Protein AF-A0A1V5GL36-F1 (afdb_monomer)

pLDDT: mean 91.52, std 9.91, range [35.34, 98.69]

Structure (mmCIF, N/CA/C/O backbone):
data_AF-A0A1V5GL36-F1
#
_entry.id   AF-A0A1V5GL36-F1
#
loop_
_atom_site.group_PDB
_atom_site.id
_atom_site.type_symbol
_atom_site.label_atom_id
_atom_site.label_alt_id
_atom_site.label_comp_id
_atom_site.label_asym_id
_atom_site.label_entity_id
_atom_site.label_seq_id
_atom_site.pdbx_PDB_ins_code
_atom_site.Cartn_x
_atom_site.Cartn_y
_atom_site.Cartn_z
_atom_site.occupancy
_atom_site.B_iso_or_equiv
_atom_site.auth_seq_id
_atom_site.auth_comp_id
_atom_site.auth_asym_id
_atom_site.auth_atom_id
_atom_site.pdbx_PDB_model_num
ATOM 1 N N . MET A 1 1 ? -18.050 16.736 40.142 1.00 60.25 1 MET A N 1
ATOM 2 C CA . MET A 1 1 ? -18.173 15.880 38.946 1.00 60.25 1 MET A CA 1
ATOM 3 C C . MET A 1 1 ? -17.827 14.471 39.376 1.00 60.25 1 MET A C 1
ATOM 5 O O . MET A 1 1 ? -16.954 14.332 40.226 1.00 60.25 1 MET A O 1
ATOM 9 N N . ALA A 1 2 ? -18.573 13.472 38.911 1.00 71.50 2 ALA A N 1
ATOM 10 C CA . ALA A 1 2 ? -18.213 12.081 39.152 1.00 71.50 2 ALA A CA 1
ATOM 11 C C . ALA A 1 2 ? -17.040 11.730 38.228 1.00 71.50 2 ALA A C 1
ATOM 13 O O . ALA A 1 2 ? -17.072 12.082 37.051 1.00 71.50 2 ALA A O 1
ATOM 14 N N . PHE A 1 3 ? -16.016 11.102 38.796 1.00 87.50 3 PHE A N 1
ATOM 15 C CA . PHE A 1 3 ? -14.873 10.563 38.073 1.00 87.50 3 PHE A CA 1
ATOM 16 C C . PHE A 1 3 ? -14.961 9.043 38.163 1.00 87.50 3 PHE A C 1
ATOM 18 O O . PHE A 1 3 ? -15.178 8.511 39.258 1.00 87.50 3 PHE A O 1
ATOM 25 N N . LEU A 1 4 ? -14.847 8.361 37.028 1.00 93.19 4 LEU A N 1
ATOM 26 C CA . LEU A 1 4 ? -14.844 6.905 36.957 1.00 93.19 4 LEU A CA 1
ATOM 27 C C . LEU A 1 4 ? -13.545 6.444 36.305 1.00 93.19 4 LEU A C 1
ATOM 29 O O . LEU A 1 4 ? -13.287 6.763 35.149 1.00 93.19 4 LEU A O 1
ATOM 33 N N . THR A 1 5 ? -12.778 5.632 37.023 1.00 96.38 5 THR A N 1
ATOM 34 C CA . THR A 1 5 ? -11.672 4.875 36.436 1.00 96.38 5 THR A CA 1
ATOM 35 C C . THR A 1 5 ? -12.089 3.425 36.295 1.00 96.38 5 THR A C 1
ATOM 37 O O . THR A 1 5 ? -12.489 2.787 37.271 1.00 96.38 5 THR A O 1
ATOM 40 N N . ILE A 1 6 ? -11.981 2.909 35.078 1.00 97.31 6 ILE A N 1
ATOM 41 C CA . ILE A 1 6 ? -11.930 1.480 34.807 1.00 97.31 6 ILE A CA 1
ATOM 42 C C . ILE A 1 6 ? -10.448 1.153 34.683 1.00 97.31 6 ILE A C 1
ATOM 44 O O . ILE A 1 6 ? -9.804 1.562 33.722 1.00 97.31 6 ILE A O 1
ATOM 48 N N . GLU A 1 7 ? -9.913 0.494 35.706 1.00 98.31 7 GLU A N 1
ATOM 49 C CA . GLU A 1 7 ? -8.489 0.170 35.803 1.00 98.31 7 GLU A CA 1
ATOM 50 C C . GLU A 1 7 ? -8.029 -0.759 34.670 1.00 98.31 7 GLU A C 1
ATOM 52 O O . GLU A 1 7 ? -8.837 -1.393 33.980 1.00 98.31 7 GLU A O 1
ATOM 57 N N . ASN A 1 8 ? -6.710 -0.866 34.515 1.00 98.56 8 ASN A N 1
ATOM 58 C CA . ASN A 1 8 ? -6.087 -1.762 33.546 1.00 98.56 8 ASN A CA 1
ATOM 59 C C . ASN A 1 8 ? -6.608 -3.200 33.700 1.00 98.56 8 ASN A C 1
ATOM 61 O O . ASN A 1 8 ? -6.803 -3.686 34.818 1.00 98.56 8 ASN A O 1
ATOM 65 N N . ASP A 1 9 ? -6.840 -3.865 32.568 1.00 98.44 9 ASP A N 1
ATOM 66 C CA . ASP A 1 9 ? -7.306 -5.257 32.474 1.00 98.44 9 ASP A CA 1
ATOM 67 C C . ASP A 1 9 ? -8.627 -5.586 33.216 1.00 98.44 9 ASP A C 1
ATOM 69 O O . ASP A 1 9 ? -8.986 -6.761 33.335 1.00 98.44 9 ASP A O 1
ATOM 73 N N . ALA A 1 10 ? -9.384 -4.593 33.707 1.00 98.25 10 ALA A N 1
ATOM 74 C CA . ALA A 1 10 ? -10.517 -4.799 34.623 1.00 98.25 10 ALA A CA 1
ATOM 75 C C . ALA A 1 10 ? -11.592 -5.782 34.116 1.00 98.25 10 ALA A C 1
ATOM 77 O O . ALA A 1 10 ? -12.219 -6.488 34.909 1.00 98.25 10 ALA A O 1
ATOM 78 N N . PHE A 1 11 ? -11.797 -5.837 32.801 1.00 98.25 11 PHE A N 1
ATOM 79 C CA . PHE A 1 11 ? -12.733 -6.714 32.101 1.00 98.25 11 PHE A CA 1
ATOM 80 C C . PHE A 1 11 ? -12.041 -7.552 31.012 1.00 98.25 11 PHE A C 1
ATOM 82 O O . PHE A 1 11 ? -12.712 -8.042 30.100 1.00 98.25 11 PHE A O 1
ATOM 89 N N . TYR A 1 12 ? -10.723 -7.755 31.103 1.00 98.31 12 TYR A N 1
ATOM 90 C CA . TYR A 1 12 ? -9.946 -8.543 30.144 1.00 98.31 12 TYR A CA 1
ATOM 91 C C . TYR A 1 12 ? -10.571 -9.931 29.914 1.00 98.31 12 TYR A C 1
ATOM 93 O O . TYR A 1 12 ? -10.812 -10.682 30.864 1.00 98.31 12 TYR A O 1
ATOM 101 N N . ARG A 1 13 ? -10.841 -10.282 28.646 1.00 98.38 13 ARG A N 1
ATOM 102 C CA . ARG A 1 13 ? -11.505 -11.538 28.225 1.00 98.38 13 ARG A CA 1
ATOM 103 C C . ARG A 1 13 ? -12.868 -11.799 28.876 1.00 98.38 13 ARG A C 1
ATOM 105 O O . ARG A 1 13 ? -13.289 -12.952 29.004 1.00 98.38 13 ARG A O 1
ATOM 112 N N . SER A 1 14 ? -13.567 -10.759 29.318 1.00 97.88 14 SER A N 1
ATOM 113 C CA . SER A 1 14 ? -14.891 -10.928 29.911 1.00 97.88 14 SER A CA 1
ATOM 114 C C . SER A 1 14 ? -15.968 -11.203 28.852 1.00 97.88 14 SER A C 1
ATOM 116 O O . SER A 1 14 ? -15.828 -10.881 27.673 1.00 97.88 14 SER A O 1
ATOM 118 N N . GLY A 1 15 ? -17.079 -11.801 29.286 1.00 96.88 15 GLY A N 1
ATOM 119 C CA . GLY A 1 15 ? -18.251 -12.061 28.444 1.00 96.88 15 GLY A CA 1
ATOM 120 C C . GLY A 1 15 ? -19.231 -10.889 28.369 1.00 96.88 15 GLY A C 1
ATOM 121 O O . GLY A 1 15 ? -20.428 -11.129 28.228 1.00 96.88 15 GLY A O 1
ATOM 122 N N . ILE A 1 16 ? -18.775 -9.645 28.553 1.00 96.19 16 ILE A N 1
ATOM 123 C CA . ILE A 1 16 ? -19.672 -8.488 28.467 1.00 96.19 16 ILE A CA 1
ATOM 124 C C . ILE A 1 16 ? -20.195 -8.333 27.038 1.00 96.19 16 ILE A C 1
ATOM 126 O O . ILE A 1 16 ? -19.447 -8.461 26.074 1.00 96.19 16 ILE A O 1
ATOM 130 N N . GLU A 1 17 ? -21.485 -8.035 26.902 1.00 94.69 17 GLU A N 1
ATOM 131 C CA . GLU A 1 17 ? -22.109 -7.818 25.588 1.00 94.69 17 GLU A CA 1
ATOM 132 C C . GLU A 1 17 ? -22.315 -6.338 25.259 1.00 94.69 17 GLU A C 1
ATOM 134 O O . GLU A 1 17 ? -22.444 -5.959 24.092 1.00 94.69 17 GLU A O 1
ATOM 139 N N . LYS A 1 18 ? -22.354 -5.496 26.295 1.00 90.12 18 LYS A N 1
ATOM 140 C CA . LYS A 1 18 ? -22.663 -4.074 26.198 1.00 90.12 18 LYS A CA 1
ATOM 141 C C . LYS A 1 18 ? -21.918 -3.294 27.274 1.00 90.12 18 LYS A C 1
ATOM 143 O O . LYS A 1 18 ? -21.867 -3.731 28.423 1.00 90.12 18 LYS A O 1
ATOM 148 N N . LEU A 1 19 ? -21.408 -2.125 26.899 1.00 90.50 19 LEU A N 1
ATOM 149 C CA . LEU A 1 19 ? -20.813 -1.154 27.809 1.00 90.50 19 LEU A CA 1
ATOM 150 C C . LEU A 1 19 ? -21.612 0.154 27.750 1.00 90.50 19 LEU A C 1
ATOM 152 O O . LEU A 1 19 ? -21.561 0.871 26.752 1.00 90.50 19 LEU A O 1
ATOM 156 N N . ASP A 1 20 ? -22.338 0.449 28.829 1.00 84.62 20 ASP A N 1
ATOM 157 C CA . ASP A 1 20 ? -23.033 1.721 29.036 1.00 84.62 20 ASP A CA 1
ATOM 158 C C . ASP A 1 20 ? -22.324 2.490 30.156 1.00 84.62 20 ASP A C 1
ATOM 160 O O . ASP A 1 20 ? -22.334 2.067 31.315 1.00 84.62 20 ASP A O 1
ATOM 164 N N . LEU A 1 21 ? -21.698 3.612 29.810 1.00 85.69 21 LEU A N 1
ATOM 165 C CA . LEU A 1 21 ? -20.973 4.455 30.756 1.00 85.69 21 LEU A CA 1
ATOM 166 C C . LEU A 1 21 ? -21.848 5.627 31.236 1.00 85.69 21 LEU A C 1
ATOM 168 O O . LEU A 1 21 ? -22.649 6.146 30.454 1.00 85.69 21 LEU A O 1
ATOM 172 N N . PRO A 1 22 ? -21.735 6.049 32.511 1.00 86.31 22 PRO A N 1
ATOM 173 C CA . PRO A 1 22 ? -22.417 7.246 32.998 1.00 86.31 22 PRO A CA 1
ATOM 174 C C . PRO A 1 22 ? -21.835 8.516 32.358 1.00 86.31 22 PRO A C 1
ATOM 176 O O . PRO A 1 22 ? -20.717 8.506 31.862 1.00 86.31 22 PRO A O 1
ATOM 179 N N . ASP A 1 23 ? -22.548 9.640 32.426 1.00 84.12 23 ASP A N 1
ATOM 180 C CA . ASP A 1 23 ? -21.950 10.929 32.063 1.00 84.12 23 ASP A CA 1
ATOM 181 C C . ASP A 1 23 ? -20.904 11.349 33.114 1.00 84.12 23 ASP A C 1
ATOM 183 O O . ASP A 1 23 ? -21.161 11.288 34.322 1.00 84.12 23 ASP A O 1
ATOM 187 N N . GLY A 1 24 ? -19.740 11.826 32.671 1.00 85.62 24 GLY A N 1
ATOM 188 C CA . GLY A 1 24 ? -18.676 12.306 33.554 1.00 85.62 24 GLY A CA 1
ATOM 189 C C . GLY A 1 24 ? -17.289 12.171 32.939 1.00 85.62 24 GLY A C 1
ATOM 190 O O . GLY A 1 24 ? -17.153 11.781 31.785 1.00 85.62 24 GLY A O 1
ATOM 191 N N . ASP A 1 25 ? -16.267 12.488 33.734 1.00 90.75 25 ASP A N 1
ATOM 192 C CA . ASP A 1 25 ? -14.875 12.280 33.337 1.00 90.75 25 ASP A CA 1
ATOM 193 C C . ASP A 1 25 ? -14.527 10.801 33.569 1.00 90.75 25 ASP A C 1
ATOM 195 O O . ASP A 1 25 ? -14.561 10.320 34.709 1.00 90.75 25 ASP A O 1
ATOM 199 N N . ILE A 1 26 ? -14.236 10.076 32.487 1.00 94.62 26 ILE A N 1
ATOM 200 C CA . ILE A 1 26 ? -13.972 8.633 32.524 1.00 94.62 26 ILE A CA 1
ATOM 201 C C . ILE A 1 26 ? -12.574 8.341 32.003 1.00 94.62 26 ILE A C 1
ATOM 203 O O . ILE A 1 26 ? -12.183 8.836 30.948 1.00 94.62 26 ILE A O 1
ATOM 207 N N . THR A 1 27 ? -11.851 7.478 32.706 1.00 96.69 27 THR A N 1
ATOM 208 C CA . THR A 1 27 ? -10.618 6.860 32.213 1.00 96.69 27 THR A CA 1
ATOM 209 C C . THR A 1 27 ? -10.849 5.365 32.037 1.00 96.69 27 THR A C 1
ATOM 211 O O . THR A 1 27 ? -11.242 4.682 32.983 1.00 96.69 27 THR A O 1
ATOM 214 N N . ILE A 1 28 ? -10.618 4.863 30.825 1.00 97.88 28 ILE A N 1
ATOM 215 C CA . ILE A 1 28 ? -10.592 3.437 30.499 1.00 97.88 28 ILE A CA 1
ATOM 216 C C . ILE A 1 28 ? -9.130 3.049 30.316 1.00 97.88 28 ILE A C 1
ATOM 218 O O . ILE A 1 28 ? -8.514 3.455 29.332 1.00 97.88 28 ILE A O 1
ATOM 222 N N . GLY A 1 29 ? -8.602 2.299 31.280 1.00 98.38 29 GLY A N 1
ATOM 223 C CA . GLY A 1 29 ? -7.196 1.925 31.351 1.00 98.38 29 GLY A CA 1
ATOM 224 C C . GLY A 1 29 ? -6.755 0.938 30.275 1.00 98.38 29 GLY A C 1
ATOM 225 O O . GLY A 1 29 ? -7.551 0.410 29.487 1.00 98.38 29 GLY A O 1
ATOM 226 N N . ASP A 1 30 ? -5.453 0.667 30.274 1.00 98.56 30 ASP A N 1
ATOM 227 C CA . ASP A 1 30 ? -4.808 -0.206 29.301 1.00 98.56 30 ASP A CA 1
ATOM 228 C C . ASP A 1 30 ? -5.457 -1.593 29.296 1.00 98.56 30 ASP A C 1
ATOM 230 O O . ASP A 1 30 ? -5.651 -2.221 30.340 1.00 98.56 30 ASP A O 1
ATOM 234 N N . SER A 1 31 ? -5.785 -2.085 28.100 1.00 98.56 31 SER A N 1
ATOM 235 C CA . SER A 1 31 ? -6.390 -3.413 27.891 1.00 98.56 31 SER A CA 1
ATOM 236 C C . SER A 1 31 ? -7.656 -3.703 28.717 1.00 98.56 31 SER A C 1
ATOM 238 O O . SER A 1 31 ? -8.059 -4.862 28.820 1.00 98.56 31 SER A O 1
ATOM 240 N N . ALA A 1 32 ? -8.320 -2.677 29.272 1.00 98.56 32 ALA A N 1
ATOM 241 C CA . ALA A 1 32 ? -9.434 -2.832 30.209 1.00 98.56 32 ALA A CA 1
ATOM 242 C C . ALA A 1 32 ? -10.549 -3.754 29.697 1.00 98.56 32 ALA A C 1
ATOM 244 O O . ALA A 1 32 ? -11.103 -4.521 30.474 1.00 98.56 32 ALA A O 1
ATOM 245 N N . PHE A 1 33 ? -10.850 -3.713 28.401 1.00 98.62 33 PHE A N 1
ATOM 246 C CA . PHE A 1 33 ? -11.843 -4.540 27.719 1.00 98.62 33 PHE A CA 1
ATOM 247 C C . PHE A 1 33 ? -11.235 -5.394 26.599 1.00 98.62 33 PHE A C 1
ATOM 249 O O . PHE A 1 33 ? -11.971 -5.895 25.749 1.00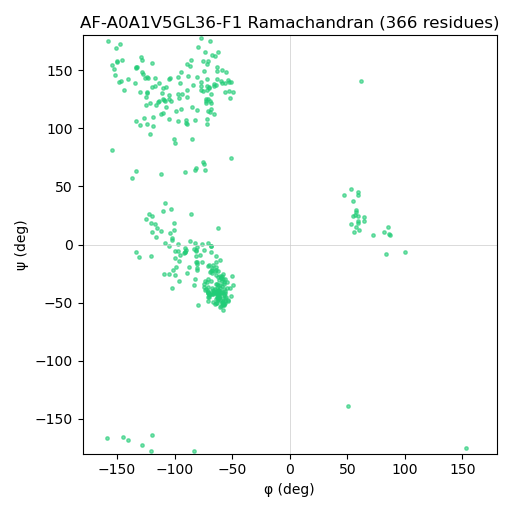 98.62 33 PHE A O 1
ATOM 256 N N . ALA A 1 34 ? -9.917 -5.607 26.581 1.00 98.69 34 ALA A N 1
ATOM 257 C CA . ALA A 1 34 ? -9.297 -6.406 25.531 1.00 98.69 34 ALA A CA 1
ATOM 258 C C . ALA A 1 34 ? -9.864 -7.840 25.509 1.00 98.69 34 ALA A C 1
ATOM 260 O O . ALA A 1 34 ? -10.103 -8.456 26.555 1.00 98.69 34 ALA A O 1
ATOM 261 N N . TYR A 1 35 ? -10.068 -8.383 24.307 1.00 98.62 35 TYR A N 1
ATOM 262 C CA . TYR A 1 35 ? -10.633 -9.705 24.024 1.00 98.62 35 TYR A CA 1
ATOM 263 C C . TYR A 1 35 ? -12.060 -9.922 24.567 1.00 98.62 35 TYR A C 1
ATOM 265 O O . TYR A 1 35 ? -12.470 -11.064 24.806 1.00 98.62 35 TYR A O 1
ATOM 273 N N . CYS A 1 36 ? -12.843 -8.856 24.769 1.00 98.50 36 CYS A N 1
ATOM 274 C CA . CYS A 1 36 ? -14.277 -8.957 25.063 1.00 98.50 36 CYS A CA 1
ATOM 275 C C . CYS A 1 36 ? -15.066 -9.323 23.795 1.00 98.50 36 CYS A C 1
ATOM 277 O O . CYS A 1 36 ? -15.837 -8.528 23.263 1.00 98.50 36 CYS A O 1
ATOM 279 N N . ASN A 1 37 ? -14.899 -10.552 23.304 1.00 98.06 37 ASN A N 1
ATOM 280 C CA . ASN A 1 37 ? -15.418 -11.009 22.005 1.00 98.06 37 ASN A CA 1
ATOM 281 C C . ASN A 1 37 ? -16.951 -11.123 21.927 1.00 98.06 37 ASN A C 1
ATOM 283 O O . ASN A 1 37 ? -17.479 -11.516 20.891 1.00 98.06 37 ASN A O 1
ATOM 287 N N . ALA A 1 38 ? -17.669 -10.829 23.013 1.00 98.00 38 ALA A N 1
ATOM 288 C CA . ALA A 1 38 ? -19.126 -10.744 23.034 1.00 98.00 38 ALA A CA 1
ATOM 289 C C . ALA A 1 38 ? -19.641 -9.292 22.964 1.00 98.00 38 ALA A C 1
ATOM 291 O O . ALA A 1 38 ? -20.836 -9.095 22.738 1.00 98.00 38 ALA A O 1
ATOM 292 N N . LEU A 1 39 ? -18.766 -8.289 23.132 1.00 98.06 39 LEU A N 1
ATOM 293 C CA . LEU A 1 39 ? -19.115 -6.870 23.158 1.00 98.06 39 LEU A CA 1
ATOM 294 C C . LEU A 1 39 ? -19.502 -6.403 21.755 1.00 98.06 39 LEU A C 1
ATOM 296 O O . LEU A 1 39 ? -18.663 -6.393 20.862 1.00 98.06 39 LEU A O 1
ATOM 300 N N . LYS A 1 40 ? -20.767 -6.014 21.561 1.00 96.50 40 LYS A N 1
ATOM 301 C CA . LYS A 1 40 ? -21.313 -5.686 20.227 1.00 96.50 40 LYS A CA 1
ATOM 302 C C . LYS A 1 40 ? -21.298 -4.203 19.894 1.00 96.50 40 LYS A C 1
ATOM 304 O O . LYS A 1 40 ? -21.187 -3.830 18.733 1.00 96.50 40 LYS A O 1
ATOM 309 N N . SER A 1 41 ? -21.443 -3.355 20.904 1.00 93.75 41 SER A N 1
ATOM 310 C CA . SER A 1 41 ? -21.539 -1.908 20.726 1.00 93.75 41 SER A CA 1
ATOM 311 C C . SER A 1 41 ? -21.019 -1.181 21.952 1.00 93.75 41 SER A C 1
ATOM 313 O O . SER A 1 41 ? -21.279 -1.623 23.079 1.00 93.75 41 SER A O 1
ATOM 315 N N . ILE A 1 42 ? -20.395 -0.026 21.737 1.00 94.75 42 ILE A N 1
ATOM 316 C CA . ILE A 1 42 ? -20.002 0.888 22.811 1.00 94.75 42 ILE A CA 1
ATOM 317 C C . ILE A 1 42 ? -20.588 2.283 22.602 1.00 94.75 42 ILE A C 1
ATOM 319 O O . ILE A 1 42 ? -20.679 2.789 21.481 1.00 94.75 42 ILE A O 1
ATOM 323 N N . SER A 1 43 ? -20.958 2.920 23.711 1.00 91.69 43 SER A N 1
ATOM 324 C CA . SER A 1 43 ? -21.325 4.333 23.751 1.00 91.69 43 SER A CA 1
ATOM 325 C C . SER A 1 43 ? -20.446 5.040 24.772 1.00 91.69 43 SER A C 1
ATOM 327 O O . SER A 1 43 ? -20.665 4.925 25.977 1.00 91.69 43 SER A O 1
ATOM 329 N N . ILE A 1 44 ? -19.461 5.779 24.275 1.00 90.50 44 ILE A N 1
ATOM 330 C CA . ILE A 1 44 ? -18.490 6.529 25.063 1.00 90.50 44 ILE A CA 1
ATOM 331 C C . ILE A 1 44 ? -19.035 7.935 25.341 1.00 90.50 44 ILE A C 1
ATOM 333 O O . ILE A 1 44 ? -19.472 8.641 24.428 1.00 90.50 44 ILE A O 1
ATOM 337 N N . SER A 1 45 ? -19.058 8.325 26.617 1.00 87.12 45 SER A N 1
ATOM 338 C CA . SER A 1 45 ? -19.505 9.648 27.064 1.00 87.12 45 SER A CA 1
ATOM 339 C C . SER A 1 45 ? -18.481 10.738 26.735 1.00 87.12 45 SER A C 1
ATOM 341 O O . SER A 1 45 ? -17.320 10.449 26.439 1.00 87.12 45 SER A O 1
ATOM 343 N N . ASP A 1 46 ? -18.909 12.001 26.827 1.00 85.31 46 ASP A N 1
ATOM 344 C CA . ASP A 1 46 ? -18.004 13.149 26.682 1.00 85.31 46 ASP A CA 1
ATOM 345 C C . ASP A 1 46 ? -16.832 13.067 27.676 1.00 85.31 46 ASP A C 1
ATOM 347 O O . ASP A 1 46 ? -16.986 12.535 28.774 1.00 85.31 46 ASP A O 1
ATOM 351 N N . LYS A 1 47 ? -15.668 13.593 27.275 1.00 89.00 47 LYS A N 1
ATOM 352 C CA . LYS A 1 47 ? -14.421 13.655 28.065 1.00 89.00 47 LYS A CA 1
ATOM 353 C C . LYS A 1 47 ? -13.882 12.308 28.552 1.00 89.00 47 LYS A C 1
ATOM 355 O O . LYS A 1 47 ? -13.168 12.247 29.553 1.00 89.00 47 LYS A O 1
ATOM 360 N N . THR A 1 48 ? -14.168 11.231 27.828 1.00 93.12 48 THR A N 1
ATOM 361 C CA . THR A 1 48 ? -13.547 9.935 28.112 1.00 93.12 48 THR A CA 1
ATOM 362 C C . THR A 1 48 ? -12.111 9.900 27.588 1.00 93.12 48 THR A C 1
ATOM 364 O O . THR A 1 48 ? -11.837 10.333 26.469 1.00 93.12 48 THR A O 1
ATOM 367 N N . THR A 1 49 ? -11.190 9.368 28.386 1.00 95.50 49 THR A N 1
ATOM 368 C CA . THR A 1 49 ? -9.845 8.972 27.954 1.00 95.50 49 THR A CA 1
ATOM 369 C C . THR A 1 49 ? -9.812 7.457 27.803 1.00 95.50 49 THR A C 1
ATOM 371 O O . THR A 1 49 ? -10.150 6.740 28.743 1.00 95.50 49 THR A O 1
ATOM 374 N N . ILE A 1 50 ? -9.451 6.983 26.613 1.00 97.12 50 ILE A N 1
ATOM 375 C CA . ILE A 1 50 ? -9.324 5.569 26.265 1.00 97.12 50 ILE A CA 1
ATOM 376 C C . ILE A 1 50 ? -7.846 5.276 26.038 1.00 97.12 50 ILE A C 1
ATOM 378 O O . ILE A 1 50 ? -7.264 5.764 25.064 1.00 97.12 50 ILE A O 1
ATOM 382 N N . ASP A 1 51 ? -7.261 4.482 26.927 1.00 98.06 51 ASP A N 1
ATOM 383 C CA . ASP A 1 51 ? -5.843 4.152 26.888 1.00 98.06 51 ASP A CA 1
ATOM 384 C C . ASP A 1 51 ? -5.541 3.000 25.910 1.00 98.06 51 ASP A C 1
ATOM 386 O O . ASP A 1 51 ? -6.392 2.524 25.143 1.00 98.06 51 ASP A O 1
ATOM 390 N N . LYS A 1 52 ? -4.270 2.598 25.846 1.00 97.31 52 LYS A N 1
ATOM 391 C CA . LYS A 1 52 ? -3.754 1.723 24.795 1.00 97.31 52 LYS A CA 1
ATOM 392 C C . LYS A 1 52 ? -4.405 0.345 24.897 1.00 97.31 52 LYS A C 1
ATOM 394 O O . LYS A 1 52 ? -4.519 -0.237 25.974 1.00 97.31 52 LYS A O 1
ATOM 399 N N . LYS A 1 53 ? -4.797 -0.216 23.747 1.00 98.25 53 LYS A N 1
ATOM 400 C CA . LYS A 1 53 ? -5.420 -1.549 23.649 1.00 98.25 53 LYS A CA 1
ATOM 401 C C . LYS A 1 53 ? -6.699 -1.730 24.475 1.00 98.25 53 LYS A C 1
ATOM 403 O O . LYS A 1 53 ? -7.122 -2.865 24.661 1.00 98.25 53 LYS A O 1
ATOM 408 N N . ALA A 1 54 ? -7.329 -0.656 24.960 1.00 98.56 54 ALA A N 1
ATOM 409 C CA . ALA A 1 54 ? -8.500 -0.742 25.832 1.00 98.56 54 ALA A CA 1
ATOM 410 C C . ALA A 1 54 ? -9.595 -1.682 25.299 1.00 98.56 54 ALA A C 1
ATOM 412 O O . ALA A 1 54 ? -10.205 -2.385 26.091 1.00 98.56 54 ALA A O 1
ATOM 413 N N . PHE A 1 55 ? -9.795 -1.749 23.983 1.00 98.62 55 PHE A N 1
ATOM 414 C CA . PHE A 1 55 ? -10.743 -2.625 23.293 1.00 98.62 55 PHE A CA 1
ATOM 415 C C . PHE A 1 55 ? -10.057 -3.545 22.264 1.00 98.62 55 PHE A C 1
ATOM 417 O O . PHE A 1 55 ? -10.696 -3.970 21.307 1.00 98.62 55 PHE A O 1
ATOM 424 N N . ASP A 1 56 ? -8.771 -3.867 22.451 1.00 98.62 56 ASP A N 1
ATOM 425 C CA . ASP A 1 56 ? -8.006 -4.776 21.578 1.00 98.62 56 ASP A CA 1
ATOM 426 C C . ASP A 1 56 ? -8.780 -6.081 21.336 1.00 98.62 56 ASP A C 1
ATOM 428 O O . ASP A 1 56 ? -9.281 -6.700 22.276 1.00 98.62 56 ASP A O 1
ATOM 432 N N . SER A 1 57 ? -8.893 -6.490 20.074 1.00 98.62 57 SER A N 1
ATOM 433 C CA . SER A 1 57 ? -9.500 -7.749 19.654 1.00 98.62 57 SER A CA 1
ATOM 434 C C . SER A 1 57 ? -10.953 -7.926 20.111 1.00 98.62 57 SER A C 1
ATOM 436 O O . SER A 1 57 ? -11.391 -9.053 20.316 1.00 98.62 57 SER A O 1
ATOM 438 N N . CYS A 1 58 ? -11.745 -6.860 20.273 1.00 98.56 58 CYS A N 1
ATOM 439 C CA . CYS A 1 58 ? -13.192 -6.986 20.502 1.00 98.56 58 CYS A CA 1
ATOM 440 C C . CYS A 1 58 ? -13.911 -7.356 19.194 1.00 98.56 58 CYS A C 1
ATOM 442 O O . CYS A 1 58 ? -14.627 -6.555 18.600 1.00 98.56 58 CYS A O 1
ATOM 444 N N . THR A 1 59 ? -13.726 -8.591 18.724 1.00 98.31 59 THR A N 1
ATOM 445 C CA . THR A 1 59 ? -14.083 -9.016 17.358 1.00 98.31 59 THR A CA 1
ATOM 446 C C . THR A 1 59 ? -15.583 -9.059 17.055 1.00 98.31 59 THR A C 1
ATOM 448 O O . THR A 1 59 ? -15.945 -9.323 15.914 1.00 98.31 59 THR A O 1
ATOM 451 N N . ALA A 1 60 ? -16.466 -8.844 18.033 1.00 98.25 60 ALA A N 1
ATOM 452 C CA . ALA A 1 60 ? -17.912 -8.716 17.818 1.00 98.25 60 ALA A CA 1
ATOM 453 C C . ALA A 1 60 ? -18.404 -7.261 17.802 1.00 98.25 60 ALA A C 1
ATOM 455 O O . ALA A 1 60 ? -19.587 -7.038 17.541 1.00 98.25 60 ALA A O 1
ATOM 456 N N . LEU A 1 61 ? -17.530 -6.289 18.081 1.00 98.44 61 LEU A N 1
ATOM 457 C CA . LEU A 1 61 ? -17.880 -4.876 18.125 1.00 98.44 61 LEU A CA 1
ATOM 458 C C . LEU A 1 61 ? -18.182 -4.396 16.706 1.00 98.44 61 LEU A C 1
ATOM 460 O O . LEU A 1 61 ? -17.277 -4.382 15.883 1.00 98.44 61 LEU A O 1
ATOM 464 N N . THR A 1 62 ? -19.428 -4.013 16.415 1.00 97.69 62 THR A N 1
ATOM 465 C CA . THR A 1 62 ? -19.839 -3.535 15.080 1.00 97.69 62 THR A CA 1
ATOM 466 C C . THR A 1 62 ? -19.910 -2.019 14.979 1.00 97.69 62 THR A C 1
ATOM 468 O O . THR A 1 62 ? -19.735 -1.474 13.886 1.00 97.69 62 THR A O 1
ATOM 471 N N . ASP A 1 63 ? -20.133 -1.353 16.116 1.00 96.00 63 ASP A N 1
ATOM 472 C CA . ASP A 1 63 ? -20.390 0.082 16.209 1.00 96.00 63 ASP A CA 1
ATOM 473 C C . ASP A 1 63 ? -19.763 0.694 17.466 1.00 96.00 63 ASP A C 1
ATOM 475 O O . ASP A 1 63 ? -19.961 0.212 18.589 1.00 96.00 63 ASP A O 1
ATOM 479 N N . ALA A 1 64 ? -19.081 1.825 17.288 1.00 95.81 64 ALA A N 1
ATOM 480 C CA . ALA A 1 64 ? -18.545 2.629 18.380 1.00 95.81 64 ALA A CA 1
ATOM 481 C C . ALA A 1 64 ? -19.033 4.076 18.286 1.00 95.81 64 ALA A C 1
ATOM 483 O O . ALA A 1 64 ? -18.894 4.726 17.254 1.00 95.81 64 ALA A O 1
ATOM 484 N N . THR A 1 65 ? -19.617 4.593 19.366 1.00 94.69 65 THR A N 1
ATOM 485 C CA . THR A 1 65 ? -20.054 5.994 19.444 1.00 94.69 65 THR A CA 1
ATOM 486 C C . THR A 1 65 ? -19.161 6.770 20.396 1.00 94.69 65 THR A C 1
ATOM 488 O O . THR A 1 65 ? -19.061 6.404 21.564 1.00 94.69 65 THR A O 1
ATOM 491 N N . PHE A 1 66 ? -18.576 7.863 19.913 1.00 92.88 66 PHE A N 1
ATOM 492 C CA . PHE A 1 66 ? -17.723 8.776 20.667 1.00 92.88 66 PHE A CA 1
ATOM 493 C C . PHE A 1 66 ? -18.409 10.135 20.781 1.00 92.88 66 PHE A C 1
ATOM 495 O O . PHE A 1 66 ? -18.777 10.749 19.778 1.00 92.88 66 PHE A O 1
ATOM 502 N N . ARG A 1 67 ? -18.621 10.606 22.012 1.00 88.81 67 ARG A N 1
ATOM 503 C CA . ARG A 1 67 ? -19.255 11.902 22.276 1.00 88.81 67 ARG A CA 1
ATOM 504 C C . ARG A 1 67 ? -18.210 12.927 22.697 1.00 88.81 67 ARG A C 1
ATOM 506 O O . ARG A 1 67 ? -17.284 12.599 23.435 1.00 88.81 67 ARG A O 1
ATOM 513 N N . GLY A 1 68 ? -18.404 14.167 22.249 1.00 85.31 68 GLY A N 1
ATOM 514 C CA . GLY A 1 68 ? -17.571 15.314 22.608 1.00 85.31 68 GLY A CA 1
ATOM 515 C C . GLY A 1 68 ? -16.073 15.059 22.422 1.00 85.31 68 GLY A C 1
ATOM 516 O O . GLY A 1 68 ? -15.667 14.448 21.441 1.00 85.31 68 GLY A O 1
ATOM 517 N N . GLN A 1 69 ? -15.242 15.519 23.357 1.00 85.56 69 GLN A N 1
ATOM 518 C CA . GLN A 1 69 ? -13.778 15.484 23.219 1.00 85.56 69 GLN A CA 1
ATOM 519 C C . GLN A 1 69 ? -13.173 14.201 23.800 1.00 85.56 69 GLN A C 1
ATOM 521 O O . GLN A 1 69 ? -12.410 14.237 24.770 1.00 85.56 69 GLN A O 1
ATOM 526 N N . THR A 1 70 ? -13.538 13.055 23.224 1.00 90.81 70 THR A N 1
ATOM 527 C CA . THR A 1 70 ? -12.951 11.764 23.611 1.00 90.81 70 THR A CA 1
ATOM 528 C C . THR A 1 70 ? -11.483 11.705 23.181 1.00 90.81 70 THR A C 1
ATOM 530 O O . THR A 1 70 ? -11.158 11.958 22.024 1.00 90.81 70 THR A O 1
ATOM 533 N N . LYS A 1 71 ? -10.586 11.341 24.101 1.00 92.94 71 LYS A N 1
ATOM 534 C CA . LYS A 1 71 ? -9.169 11.092 23.806 1.00 92.94 71 LYS A CA 1
ATOM 535 C C . LYS A 1 71 ? -8.956 9.602 23.602 1.00 92.94 71 LYS A C 1
ATOM 537 O O . LYS A 1 71 ? -9.307 8.820 24.481 1.00 92.94 71 LYS A O 1
ATOM 542 N N . ILE A 1 72 ? -8.372 9.220 22.471 1.00 94.62 72 ILE A N 1
ATOM 543 C CA . ILE A 1 72 ? -8.190 7.815 22.098 1.00 94.62 72 ILE A CA 1
ATOM 544 C C . ILE A 1 72 ? -6.714 7.563 21.817 1.00 94.62 72 ILE A C 1
ATOM 546 O O . ILE A 1 72 ? -6.116 8.201 20.949 1.00 94.62 72 ILE A O 1
ATOM 550 N N . ALA A 1 73 ? -6.121 6.649 22.577 1.00 95.50 73 ALA A N 1
ATOM 551 C CA . ALA A 1 73 ? -4.741 6.241 22.391 1.00 95.50 73 ALA A CA 1
ATOM 552 C C . ALA A 1 73 ? -4.554 5.405 21.113 1.00 95.50 73 ALA A C 1
ATOM 554 O O . ALA A 1 73 ? -5.475 4.758 20.608 1.00 95.50 73 ALA A O 1
ATOM 555 N N . ASN A 1 74 ? -3.314 5.371 20.619 1.00 92.88 74 ASN A N 1
ATOM 556 C CA . ASN A 1 74 ? -2.917 4.492 19.521 1.00 92.88 74 ASN A CA 1
ATOM 557 C C . ASN A 1 74 ? -3.232 3.018 19.871 1.00 92.88 74 ASN A C 1
ATOM 559 O O . ASN A 1 74 ? -3.008 2.586 21.007 1.00 92.88 74 ASN A O 1
ATOM 563 N N . LYS A 1 75 ? -3.738 2.241 18.904 1.00 95.56 75 LYS A N 1
ATOM 564 C CA . LYS A 1 75 ? -4.168 0.837 19.041 1.00 95.56 75 LYS A CA 1
ATOM 565 C C . LYS A 1 75 ? -5.278 0.588 20.073 1.00 95.56 75 LYS A C 1
ATOM 567 O O . LYS A 1 75 ? -5.436 -0.547 20.511 1.00 95.56 75 LYS A O 1
ATOM 572 N N . ALA A 1 76 ? -6.040 1.600 20.501 1.00 97.81 76 ALA A N 1
ATOM 573 C CA . ALA A 1 76 ? -7.131 1.412 21.467 1.00 97.81 76 ALA A CA 1
ATOM 574 C C . ALA A 1 76 ? -8.194 0.394 21.007 1.00 97.81 76 ALA A C 1
ATOM 576 O O . ALA A 1 76 ? -8.737 -0.316 21.845 1.00 97.81 76 ALA A O 1
ATOM 577 N N . PHE A 1 77 ? -8.443 0.295 19.700 1.00 98.25 77 PHE A N 1
ATOM 578 C CA . PHE A 1 77 ? -9.412 -0.590 19.046 1.00 98.25 77 PHE A CA 1
ATOM 579 C C . PHE A 1 77 ? -8.746 -1.562 18.062 1.00 98.25 77 PHE A C 1
ATOM 581 O O . PHE A 1 77 ? -9.395 -2.025 17.127 1.00 98.25 77 PHE A O 1
ATOM 588 N N . ILE A 1 78 ? -7.455 -1.867 18.240 1.00 97.62 78 ILE A N 1
ATOM 589 C CA . ILE A 1 78 ? -6.738 -2.780 17.338 1.00 97.62 78 ILE A CA 1
ATOM 590 C C . ILE A 1 78 ? -7.475 -4.121 17.207 1.00 97.62 78 ILE A C 1
ATOM 592 O O . ILE A 1 78 ? -8.044 -4.608 18.182 1.00 97.62 78 ILE A O 1
ATOM 596 N N . ASP A 1 79 ? -7.502 -4.695 16.004 1.00 98.00 79 ASP A N 1
ATOM 597 C CA . ASP A 1 79 ? -8.126 -5.996 15.711 1.00 98.00 79 ASP A CA 1
ATOM 598 C C . ASP A 1 79 ? -9.641 -6.079 16.029 1.00 98.00 79 ASP A C 1
ATOM 600 O O . ASP A 1 79 ? -10.213 -7.170 16.132 1.00 98.00 79 ASP A O 1
ATOM 604 N N . CYS A 1 80 ? -10.350 -4.945 16.128 1.00 98.31 80 CYS A N 1
ATOM 605 C CA . CYS A 1 80 ? -11.820 -4.910 16.139 1.00 98.31 80 CYS A CA 1
ATOM 606 C C . CYS A 1 80 ? -12.382 -5.175 14.732 1.00 98.31 80 CYS A C 1
ATOM 608 O O . CYS A 1 80 ? -13.019 -4.326 14.115 1.00 98.31 80 CYS A O 1
ATOM 610 N N . THR A 1 81 ? -12.144 -6.374 14.208 1.00 97.44 81 THR A N 1
ATOM 611 C CA . THR A 1 81 ? -12.372 -6.730 12.799 1.00 97.44 81 THR A CA 1
ATOM 612 C C . THR A 1 81 ? -13.832 -6.678 12.348 1.00 97.44 81 THR A C 1
ATOM 614 O O . THR A 1 81 ? -14.072 -6.573 11.152 1.00 97.44 81 THR A O 1
ATOM 617 N N . SER A 1 82 ? -14.816 -6.709 13.253 1.00 98.38 82 SER A N 1
ATOM 618 C CA . SER A 1 82 ? -16.236 -6.526 12.899 1.00 98.38 82 SER A CA 1
ATOM 619 C C . SER A 1 82 ? -16.707 -5.071 12.938 1.00 98.38 82 SER A C 1
ATOM 621 O O . SER A 1 82 ? -17.858 -4.816 12.584 1.00 98.38 82 SER A O 1
ATOM 623 N N . LEU A 1 83 ? -15.867 -4.122 13.366 1.00 98.56 83 LEU A N 1
ATOM 624 C CA . LEU A 1 83 ? -16.250 -2.717 13.489 1.00 98.56 83 LEU A CA 1
ATOM 625 C C . LEU A 1 83 ? -16.471 -2.161 12.089 1.00 98.56 83 LEU A C 1
ATOM 627 O O . LEU A 1 83 ? -15.538 -2.114 11.300 1.00 98.56 83 LEU A O 1
ATOM 631 N N . THR A 1 84 ? -17.701 -1.754 11.782 1.00 98.38 84 THR A N 1
ATOM 632 C CA . THR A 1 84 ? -18.069 -1.256 10.443 1.00 98.38 84 THR A CA 1
ATOM 633 C C . THR A 1 84 ? -18.232 0.255 10.398 1.00 98.38 84 THR A C 1
ATOM 635 O O . THR A 1 84 ? -18.058 0.876 9.345 1.00 98.38 84 THR A O 1
ATOM 638 N N . ASN A 1 85 ? -18.548 0.851 11.549 1.00 98.31 85 ASN A N 1
ATOM 639 C CA . ASN A 1 85 ? -18.912 2.248 11.662 1.00 98.31 85 ASN A CA 1
ATOM 640 C C . ASN A 1 85 ? -18.441 2.858 12.989 1.00 98.31 85 ASN A C 1
ATOM 642 O O . ASN A 1 85 ? -18.569 2.253 14.058 1.00 98.31 85 ASN A O 1
ATOM 646 N N . ILE A 1 86 ? -17.971 4.103 12.916 1.00 97.56 86 ILE A N 1
ATOM 647 C CA . ILE A 1 86 ? -17.781 4.969 14.083 1.00 97.56 86 ILE A CA 1
ATOM 648 C C . ILE A 1 86 ? -18.740 6.157 14.012 1.00 97.56 86 ILE A C 1
ATOM 650 O O . ILE A 1 86 ? -18.937 6.746 12.953 1.00 97.56 86 ILE A O 1
ATOM 654 N N . ASN A 1 87 ? -19.330 6.533 15.143 1.00 96.69 87 ASN A N 1
ATOM 655 C CA . ASN A 1 87 ? -20.157 7.731 15.255 1.00 96.69 87 ASN A CA 1
ATOM 656 C C . ASN A 1 87 ? -19.397 8.789 16.052 1.00 96.69 87 ASN A C 1
ATOM 658 O O . ASN A 1 87 ? -19.070 8.557 17.217 1.00 96.69 87 ASN A O 1
ATOM 662 N N . ILE A 1 88 ? -19.111 9.929 15.430 1.00 94.94 88 ILE A N 1
ATOM 663 C CA . ILE A 1 88 ? -18.269 10.991 15.985 1.00 94.94 88 ILE A CA 1
ATOM 664 C C . ILE A 1 88 ? -18.652 12.358 15.408 1.00 94.94 88 ILE A C 1
ATOM 666 O O . ILE A 1 88 ? -19.118 12.467 14.273 1.00 94.94 88 ILE A O 1
ATOM 670 N N . ASP A 1 89 ? -18.445 13.420 16.183 1.00 93.75 89 ASP A N 1
ATOM 671 C CA . ASP A 1 89 ? -18.484 14.787 15.659 1.00 93.75 89 ASP A CA 1
ATOM 672 C C . ASP A 1 89 ? -17.228 15.041 14.812 1.00 93.75 89 ASP A C 1
ATOM 674 O O . ASP A 1 89 ? -16.117 14.937 15.330 1.00 93.75 89 ASP A O 1
ATOM 678 N N . LEU A 1 90 ? -17.389 15.397 13.534 1.00 94.12 90 LEU A N 1
ATOM 679 C CA . LEU A 1 90 ? -16.270 15.625 12.609 1.00 94.12 90 LEU A CA 1
ATOM 680 C C . LEU A 1 90 ? -15.376 16.813 13.009 1.00 94.12 90 LEU A C 1
ATOM 682 O O . LEU A 1 90 ? -14.303 16.973 12.439 1.00 94.12 90 L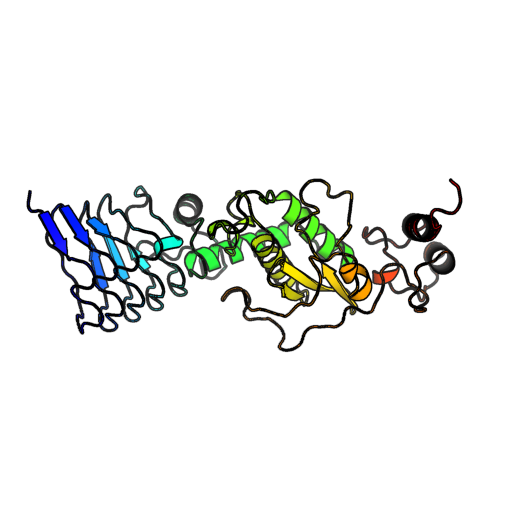EU A O 1
ATOM 686 N N . SER A 1 91 ? -15.768 17.640 13.987 1.00 91.88 91 SER A N 1
ATOM 687 C CA . SER A 1 91 ? -14.858 18.629 14.583 1.00 91.88 91 SER A CA 1
ATOM 688 C C . SER A 1 91 ? -13.924 18.050 15.653 1.00 91.88 91 SER A C 1
ATOM 690 O O . SER A 1 91 ? -13.116 18.789 16.214 1.00 91.88 91 SER A O 1
ATOM 692 N N . THR A 1 92 ? -14.083 16.777 16.019 1.00 90.19 92 THR A N 1
ATOM 693 C CA . THR A 1 92 ? -13.303 16.107 17.067 1.00 90.19 92 THR A CA 1
ATOM 694 C C . THR A 1 92 ? -12.116 15.381 16.442 1.00 90.19 92 THR A C 1
ATOM 696 O O . THR A 1 92 ? -12.334 14.423 15.693 1.00 90.19 92 THR A O 1
ATOM 699 N N . PRO A 1 93 ? -10.873 15.780 16.768 1.00 89.50 93 PRO A N 1
ATOM 700 C CA . PRO A 1 93 ? -9.699 15.059 16.312 1.00 89.50 93 PRO A CA 1
ATOM 701 C C . PRO A 1 93 ? -9.670 13.637 16.867 1.00 89.50 93 PRO A C 1
ATOM 703 O O . PRO A 1 93 ? -10.005 13.414 18.035 1.00 89.50 93 PRO A O 1
ATOM 706 N N . ILE A 1 94 ? -9.223 12.686 16.056 1.00 90.31 94 ILE A N 1
ATOM 707 C CA . ILE A 1 94 ? -9.045 11.291 16.456 1.00 90.31 94 ILE A CA 1
ATOM 708 C C . ILE A 1 94 ? -7.684 10.788 15.989 1.00 90.31 94 ILE A C 1
ATOM 710 O O . ILE A 1 94 ? -7.132 11.271 15.011 1.00 90.31 94 ILE A O 1
ATOM 714 N N . ASN A 1 95 ? -7.132 9.813 16.704 1.00 91.19 95 ASN A N 1
ATOM 715 C CA . ASN A 1 95 ? -5.969 9.076 16.233 1.00 91.19 95 ASN A CA 1
ATOM 716 C C . ASN A 1 95 ? -6.460 7.860 15.443 1.00 91.19 95 ASN A C 1
ATOM 718 O O . ASN A 1 95 ? -6.906 6.888 16.050 1.00 91.19 95 ASN A O 1
ATOM 722 N N . GLY A 1 96 ? -6.381 7.884 14.114 1.00 91.75 96 GLY A N 1
ATOM 723 C CA . GLY A 1 96 ? -6.805 6.760 13.276 1.00 91.75 96 GLY A CA 1
ATOM 724 C C . GLY A 1 96 ? -6.022 5.473 13.546 1.00 91.75 96 GLY A C 1
ATOM 725 O O . GLY A 1 96 ? -6.592 4.390 13.429 1.00 91.75 96 GLY A O 1
ATOM 726 N N . GLY A 1 97 ? -4.775 5.568 14.028 1.00 93.31 97 GLY A N 1
ATOM 727 C CA . GLY A 1 97 ? -3.992 4.420 14.511 1.00 93.31 97 GLY A CA 1
ATOM 728 C C . GLY A 1 97 ? -4.643 3.688 15.693 1.00 93.31 97 GLY A C 1
ATOM 729 O O . GLY A 1 97 ? -4.286 2.558 16.020 1.00 93.31 97 GLY A O 1
ATOM 730 N N . ALA A 1 98 ? -5.660 4.276 16.331 1.00 96.00 98 ALA A N 1
ATOM 731 C CA . ALA A 1 98 ? -6.521 3.559 17.264 1.00 96.00 98 ALA A CA 1
ATOM 732 C C . ALA A 1 98 ? -7.217 2.349 16.621 1.00 96.00 98 ALA A C 1
ATOM 734 O O . ALA A 1 98 ? -7.465 1.376 17.327 1.00 96.00 98 ALA A O 1
ATOM 735 N N . PHE A 1 99 ? -7.494 2.391 15.315 1.00 97.06 99 PHE A N 1
ATOM 736 C CA . PHE A 1 99 ? -8.294 1.409 14.577 1.00 97.06 99 PHE A CA 1
ATOM 737 C C . PHE A 1 99 ? -7.467 0.554 13.606 1.00 97.06 99 PHE A C 1
ATOM 739 O O . PHE A 1 99 ? -7.990 0.108 12.581 1.00 97.06 99 PHE A O 1
ATOM 746 N N . THR A 1 100 ? -6.184 0.323 13.904 1.00 95.31 100 THR A N 1
ATOM 747 C CA . THR A 1 100 ? -5.351 -0.633 13.155 1.00 95.31 100 THR A CA 1
ATOM 748 C C . THR A 1 100 ? -6.047 -1.994 13.041 1.00 95.31 100 THR A C 1
ATOM 750 O O . THR A 1 100 ? -6.669 -2.451 14.005 1.00 95.31 100 THR A O 1
ATOM 753 N N . ASN A 1 101 ? -5.963 -2.642 11.879 1.00 96.12 101 ASN A N 1
ATOM 754 C CA . ASN A 1 101 ? -6.607 -3.932 11.580 1.00 96.12 101 ASN A CA 1
ATOM 755 C C . ASN A 1 101 ? -8.147 -3.946 11.697 1.00 96.12 101 ASN A C 1
ATOM 757 O O . ASN A 1 101 ? -8.773 -5.009 11.674 1.00 96.12 101 ASN A O 1
ATOM 761 N N . CYS A 1 102 ? -8.806 -2.786 11.797 1.00 97.38 102 CYS A N 1
ATOM 762 C CA . CYS A 1 102 ? -10.263 -2.689 11.665 1.00 97.38 102 CYS A CA 1
ATOM 763 C C . CYS A 1 102 ? -10.644 -2.671 10.177 1.00 97.38 102 CYS A C 1
ATOM 765 O O . CYS A 1 102 ? -11.134 -1.670 9.654 1.00 97.38 102 CYS A O 1
ATOM 767 N N . THR A 1 103 ? -10.392 -3.772 9.473 1.00 95.50 103 THR A N 1
ATOM 768 C CA . THR A 1 103 ? -10.505 -3.868 8.005 1.00 95.50 103 THR A CA 1
ATOM 769 C C . THR A 1 103 ? -11.927 -3.673 7.468 1.00 95.50 103 THR A C 1
ATOM 771 O O . THR A 1 103 ? -12.093 -3.275 6.319 1.00 95.50 103 THR A O 1
ATOM 774 N N . ASN A 1 104 ? -12.960 -3.885 8.293 1.00 97.56 104 ASN A N 1
ATOM 775 C CA . ASN A 1 104 ? -14.359 -3.638 7.923 1.00 97.56 104 ASN A CA 1
ATOM 776 C C . ASN A 1 104 ? -14.855 -2.219 8.251 1.00 97.56 104 ASN A C 1
ATOM 778 O O . ASN A 1 104 ? -15.968 -1.863 7.846 1.00 97.56 104 ASN A O 1
ATOM 782 N N . LEU A 1 105 ? -14.059 -1.396 8.947 1.00 98.00 105 LEU A N 1
ATOM 783 C CA . LEU A 1 105 ? -14.446 -0.029 9.290 1.00 98.00 105 LEU A CA 1
ATOM 784 C C . LEU A 1 105 ? -14.408 0.789 8.008 1.00 98.00 105 LEU A C 1
ATOM 786 O O . LEU A 1 105 ? -13.336 1.047 7.493 1.00 98.00 105 LEU A O 1
ATOM 790 N N . THR A 1 1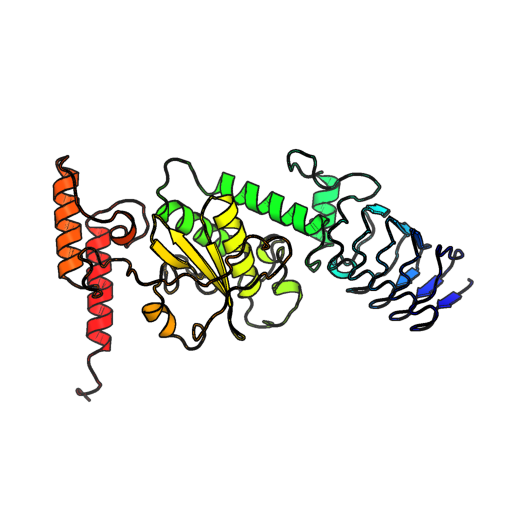06 ? -15.566 1.157 7.470 1.00 97.75 106 THR A N 1
ATOM 791 C CA . THR A 1 106 ? -15.683 1.823 6.154 1.00 97.75 106 THR A CA 1
ATOM 792 C C . THR A 1 106 ? -16.622 3.024 6.181 1.00 97.75 106 THR A C 1
ATOM 794 O O . THR A 1 106 ? -16.746 3.751 5.192 1.00 97.75 106 THR A O 1
ATOM 797 N N . SER A 1 107 ? -17.302 3.238 7.310 1.00 98.31 107 SER A N 1
ATOM 798 C CA . SER A 1 107 ? -18.311 4.276 7.476 1.00 98.31 107 SER A CA 1
ATOM 799 C C . SER A 1 107 ? -18.045 5.146 8.699 1.00 98.31 107 SER A C 1
ATOM 801 O O . SER A 1 107 ? -17.561 4.681 9.734 1.00 98.31 107 SER A O 1
ATOM 803 N N . ILE A 1 108 ? -18.417 6.417 8.579 1.00 98.00 108 ILE A N 1
ATOM 804 C CA . ILE A 1 108 ? -18.457 7.376 9.680 1.00 98.00 108 ILE A CA 1
ATOM 805 C C . ILE A 1 108 ? -19.877 7.936 9.743 1.00 98.00 108 ILE A C 1
ATOM 807 O O . ILE A 1 108 ? -20.433 8.361 8.730 1.00 98.00 108 ILE A O 1
ATOM 811 N N . ASN A 1 109 ? -20.482 7.944 10.930 1.00 97.19 109 ASN A N 1
ATOM 812 C CA . ASN A 1 109 ? -21.850 8.414 11.162 1.00 97.19 109 ASN A CA 1
ATOM 813 C C . ASN A 1 109 ? -22.893 7.718 10.265 1.00 97.19 109 ASN A C 1
ATOM 815 O O . ASN A 1 109 ? -23.834 8.346 9.776 1.00 97.19 109 ASN A O 1
ATOM 819 N N . GLY A 1 110 ? -22.706 6.419 10.015 1.00 96.94 110 GLY A N 1
ATOM 820 C CA . GLY A 1 110 ? -23.573 5.598 9.166 1.00 96.94 110 GLY A CA 1
ATOM 821 C C . GLY A 1 110 ? -23.457 5.892 7.668 1.00 96.94 110 GLY A C 1
ATOM 822 O O . GLY A 1 110 ? -24.259 5.380 6.885 1.00 96.94 110 GLY A O 1
ATOM 823 N N . LYS A 1 111 ? -22.490 6.717 7.258 1.00 97.50 111 LYS A N 1
ATOM 824 C CA . LYS A 1 111 ? -22.238 7.078 5.864 1.00 97.50 111 LYS A CA 1
ATOM 825 C C . LYS A 1 111 ? -20.926 6.439 5.390 1.00 97.50 111 LYS A C 1
ATOM 827 O O . LYS A 1 111 ? -19.900 6.674 6.031 1.00 97.50 111 LYS A O 1
ATOM 832 N N . PRO A 1 112 ? -20.933 5.675 4.282 1.00 97.69 112 PRO A N 1
ATOM 833 C CA . PRO A 1 112 ? -19.704 5.180 3.671 1.00 97.69 112 PRO A CA 1
ATOM 834 C C . PRO A 1 112 ? -18.787 6.334 3.270 1.00 97.69 112 PRO A C 1
ATOM 836 O O . PRO A 1 112 ? -19.256 7.342 2.737 1.00 97.69 112 PRO A O 1
ATOM 839 N N . VAL A 1 113 ? -17.487 6.174 3.511 1.00 97.94 113 VAL A N 1
ATOM 840 C CA . VAL A 1 113 ? -16.477 7.154 3.084 1.00 97.94 113 VAL A CA 1
ATOM 841 C C . VAL A 1 113 ? -16.335 7.161 1.562 1.00 97.94 113 VAL A C 1
ATOM 843 O O . VAL A 1 113 ? -16.265 8.228 0.956 1.00 97.94 113 VAL A O 1
ATOM 846 N N . PHE A 1 114 ? -16.330 5.974 0.955 1.00 96.88 114 PHE A N 1
ATOM 847 C CA . PHE A 1 114 ? -16.259 5.777 -0.490 1.00 96.88 114 PHE A CA 1
ATOM 848 C C . PHE A 1 114 ? -17.539 5.092 -0.970 1.00 96.88 114 PHE A C 1
ATOM 850 O O . PHE A 1 114 ? -18.035 4.165 -0.324 1.00 96.88 114 PHE A O 1
ATOM 857 N N . ASP A 1 115 ? -18.098 5.562 -2.086 1.00 94.75 115 ASP A N 1
ATOM 858 C CA . ASP A 1 115 ? -19.269 4.941 -2.705 1.00 94.75 115 ASP A CA 1
ATOM 859 C C . ASP A 1 115 ? -18.904 3.664 -3.489 1.00 94.75 115 ASP A C 1
ATOM 861 O O . ASP A 1 115 ? -17.740 3.284 -3.618 1.00 94.75 115 ASP A O 1
ATOM 865 N N . SER A 1 116 ? -19.909 2.987 -4.052 1.00 92.31 116 SER A N 1
ATOM 866 C CA . SER A 1 116 ? -19.701 1.762 -4.838 1.00 92.31 116 SER A CA 1
ATOM 867 C C . SER A 1 116 ? -18.887 1.962 -6.122 1.00 92.31 116 SER A C 1
ATOM 869 O O . SER A 1 116 ? -18.458 0.980 -6.719 1.00 92.31 116 SER A O 1
ATOM 871 N N . ASN A 1 117 ? -18.714 3.206 -6.572 1.00 91.00 117 ASN A N 1
ATOM 872 C CA . ASN A 1 117 ? -17.894 3.564 -7.727 1.00 91.00 117 ASN A CA 1
ATOM 873 C C . ASN A 1 117 ? -16.487 4.028 -7.309 1.00 91.00 117 ASN A C 1
ATOM 875 O O . ASN A 1 117 ? -15.689 4.381 -8.172 1.00 91.00 117 ASN A O 1
ATOM 879 N N . GLY A 1 118 ? -16.178 4.041 -6.008 1.00 91.06 118 GLY A N 1
ATOM 880 C CA . GLY A 1 118 ? -14.908 4.516 -5.467 1.00 91.06 118 GLY A CA 1
ATOM 881 C C . GLY A 1 118 ? -14.815 6.035 -5.308 1.00 91.06 118 GLY A C 1
ATOM 882 O O . GLY A 1 118 ? -13.729 6.538 -5.034 1.00 91.06 118 GLY A O 1
ATOM 883 N N . ASN A 1 119 ? -15.911 6.787 -5.456 1.00 93.88 119 ASN A N 1
ATOM 884 C CA . ASN A 1 119 ? -15.880 8.228 -5.211 1.00 93.88 119 ASN A CA 1
ATOM 885 C C . ASN A 1 119 ? -15.881 8.510 -3.710 1.00 93.88 119 ASN A C 1
ATOM 887 O O . ASN A 1 119 ? -16.718 7.984 -2.974 1.00 93.88 119 ASN A O 1
ATOM 891 N N . ALA A 1 120 ? -14.987 9.394 -3.279 1.00 96.38 120 ALA A N 1
ATOM 892 C CA . ALA A 1 120 ? -14.901 9.833 -1.897 1.00 96.38 120 ALA A CA 1
ATOM 893 C C . ALA A 1 120 ? -15.993 10.856 -1.544 1.00 96.38 120 ALA A C 1
ATOM 895 O O . ALA A 1 120 ? -16.266 11.798 -2.299 1.00 96.38 120 ALA A O 1
ATOM 896 N N . ASP A 1 121 ? -16.564 10.734 -0.349 1.00 97.69 121 ASP A N 1
ATOM 897 C CA . ASP A 1 121 ? -17.341 11.812 0.242 1.00 97.69 121 ASP A CA 1
ATOM 898 C C . ASP A 1 121 ? -16.427 12.946 0.715 1.00 97.69 121 ASP A C 1
ATOM 900 O O . ASP A 1 121 ? -15.543 12.738 1.538 1.00 97.69 121 ASP A O 1
ATOM 904 N N . LYS A 1 122 ? -16.656 14.169 0.229 1.00 95.06 122 LYS A N 1
ATOM 905 C CA . LYS A 1 122 ? -15.712 15.286 0.411 1.00 95.06 122 LYS A CA 1
ATOM 906 C C . LYS A 1 122 ? -15.481 15.687 1.868 1.00 95.06 122 LYS A C 1
ATOM 908 O O . LYS A 1 122 ? -14.357 16.027 2.226 1.00 95.06 122 LYS A O 1
ATOM 913 N N . ASP A 1 123 ? -16.531 15.687 2.688 1.00 94.50 123 ASP A N 1
ATOM 914 C CA . ASP A 1 123 ? -16.404 16.089 4.092 1.00 94.50 123 ASP A CA 1
ATOM 915 C C . ASP A 1 123 ? -15.703 15.009 4.921 1.00 94.50 123 ASP A C 1
ATOM 917 O O . ASP A 1 123 ? -14.906 15.343 5.798 1.00 94.50 123 ASP A O 1
ATOM 921 N N . LEU A 1 124 ? -15.961 13.732 4.619 1.00 97.06 124 LEU A N 1
ATOM 922 C CA . LEU A 1 124 ? -15.279 12.611 5.266 1.00 97.06 124 LEU A CA 1
ATOM 923 C C . LEU A 1 124 ? -13.829 12.480 4.798 1.00 97.06 124 LEU A C 1
ATOM 925 O O . LEU A 1 124 ? -12.966 12.218 5.626 1.00 97.06 124 LEU A O 1
ATOM 929 N N . LEU A 1 125 ? -13.548 12.715 3.513 1.00 95.25 125 LEU A N 1
ATOM 930 C CA . LEU A 1 125 ? -12.197 12.663 2.956 1.00 95.25 125 LEU A CA 1
ATOM 931 C C . LEU A 1 125 ? -11.259 13.624 3.693 1.00 95.25 125 LEU A C 1
ATOM 933 O O . LEU A 1 125 ? -10.248 13.180 4.228 1.00 95.25 125 LEU A O 1
ATOM 937 N N . ARG A 1 126 ? -11.655 14.899 3.831 1.00 94.19 126 ARG A N 1
ATOM 938 C CA . ARG A 1 126 ? -10.893 15.891 4.611 1.00 94.19 126 ARG A CA 1
ATOM 939 C C . ARG A 1 126 ? -10.659 15.420 6.047 1.00 94.19 126 ARG A C 1
ATOM 941 O O . ARG A 1 126 ? -9.559 15.539 6.568 1.00 94.19 126 ARG A O 1
ATOM 948 N N . TYR A 1 127 ? -11.696 14.883 6.691 1.00 95.12 127 TYR A N 1
ATOM 949 C CA . TYR A 1 127 ? -11.577 14.398 8.065 1.00 95.12 127 TYR A CA 1
ATOM 950 C C . TYR A 1 127 ? -10.558 13.256 8.188 1.00 95.12 127 TYR A C 1
ATOM 952 O O . TYR A 1 127 ? -9.812 13.201 9.160 1.00 95.12 127 TYR A O 1
ATOM 960 N N . ILE A 1 128 ? -10.508 12.351 7.213 1.00 93.94 128 ILE A N 1
ATOM 961 C CA . ILE A 1 128 ? -9.590 11.206 7.215 1.00 93.94 128 ILE A CA 1
ATOM 962 C C . ILE A 1 128 ? -8.156 11.657 6.984 1.00 93.94 128 ILE A C 1
ATOM 964 O O . ILE A 1 128 ? -7.280 11.246 7.741 1.00 93.94 128 ILE A O 1
ATOM 968 N N . GLU A 1 129 ? -7.935 12.540 6.011 1.00 92.00 129 GLU A N 1
ATOM 969 C CA . GLU A 1 129 ? -6.620 13.126 5.727 1.00 92.00 129 GLU A CA 1
ATOM 970 C C . GLU A 1 129 ? -6.017 13.789 6.979 1.00 92.00 129 GLU A C 1
ATOM 972 O O . GLU A 1 129 ? -4.827 13.658 7.241 1.00 92.00 129 GLU A O 1
ATOM 977 N N . GLU A 1 130 ? -6.848 14.431 7.805 1.00 91.25 130 GLU A N 1
ATOM 978 C CA . GLU A 1 130 ? -6.416 15.116 9.031 1.00 91.25 130 GLU A CA 1
ATOM 979 C C . GLU A 1 130 ? -6.199 14.187 10.240 1.00 91.25 130 GLU A C 1
ATOM 981 O O . GLU A 1 130 ? -5.549 14.589 11.206 1.00 91.25 130 GLU A O 1
ATOM 986 N N . ASN A 1 131 ? -6.775 12.979 10.246 1.00 92.00 131 ASN A N 1
ATOM 987 C CA . ASN A 1 131 ? -6.902 12.182 11.474 1.00 92.00 131 ASN A CA 1
ATOM 988 C C . ASN A 1 131 ? -6.441 10.722 11.363 1.00 92.00 131 ASN A C 1
ATOM 990 O O . ASN A 1 131 ? -6.343 10.046 12.387 1.00 92.00 131 ASN A O 1
ATOM 994 N N . PHE A 1 132 ? -6.170 10.197 10.167 1.00 91.19 132 PHE A N 1
ATOM 995 C CA . PHE A 1 132 ? -5.895 8.768 9.964 1.00 91.19 132 PHE A CA 1
ATOM 996 C C . PHE A 1 132 ? -4.478 8.435 9.469 1.00 91.19 132 PHE A C 1
ATOM 998 O O . PHE A 1 132 ? -4.235 7.284 9.119 1.00 91.19 132 PHE A O 1
ATOM 1005 N N . SER A 1 133 ? -3.526 9.372 9.538 1.00 81.50 133 SER A N 1
ATOM 1006 C CA . SER A 1 133 ? -2.137 9.209 9.055 1.00 81.50 133 SER A CA 1
ATOM 1007 C C . SER A 1 133 ? -1.400 7.956 9.536 1.00 81.50 133 SER A C 1
ATOM 1009 O O . SER A 1 133 ? -0.546 7.444 8.829 1.00 81.50 133 SER A O 1
ATOM 1011 N N . ASN A 1 134 ? -1.769 7.414 10.701 1.00 81.50 134 ASN A N 1
ATOM 1012 C CA . ASN A 1 134 ? -1.062 6.293 11.333 1.00 81.50 134 ASN A CA 1
ATOM 1013 C C . ASN A 1 134 ? -1.894 4.996 11.359 1.00 81.50 134 ASN A C 1
ATOM 1015 O O . ASN A 1 134 ? -1.585 4.072 12.120 1.00 81.50 134 ASN A O 1
ATOM 1019 N N . ALA A 1 135 ? -3.007 4.945 10.621 1.00 86.06 135 ALA A N 1
ATOM 1020 C CA . ALA A 1 135 ? -3.896 3.790 10.610 1.00 86.06 135 ALA A CA 1
ATOM 1021 C C . ALA A 1 135 ? -3.459 2.788 9.537 1.00 86.06 135 ALA A C 1
ATOM 1023 O O . ALA A 1 135 ? -3.727 2.979 8.358 1.00 86.06 135 ALA A O 1
ATOM 1024 N N . ASP A 1 136 ? -2.823 1.703 9.970 1.00 88.88 136 ASP A N 1
ATOM 1025 C CA . ASP A 1 136 ? -2.485 0.578 9.096 1.00 88.88 136 ASP A CA 1
ATOM 1026 C C . ASP A 1 136 ? -3.621 -0.454 9.037 1.00 88.88 136 ASP A C 1
ATOM 1028 O O . ASP A 1 136 ? -4.315 -0.681 10.038 1.00 88.88 136 ASP A O 1
ATOM 1032 N N . ASP A 1 137 ? -3.817 -1.072 7.873 1.00 92.12 137 ASP A N 1
ATOM 1033 C CA . ASP A 1 137 ? -4.814 -2.127 7.634 1.00 92.12 137 ASP A CA 1
ATOM 1034 C C . ASP A 1 137 ? -6.223 -1.809 8.183 1.00 92.12 137 ASP A C 1
ATOM 1036 O O . ASP A 1 137 ? -6.934 -2.625 8.780 1.00 92.12 137 ASP A O 1
ATOM 1040 N N . ASN A 1 138 ? -6.651 -0.567 7.984 1.00 94.06 138 ASN A N 1
ATOM 1041 C CA . ASN A 1 138 ? -7.959 -0.070 8.382 1.00 94.06 138 ASN A CA 1
ATOM 1042 C C . ASN A 1 138 ? -8.844 0.126 7.146 1.00 94.06 138 ASN A C 1
ATOM 1044 O O . ASN A 1 138 ? -8.396 0.717 6.173 1.00 94.06 138 ASN A O 1
ATOM 1048 N N . GLY A 1 139 ? -10.115 -0.287 7.178 1.00 96.06 139 GLY A N 1
ATOM 1049 C CA . GLY A 1 139 ? -10.981 -0.236 5.989 1.00 96.06 139 GLY A CA 1
ATOM 1050 C C . GLY A 1 139 ? -11.173 1.166 5.383 1.00 96.06 139 GLY A C 1
ATOM 1051 O O . GLY A 1 139 ? -11.295 1.294 4.164 1.00 96.06 139 GLY A O 1
ATOM 1052 N N . ILE A 1 140 ? -11.140 2.227 6.199 1.00 96.06 140 ILE A N 1
ATOM 1053 C CA . ILE A 1 140 ? -11.230 3.616 5.737 1.00 96.06 140 ILE A CA 1
ATOM 1054 C C . ILE A 1 140 ? -9.943 3.998 5.008 1.00 96.06 140 ILE A C 1
ATOM 1056 O O . ILE A 1 140 ? -10.012 4.523 3.897 1.00 96.06 140 ILE A O 1
ATOM 1060 N N . ILE A 1 141 ? -8.780 3.707 5.601 1.00 94.31 141 ILE A N 1
ATOM 1061 C CA . ILE A 1 141 ? -7.488 3.981 4.964 1.00 94.31 141 ILE A CA 1
ATOM 1062 C C . ILE A 1 141 ? -7.275 3.116 3.727 1.00 94.31 141 ILE A C 1
ATOM 1064 O O . ILE A 1 141 ? -6.854 3.633 2.700 1.00 94.31 141 ILE A O 1
ATOM 1068 N N . ASN A 1 142 ? -7.668 1.848 3.754 1.00 95.19 142 ASN A N 1
ATOM 1069 C CA . ASN A 1 142 ? -7.609 0.976 2.588 1.00 95.19 142 ASN A CA 1
ATOM 1070 C C . ASN A 1 142 ? -8.453 1.542 1.437 1.00 95.19 142 ASN A C 1
ATOM 1072 O O . ASN A 1 142 ? -8.036 1.525 0.280 1.00 95.19 142 ASN A O 1
ATOM 1076 N N . GLY A 1 143 ? -9.634 2.088 1.744 1.00 96.06 143 GLY A N 1
ATOM 1077 C CA . GLY A 1 143 ? -10.445 2.825 0.777 1.00 96.06 143 GLY A CA 1
ATOM 1078 C C . GLY A 1 143 ? -9.743 4.080 0.245 1.00 96.06 143 GLY A C 1
ATOM 1079 O O . GLY A 1 143 ? -9.754 4.311 -0.962 1.00 96.06 143 GLY A O 1
ATOM 1080 N N . TYR A 1 144 ? -9.096 4.851 1.124 1.00 95.62 144 TYR A N 1
ATOM 1081 C CA . TYR A 1 144 ? -8.348 6.060 0.764 1.00 95.62 144 TYR A CA 1
ATOM 1082 C C . TYR A 1 144 ? -7.168 5.761 -0.157 1.00 95.62 144 TYR A C 1
ATOM 1084 O O . TYR A 1 144 ? -7.063 6.362 -1.225 1.00 95.62 144 TYR A O 1
ATOM 1092 N N . VAL A 1 145 ? -6.332 4.793 0.210 1.00 95.38 145 VAL A N 1
ATOM 1093 C CA . VAL A 1 145 ? -5.187 4.353 -0.589 1.00 95.38 145 VAL A CA 1
ATOM 1094 C C . VAL A 1 145 ? -5.660 3.893 -1.964 1.00 95.38 145 VAL A C 1
ATOM 1096 O O . VAL A 1 145 ? -5.164 4.390 -2.968 1.00 95.38 145 VAL A O 1
ATOM 1099 N N . ASN A 1 146 ? -6.695 3.049 -2.040 1.00 95.75 146 ASN A N 1
ATOM 1100 C CA . ASN A 1 146 ? -7.269 2.627 -3.322 1.00 95.75 146 ASN A CA 1
ATOM 1101 C C . ASN A 1 146 ? -7.784 3.806 -4.165 1.00 95.75 146 ASN A C 1
ATOM 1103 O O . ASN A 1 146 ? -7.601 3.825 -5.381 1.00 95.75 146 ASN A O 1
ATOM 1107 N N . TYR A 1 147 ? -8.438 4.788 -3.539 1.00 96.31 147 TYR A N 1
ATOM 1108 C CA . TYR A 1 147 ? -8.917 5.991 -4.220 1.00 96.31 147 TYR A CA 1
ATOM 1109 C C . TYR A 1 147 ? -7.758 6.813 -4.806 1.00 96.31 147 TYR A C 1
ATOM 1111 O O . TYR A 1 147 ? -7.819 7.207 -5.974 1.00 96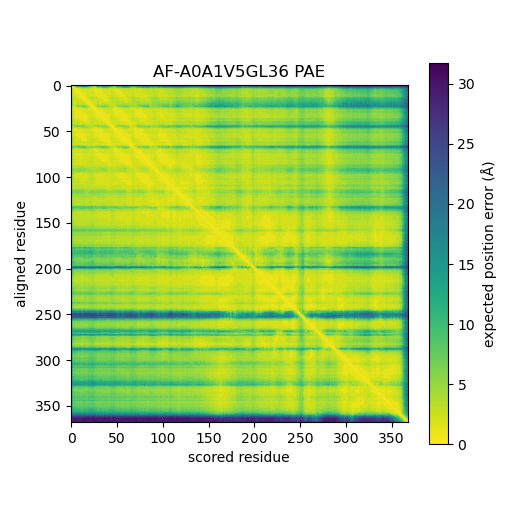.31 147 TYR A O 1
ATOM 1119 N N . ILE A 1 148 ? -6.690 7.036 -4.034 1.00 95.44 148 ILE A N 1
ATOM 1120 C CA . ILE A 1 148 ? -5.526 7.802 -4.492 1.00 95.44 148 ILE A CA 1
ATOM 1121 C C . ILE A 1 148 ? -4.712 7.032 -5.531 1.00 95.44 148 ILE A C 1
ATOM 1123 O O . ILE A 1 148 ? -4.315 7.636 -6.523 1.00 95.44 148 ILE A O 1
ATOM 1127 N N . VAL A 1 149 ? -4.507 5.723 -5.368 1.00 97.19 149 VAL A N 1
ATOM 1128 C CA . VAL A 1 149 ? -3.800 4.871 -6.340 1.00 97.19 149 VAL A CA 1
ATOM 1129 C C . VAL A 1 149 ? -4.490 4.934 -7.704 1.00 97.19 149 VAL A C 1
ATOM 1131 O O . VAL A 1 149 ? -3.854 5.295 -8.692 1.00 97.19 149 VAL A O 1
ATOM 1134 N N . LYS A 1 150 ? -5.812 4.722 -7.750 1.00 97.06 150 LYS A N 1
ATOM 1135 C CA . LYS A 1 150 ? -6.616 4.823 -8.983 1.00 97.06 150 LYS A CA 1
ATOM 1136 C C . LYS A 1 150 ? -6.496 6.174 -9.659 1.00 97.06 150 LYS A C 1
ATOM 1138 O O . LYS A 1 150 ? -6.282 6.262 -10.866 1.00 97.06 150 LYS A O 1
ATOM 1143 N N . LYS A 1 151 ? -6.644 7.237 -8.870 1.00 95.94 151 LYS A N 1
ATOM 1144 C CA . LYS A 1 151 ? -6.513 8.606 -9.360 1.00 95.94 151 LYS A CA 1
ATOM 1145 C C . LYS A 1 151 ? -5.107 8.861 -9.908 1.00 95.94 151 LYS A C 1
ATOM 1147 O O . LYS A 1 151 ? -4.976 9.409 -10.994 1.00 95.94 151 LYS A O 1
ATOM 1152 N N . THR A 1 152 ? -4.078 8.433 -9.181 1.00 96.88 152 THR A N 1
ATOM 1153 C CA . THR A 1 152 ? -2.673 8.628 -9.550 1.00 96.88 152 THR A CA 1
ATOM 1154 C C . THR A 1 152 ? -2.354 7.919 -10.858 1.00 96.88 152 THR A C 1
ATOM 1156 O O . THR A 1 152 ? -1.815 8.557 -11.756 1.00 96.88 152 THR A O 1
ATOM 1159 N N . VAL A 1 153 ? -2.745 6.652 -11.019 1.00 98.38 153 VAL A N 1
ATOM 1160 C CA . VAL A 1 153 ? -2.547 5.911 -12.276 1.00 98.38 153 VAL A CA 1
ATOM 1161 C C . VAL A 1 153 ? -3.252 6.617 -13.436 1.00 98.38 153 VAL A C 1
ATOM 1163 O O . VAL A 1 153 ? -2.608 6.928 -14.435 1.00 98.38 153 VAL A O 1
ATOM 1166 N N . ALA A 1 154 ? -4.531 6.970 -13.278 1.00 97.69 154 ALA A N 1
ATOM 1167 C CA . ALA A 1 154 ? -5.307 7.642 -14.324 1.00 97.69 154 ALA A CA 1
ATOM 1168 C C . ALA A 1 154 ? -4.758 9.026 -14.728 1.00 97.69 154 ALA A C 1
ATOM 1170 O O . ALA A 1 154 ? -4.983 9.471 -15.852 1.00 97.69 154 ALA A O 1
ATOM 1171 N N . GLU A 1 155 ? -4.074 9.727 -13.820 1.00 97.50 155 GLU A N 1
ATOM 1172 C CA . GLU A 1 155 ? -3.445 11.028 -14.084 1.00 97.50 155 GLU A CA 1
ATOM 1173 C C . GLU A 1 155 ? -2.018 10.911 -14.643 1.00 97.50 155 GLU A C 1
ATOM 1175 O O . GLU A 1 155 ? -1.517 11.878 -15.218 1.00 97.50 155 GLU A O 1
ATOM 1180 N N . THR A 1 156 ? -1.359 9.764 -14.461 1.00 98.12 156 THR A N 1
ATOM 1181 C CA . THR A 1 156 ? 0.079 9.598 -14.737 1.00 98.12 156 THR A CA 1
ATOM 1182 C C . THR A 1 156 ? 0.350 8.885 -16.052 1.00 98.12 156 THR A C 1
ATOM 1184 O O . THR A 1 156 ? 1.298 9.249 -16.745 1.00 98.12 156 THR A O 1
ATOM 1187 N N . ILE A 1 157 ? -0.466 7.891 -16.409 1.00 98.31 157 ILE A N 1
ATOM 1188 C CA . ILE A 1 157 ? -0.229 7.059 -17.591 1.00 98.31 157 ILE A CA 1
ATOM 1189 C C . ILE A 1 157 ? -1.366 7.144 -18.606 1.00 98.31 157 ILE A C 1
ATOM 1191 O O . ILE A 1 157 ? -2.513 7.431 -18.265 1.00 98.31 157 ILE A O 1
ATOM 1195 N N . THR A 1 158 ? -1.047 6.855 -19.866 1.00 97.31 158 THR A N 1
ATOM 1196 C CA . THR A 1 158 ? -2.007 6.791 -20.974 1.00 97.31 158 THR A CA 1
ATOM 1197 C C . THR A 1 158 ? -1.860 5.486 -21.757 1.00 97.31 158 THR A C 1
ATOM 1199 O O . THR A 1 158 ? -0.843 4.795 -21.667 1.00 97.31 158 THR A O 1
ATOM 1202 N N . ASP A 1 159 ? -2.890 5.120 -22.523 1.00 95.00 159 ASP A N 1
ATOM 1203 C CA . ASP A 1 159 ? -2.923 3.851 -23.265 1.00 95.00 159 ASP A CA 1
ATOM 1204 C C . ASP A 1 159 ? -1.837 3.751 -24.351 1.00 95.00 159 ASP A C 1
ATOM 1206 O O . ASP A 1 159 ? -1.426 2.645 -24.695 1.00 95.00 159 ASP A O 1
ATOM 1210 N N . ASP A 1 160 ? -1.374 4.885 -2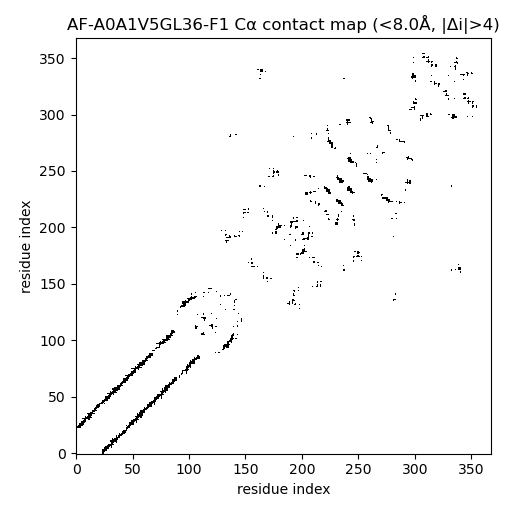4.883 1.00 95.88 160 ASP A N 1
ATOM 1211 C CA . ASP A 1 160 ? -0.344 4.980 -25.923 1.00 95.88 160 ASP A CA 1
ATOM 1212 C C . ASP A 1 160 ? 1.095 4.876 -25.398 1.00 95.88 160 ASP A C 1
ATOM 1214 O O . ASP A 1 160 ? 2.013 4.721 -26.202 1.00 95.88 160 ASP A O 1
ATOM 1218 N N . MET A 1 161 ? 1.298 4.917 -24.078 1.00 97.31 161 MET A N 1
ATOM 1219 C CA . MET A 1 161 ? 2.613 4.691 -23.479 1.00 97.31 161 MET A CA 1
ATOM 1220 C C . MET A 1 161 ? 3.031 3.219 -23.575 1.00 97.31 161 MET A C 1
ATOM 1222 O O . MET A 1 161 ? 2.218 2.311 -23.356 1.00 97.31 161 MET A O 1
ATOM 1226 N N . THR A 1 162 ? 4.321 2.987 -23.822 1.00 96.62 162 THR A N 1
ATOM 1227 C CA . THR A 1 162 ? 4.948 1.667 -23.677 1.00 96.62 162 THR A CA 1
ATOM 1228 C C . THR A 1 162 ? 4.928 1.213 -22.216 1.00 96.62 162 THR A C 1
ATOM 1230 O O . THR A 1 162 ? 4.758 2.017 -21.297 1.00 96.62 162 THR A O 1
ATOM 1233 N N . ASP A 1 163 ? 5.121 -0.084 -21.979 1.00 97.06 163 ASP A N 1
ATOM 1234 C CA . ASP A 1 163 ? 5.209 -0.625 -20.619 1.00 97.06 163 ASP A CA 1
ATOM 1235 C C . ASP A 1 163 ? 6.331 0.046 -19.809 1.00 97.06 163 ASP A C 1
ATOM 1237 O O . ASP A 1 163 ? 6.109 0.449 -18.667 1.00 97.06 163 ASP A O 1
ATOM 1241 N N . VAL A 1 164 ? 7.496 0.263 -20.428 1.00 96.25 164 VAL A N 1
ATOM 1242 C CA . VAL A 1 164 ? 8.639 0.964 -19.819 1.00 96.25 164 VAL A CA 1
ATOM 1243 C C . VAL A 1 164 ? 8.267 2.399 -19.434 1.00 96.25 164 VAL A C 1
ATOM 1245 O O . VAL A 1 164 ? 8.463 2.798 -18.284 1.00 96.25 164 VAL A O 1
ATOM 1248 N N . GLN A 1 165 ? 7.635 3.149 -20.345 1.00 97.00 165 GLN A N 1
ATOM 1249 C CA . GLN A 1 165 ? 7.175 4.513 -20.070 1.00 97.00 165 GLN A CA 1
ATOM 1250 C C . GLN A 1 165 ? 6.172 4.561 -18.914 1.00 97.00 165 GLN A C 1
ATOM 1252 O O . GLN A 1 165 ? 6.258 5.450 -18.070 1.00 97.00 165 GLN A O 1
ATOM 1257 N N . LYS A 1 166 ? 5.234 3.608 -18.844 1.00 98.06 166 LYS A N 1
ATOM 1258 C CA . LYS A 1 166 ? 4.234 3.548 -17.767 1.00 98.06 166 LYS A CA 1
ATOM 1259 C C . LYS A 1 166 ? 4.886 3.313 -16.411 1.00 98.06 166 LYS A C 1
ATOM 1261 O O . LYS A 1 166 ? 4.610 4.057 -15.472 1.00 98.06 166 LYS A O 1
ATOM 1266 N N . VAL A 1 167 ? 5.757 2.309 -16.304 1.00 97.25 167 VAL A N 1
ATOM 1267 C CA . VAL A 1 167 ? 6.450 1.979 -15.047 1.00 97.25 167 VAL A CA 1
ATOM 1268 C C . VAL A 1 167 ? 7.324 3.151 -14.607 1.00 97.25 167 VAL A C 1
ATOM 1270 O O . VAL A 1 167 ? 7.248 3.555 -13.447 1.00 97.25 167 VAL A O 1
ATOM 1273 N N . LYS A 1 168 ? 8.084 3.751 -15.529 1.00 95.69 168 LYS A N 1
ATOM 1274 C CA . LYS A 1 168 ? 8.906 4.929 -15.242 1.00 95.69 168 LYS A CA 1
ATOM 1275 C C . LYS A 1 168 ? 8.065 6.126 -14.797 1.00 95.69 168 LYS A C 1
ATOM 1277 O O . LYS A 1 168 ? 8.393 6.771 -13.810 1.00 95.69 168 LYS A O 1
ATOM 1282 N N . ALA A 1 169 ? 6.966 6.423 -15.487 1.00 96.56 169 ALA A N 1
ATOM 1283 C CA . ALA A 1 169 ? 6.104 7.545 -15.129 1.00 96.56 169 ALA A CA 1
ATOM 1284 C C . ALA A 1 169 ? 5.491 7.367 -13.732 1.00 96.56 169 ALA A C 1
ATOM 1286 O O . ALA A 1 169 ? 5.428 8.328 -12.967 1.00 96.56 169 ALA A O 1
ATOM 1287 N N . LEU A 1 170 ? 5.077 6.147 -13.373 1.00 97.00 170 LEU A N 1
ATOM 1288 C CA . LEU A 1 170 ? 4.573 5.829 -12.032 1.00 97.00 170 LEU A CA 1
ATOM 1289 C C . LEU A 1 170 ? 5.666 5.922 -10.965 1.00 97.00 170 LEU A C 1
ATOM 1291 O O . LEU A 1 170 ? 5.407 6.462 -9.892 1.00 97.00 170 LEU A O 1
ATOM 1295 N N . HIS A 1 171 ? 6.872 5.447 -11.273 1.00 95.06 171 HIS A N 1
ATOM 1296 C CA . HIS A 1 171 ? 8.052 5.594 -10.426 1.00 95.06 171 HIS A CA 1
ATOM 1297 C C . HIS A 1 171 ? 8.359 7.072 -10.148 1.00 95.06 171 HIS A C 1
ATOM 1299 O O . HIS A 1 171 ? 8.336 7.510 -9.002 1.00 95.06 171 HIS A O 1
ATOM 1305 N N . ASP A 1 172 ? 8.537 7.875 -11.199 1.00 93.38 172 ASP A N 1
ATOM 1306 C CA . ASP A 1 172 ? 8.831 9.307 -11.085 1.00 93.38 172 ASP A CA 1
ATOM 1307 C C . ASP A 1 172 ? 7.703 10.048 -10.354 1.00 93.38 172 ASP A C 1
ATOM 1309 O O . ASP A 1 172 ? 7.939 10.954 -9.550 1.00 93.38 172 ASP A O 1
ATOM 1313 N N . LYS A 1 173 ? 6.450 9.647 -10.607 1.00 93.31 173 LYS A N 1
ATOM 1314 C CA . LYS A 1 173 ? 5.296 10.193 -9.900 1.00 93.31 173 LYS A CA 1
ATOM 1315 C C . LYS A 1 173 ? 5.376 9.888 -8.412 1.00 93.31 173 LYS A C 1
ATOM 1317 O O . LYS A 1 173 ? 5.155 10.806 -7.626 1.00 93.31 173 LYS A O 1
ATOM 1322 N N . LEU A 1 174 ? 5.684 8.654 -8.030 1.00 92.62 174 LEU A N 1
ATOM 1323 C CA . LEU A 1 174 ? 5.849 8.255 -6.638 1.00 92.62 174 LEU A CA 1
ATOM 1324 C C . LEU A 1 174 ? 6.951 9.069 -5.947 1.00 92.62 174 LEU A C 1
ATOM 1326 O O . LEU A 1 174 ? 6.674 9.678 -4.916 1.00 92.62 174 LEU A O 1
ATOM 1330 N N . CYS A 1 175 ? 8.135 9.181 -6.555 1.00 89.19 175 CYS A N 1
ATOM 1331 C CA . CYS A 1 175 ? 9.238 10.010 -6.049 1.00 89.19 175 CYS A CA 1
ATOM 1332 C C . CYS A 1 175 ? 8.844 11.493 -5.904 1.00 89.19 175 CYS A C 1
ATOM 1334 O O . CYS A 1 175 ? 9.366 12.200 -5.054 1.00 89.19 175 CYS A O 1
ATOM 1336 N N . SER A 1 176 ? 7.881 11.981 -6.696 1.00 88.19 176 SER A N 1
ATOM 1337 C CA . SER A 1 176 ? 7.374 13.358 -6.576 1.00 88.19 176 SER A CA 1
ATOM 1338 C C . SER A 1 176 ? 6.335 13.579 -5.465 1.00 88.19 176 SER A C 1
ATOM 1340 O O . SER A 1 176 ? 6.004 14.731 -5.174 1.00 88.19 176 SER A O 1
ATOM 1342 N N . LEU A 1 177 ? 5.751 12.512 -4.906 1.00 87.06 177 LEU A N 1
ATOM 1343 C CA . LEU A 1 177 ? 4.645 12.600 -3.942 1.00 87.06 177 LEU A CA 1
ATOM 1344 C C . LEU A 1 177 ? 5.109 12.709 -2.488 1.00 87.06 177 LEU A C 1
ATOM 1346 O O . LEU A 1 177 ? 4.354 13.214 -1.658 1.00 87.06 177 LEU A O 1
ATOM 1350 N N . VAL A 1 178 ? 6.308 12.227 -2.173 1.00 84.69 178 VAL A N 1
ATOM 1351 C CA . VAL A 1 178 ? 6.757 11.995 -0.798 1.00 84.69 178 VAL A CA 1
ATOM 1352 C C . VAL A 1 178 ? 8.256 12.275 -0.683 1.00 84.69 178 VAL A C 1
ATOM 1354 O O . VAL A 1 178 ? 8.967 12.289 -1.681 1.00 84.69 178 VAL A O 1
ATOM 1357 N N . VAL A 1 179 ? 8.727 12.537 0.534 1.00 84.06 179 VAL A N 1
ATOM 1358 C CA . VAL A 1 179 ? 10.155 12.708 0.843 1.00 84.06 179 VAL A CA 1
ATOM 1359 C C . VAL A 1 179 ? 10.622 11.520 1.677 1.00 84.06 179 VAL A C 1
ATOM 1361 O O . VAL A 1 179 ? 9.936 11.132 2.628 1.00 84.06 179 VAL A O 1
ATOM 1364 N N . PHE A 1 180 ? 11.774 10.939 1.346 1.00 85.44 180 PHE A N 1
ATOM 1365 C CA . PHE A 1 180 ? 12.381 9.884 2.148 1.00 85.44 180 PHE A CA 1
ATOM 1366 C C . PHE A 1 180 ? 12.908 10.434 3.482 1.00 85.44 180 PHE A C 1
ATOM 1368 O O . PHE A 1 180 ? 13.558 11.479 3.537 1.00 85.44 180 PHE A O 1
ATOM 1375 N N . ASP A 1 181 ? 12.621 9.728 4.574 1.00 85.62 181 ASP A N 1
ATOM 1376 C CA . ASP A 1 181 ? 13.072 10.061 5.927 1.00 85.62 181 ASP A CA 1
ATOM 1377 C C . ASP A 1 181 ? 13.885 8.914 6.527 1.00 85.62 181 ASP A C 1
ATOM 1379 O O . ASP A 1 181 ? 13.362 7.983 7.140 1.00 85.62 181 ASP A O 1
ATOM 1383 N N . ASP A 1 182 ? 15.202 9.024 6.379 1.00 84.31 182 ASP A N 1
ATOM 1384 C CA . ASP A 1 182 ? 16.192 8.108 6.945 1.00 84.31 182 ASP A CA 1
ATOM 1385 C C . ASP A 1 182 ? 16.520 8.397 8.419 1.00 84.31 182 ASP A C 1
ATOM 1387 O O . ASP A 1 182 ? 17.270 7.652 9.057 1.00 84.31 182 ASP A O 1
ATOM 1391 N N . SER A 1 183 ? 15.966 9.473 8.986 1.00 87.12 183 SER A N 1
ATOM 1392 C CA . SER A 1 183 ? 16.306 9.930 10.331 1.00 87.12 183 SER A CA 1
ATOM 1393 C C . SER A 1 183 ? 15.545 9.166 11.413 1.00 87.12 183 SER A C 1
ATOM 1395 O O . SER A 1 183 ? 16.062 8.966 12.519 1.00 87.12 183 SER A O 1
ATOM 1397 N N . VAL A 1 184 ? 14.335 8.695 11.092 1.00 84.50 184 VAL A N 1
ATOM 1398 C CA . VAL A 1 184 ? 13.506 7.870 11.979 1.00 84.50 184 VAL A CA 1
ATOM 1399 C C . VAL A 1 184 ? 12.939 6.658 11.222 1.00 84.50 184 VAL A C 1
ATOM 1401 O O . VAL A 1 184 ? 11.723 6.482 11.140 1.00 84.50 184 VAL A O 1
ATOM 1404 N N . PRO A 1 185 ? 13.798 5.743 10.734 1.00 78.81 185 PRO A N 1
ATOM 1405 C CA . PRO A 1 185 ? 13.403 4.665 9.824 1.00 78.81 185 PRO A CA 1
ATOM 1406 C C . PRO A 1 185 ? 12.558 3.565 10.482 1.00 78.81 185 PRO A C 1
ATOM 1408 O O . PRO A 1 185 ? 12.233 2.577 9.846 1.00 78.81 185 PRO A O 1
ATOM 1411 N N . LEU A 1 186 ? 12.253 3.700 11.777 1.00 83.56 186 LEU A N 1
ATOM 1412 C CA . LEU A 1 186 ? 11.430 2.773 12.559 1.00 83.56 186 LEU A CA 1
ATOM 1413 C C . LEU A 1 186 ? 10.130 3.428 13.055 1.00 83.56 186 LEU A C 1
ATOM 1415 O O . LEU A 1 186 ? 9.426 2.848 13.890 1.00 83.56 186 LEU A O 1
ATOM 1419 N N . ALA A 1 187 ? 9.838 4.660 12.623 1.00 84.62 187 ALA A N 1
ATOM 1420 C CA . ALA A 1 187 ? 8.587 5.339 12.935 1.00 84.62 187 ALA A CA 1
ATOM 1421 C C . ALA A 1 187 ? 7.438 4.579 12.267 1.00 84.62 187 ALA A C 1
ATOM 1423 O O . ALA A 1 187 ? 7.355 4.537 11.046 1.00 84.62 187 ALA A O 1
ATOM 1424 N N . GLN A 1 188 ? 6.565 3.945 13.058 1.00 80.94 188 GLN A N 1
ATOM 1425 C CA . GLN A 1 188 ? 5.545 3.020 12.546 1.00 80.94 188 GLN A CA 1
ATOM 1426 C C . GLN A 1 188 ? 4.623 3.690 11.511 1.00 80.94 188 GLN A C 1
ATOM 1428 O O . GLN A 1 188 ? 4.192 3.042 10.563 1.00 80.94 188 GLN A O 1
ATOM 1433 N N . GLU A 1 189 ? 4.350 4.976 11.696 1.00 82.38 189 GLU A N 1
ATOM 1434 C CA . GLU A 1 189 ? 3.626 5.855 10.779 1.00 82.38 189 GLU A CA 1
ATOM 1435 C C . GLU A 1 189 ? 4.233 5.922 9.368 1.00 82.38 189 GLU A C 1
ATOM 1437 O O . GLU A 1 189 ? 3.487 6.033 8.401 1.00 82.38 189 GLU A O 1
ATOM 1442 N N . ASN A 1 190 ? 5.547 5.748 9.218 1.00 87.12 190 ASN A N 1
ATOM 1443 C CA . ASN A 1 190 ? 6.225 5.849 7.926 1.00 87.12 190 ASN A CA 1
ATOM 1444 C C . ASN A 1 190 ? 6.108 4.563 7.085 1.00 87.12 190 ASN A C 1
ATOM 1446 O O . ASN A 1 190 ? 6.364 4.618 5.880 1.00 87.12 190 ASN A O 1
ATOM 1450 N N . HIS A 1 191 ? 5.712 3.429 7.688 1.00 88.12 191 HIS A N 1
ATOM 1451 C CA . HIS A 1 191 ? 5.600 2.109 7.033 1.00 88.12 191 HIS A CA 1
ATOM 1452 C C . HIS A 1 191 ? 4.150 1.688 6.727 1.00 88.12 191 HIS A C 1
ATOM 1454 O O . HIS A 1 191 ? 3.911 0.522 6.411 1.00 88.12 191 HIS A O 1
ATOM 1460 N N . VAL A 1 192 ? 3.166 2.579 6.876 1.00 88.88 192 VAL A N 1
ATOM 1461 C CA . VAL A 1 192 ? 1.752 2.258 6.595 1.00 88.88 192 VAL A CA 1
ATOM 1462 C C . VAL A 1 192 ? 1.410 2.530 5.132 1.00 88.88 192 VAL A C 1
ATOM 1464 O O . VAL A 1 192 ? 2.011 3.398 4.509 1.00 88.88 192 VAL A O 1
ATOM 1467 N N . ASP A 1 193 ? 0.397 1.858 4.581 1.00 89.69 193 ASP A N 1
ATOM 1468 C CA . ASP A 1 193 ? 0.040 1.983 3.152 1.00 89.69 193 ASP A CA 1
ATOM 1469 C C . ASP A 1 193 ? -0.296 3.420 2.701 1.00 89.69 193 ASP A C 1
ATOM 1471 O O . ASP A 1 193 ? -0.182 3.758 1.524 1.00 89.69 193 ASP A O 1
ATOM 1475 N N . ALA A 1 194 ? -0.733 4.273 3.629 1.00 88.50 194 ALA A N 1
ATOM 1476 C CA . ALA A 1 194 ? -1.107 5.653 3.345 1.00 88.50 194 ALA A CA 1
ATOM 1477 C C . ALA A 1 194 ? 0.021 6.678 3.516 1.00 88.50 194 ALA A C 1
ATOM 1479 O O . ALA A 1 194 ? -0.207 7.833 3.157 1.00 88.50 194 ALA A O 1
ATOM 1480 N N . SER A 1 195 ? 1.198 6.299 4.034 1.00 86.12 195 SER A N 1
ATOM 1481 C CA . SER A 1 195 ? 2.295 7.234 4.355 1.00 86.12 195 SER A CA 1
ATOM 1482 C C . SER A 1 195 ? 2.670 8.111 3.155 1.00 86.12 195 SER A C 1
ATOM 1484 O O . SER A 1 195 ? 2.686 9.336 3.247 1.00 86.12 195 SER A O 1
ATOM 1486 N N . VAL A 1 196 ? 2.836 7.485 1.989 1.00 86.75 196 VAL A N 1
ATOM 1487 C CA . VAL A 1 196 ? 3.140 8.150 0.714 1.00 86.75 196 VAL A CA 1
ATOM 1488 C C . VAL A 1 196 ? 2.019 9.090 0.261 1.00 86.75 196 VAL A C 1
ATOM 1490 O O . VAL A 1 196 ? 2.266 10.123 -0.354 1.00 86.75 196 VAL A O 1
ATOM 1493 N N . PHE A 1 197 ? 0.763 8.744 0.541 1.00 85.25 197 PHE A N 1
ATOM 1494 C CA . PHE A 1 197 ? -0.403 9.419 -0.030 1.00 85.25 197 PHE A CA 1
ATOM 1495 C C . PHE A 1 197 ? -1.014 10.488 0.877 1.00 85.25 197 PHE A C 1
ATOM 1497 O O . PHE A 1 197 ? -1.938 11.180 0.452 1.00 85.25 197 PHE A O 1
ATOM 1504 N N . LEU A 1 198 ? -0.537 10.636 2.112 1.00 82.12 198 LEU A N 1
ATOM 1505 C CA . LEU A 1 198 ? -1.026 11.633 3.070 1.00 82.12 198 LEU A CA 1
ATOM 1506 C C . LEU A 1 198 ? -0.118 12.871 3.179 1.00 82.12 198 LEU A C 1
ATOM 1508 O O . LEU A 1 198 ? -0.286 13.671 4.095 1.00 82.12 198 LEU A O 1
ATOM 1512 N N . ASN A 1 199 ? 0.742 13.088 2.173 1.00 61.88 199 ASN A N 1
ATOM 1513 C CA . ASN A 1 199 ? 1.643 14.242 2.030 1.00 61.88 199 ASN A CA 1
ATOM 1514 C C . ASN A 1 199 ? 2.633 14.400 3.197 1.00 61.88 199 ASN A C 1
ATOM 1516 O O . ASN A 1 199 ? 2.815 15.511 3.705 1.00 61.88 199 ASN A O 1
ATOM 1520 N N . ASP A 1 200 ? 3.252 13.299 3.617 1.00 67.00 200 ASP A N 1
ATOM 1521 C CA . ASP A 1 200 ? 4.218 13.275 4.718 1.00 67.00 200 ASP A CA 1
ATOM 1522 C C . ASP A 1 200 ? 5.600 12.786 4.243 1.00 67.00 200 ASP A C 1
ATOM 1524 O O . ASP A 1 200 ? 5.902 12.789 3.046 1.00 67.00 200 ASP A O 1
ATOM 1528 N N . THR A 1 201 ? 6.459 12.401 5.179 1.00 81.88 201 THR A N 1
ATOM 1529 C CA . THR A 1 201 ? 7.656 11.611 4.911 1.00 81.88 201 THR A CA 1
ATOM 1530 C C . THR A 1 201 ? 7.357 10.111 4.900 1.00 81.88 201 THR A C 1
ATOM 1532 O O . THR A 1 201 ? 6.354 9.636 5.439 1.00 81.88 201 THR A O 1
ATOM 1535 N N . SER A 1 202 ? 8.225 9.324 4.264 1.00 88.50 202 SER A N 1
ATOM 1536 C CA . SER A 1 202 ? 8.143 7.864 4.318 1.00 88.50 202 SER A CA 1
ATOM 1537 C C . SER A 1 202 ? 9.522 7.207 4.257 1.00 88.50 202 SER A C 1
ATOM 1539 O O . SER A 1 202 ? 10.538 7.863 4.067 1.00 88.50 202 SER A O 1
ATOM 1541 N N . VAL A 1 203 ? 9.547 5.894 4.459 1.00 92.06 203 VAL A N 1
ATOM 1542 C CA . VAL A 1 203 ? 10.736 5.034 4.429 1.00 92.06 203 VAL A CA 1
ATOM 1543 C C . VAL A 1 203 ? 10.556 3.972 3.341 1.00 92.06 203 VAL A C 1
ATOM 1545 O O . VAL A 1 203 ? 9.525 3.946 2.664 1.00 92.06 203 VAL A O 1
ATOM 1548 N N . CYS A 1 204 ? 11.523 3.067 3.191 1.00 92.38 204 CYS A N 1
ATOM 1549 C CA . CYS A 1 204 ? 11.545 2.053 2.136 1.00 92.38 204 CYS A CA 1
ATOM 1550 C C . CYS A 1 204 ? 10.242 1.242 2.031 1.00 92.38 204 CYS A C 1
ATOM 1552 O O . CYS A 1 204 ? 9.705 1.091 0.936 1.00 92.38 204 CYS A O 1
ATOM 1554 N N . ASP A 1 205 ? 9.664 0.798 3.156 1.00 92.31 205 ASP A N 1
ATOM 1555 C CA . ASP A 1 205 ? 8.389 0.067 3.151 1.00 92.31 205 ASP A CA 1
ATOM 1556 C C . ASP A 1 205 ? 7.258 0.851 2.477 1.00 92.31 205 ASP A C 1
ATOM 1558 O O . ASP A 1 205 ? 6.509 0.275 1.690 1.00 92.31 205 ASP A O 1
ATOM 1562 N N . GLY A 1 206 ? 7.099 2.142 2.784 1.00 92.69 206 GLY A N 1
ATOM 1563 C CA . GLY A 1 206 ? 5.996 2.940 2.244 1.00 92.69 206 GLY A CA 1
ATOM 1564 C C . GLY A 1 206 ? 6.131 3.153 0.739 1.00 92.69 206 GLY A C 1
ATOM 1565 O O . GLY A 1 206 ? 5.163 2.963 0.001 1.00 92.69 206 GLY A O 1
ATOM 1566 N N . TYR A 1 207 ? 7.349 3.439 0.275 1.00 93.50 207 TYR A N 1
ATOM 1567 C CA . TYR A 1 207 ? 7.692 3.506 -1.146 1.00 93.50 207 TYR A CA 1
ATOM 1568 C C . TYR A 1 207 ? 7.385 2.193 -1.873 1.00 93.50 207 TYR A C 1
ATOM 1570 O O . TYR A 1 207 ? 6.671 2.182 -2.877 1.00 93.50 207 TYR A O 1
ATOM 1578 N N . ALA A 1 208 ? 7.868 1.072 -1.342 1.00 95.31 208 ALA A N 1
ATOM 1579 C CA . ALA A 1 208 ? 7.674 -0.243 -1.935 1.00 95.31 208 ALA A CA 1
ATOM 1580 C C . ALA A 1 208 ? 6.193 -0.663 -1.965 1.00 95.31 208 ALA A C 1
ATOM 1582 O O . ALA A 1 208 ? 5.715 -1.171 -2.982 1.00 95.31 208 ALA A O 1
ATOM 1583 N N . ARG A 1 209 ? 5.438 -0.400 -0.890 1.00 95.31 209 ARG A N 1
ATOM 1584 C CA . ARG A 1 209 ? 3.981 -0.619 -0.829 1.00 95.31 209 ARG A CA 1
ATOM 1585 C C . ARG A 1 209 ? 3.258 0.209 -1.890 1.00 95.31 209 ARG A C 1
ATOM 1587 O O . ARG A 1 209 ? 2.524 -0.339 -2.711 1.00 95.31 209 ARG A O 1
ATOM 1594 N N . ALA A 1 210 ? 3.505 1.518 -1.930 1.00 95.62 210 ALA A N 1
ATOM 1595 C CA . ALA A 1 210 ? 2.859 2.414 -2.884 1.00 95.62 210 ALA A CA 1
ATOM 1596 C C . ALA A 1 210 ? 3.181 2.035 -4.336 1.00 95.62 210 ALA A C 1
ATOM 1598 O O . ALA A 1 210 ? 2.265 1.938 -5.153 1.00 95.62 210 ALA A O 1
ATOM 1599 N N . MET A 1 211 ? 4.450 1.752 -4.650 1.00 96.94 211 MET A N 1
ATOM 1600 C CA . MET A 1 211 ? 4.858 1.346 -5.996 1.00 96.94 211 MET A CA 1
ATOM 1601 C C . MET A 1 211 ? 4.179 0.046 -6.420 1.00 96.94 211 MET A C 1
ATOM 1603 O O . MET A 1 211 ? 3.680 -0.064 -7.539 1.00 96.94 211 MET A O 1
ATOM 1607 N N . ASN A 1 212 ? 4.100 -0.932 -5.519 1.00 97.62 212 ASN A N 1
ATOM 1608 C CA . ASN A 1 212 ? 3.463 -2.205 -5.815 1.00 97.62 212 ASN A CA 1
ATOM 1609 C C . ASN A 1 212 ? 1.960 -2.046 -6.100 1.00 97.62 212 ASN A C 1
ATOM 1611 O O . ASN A 1 212 ? 1.459 -2.642 -7.053 1.00 97.62 212 ASN A O 1
ATOM 1615 N N . LEU A 1 213 ? 1.254 -1.200 -5.341 1.00 97.94 213 LEU A N 1
ATOM 1616 C CA . LEU A 1 213 ? -0.157 -0.890 -5.597 1.00 97.94 213 LEU A CA 1
ATOM 1617 C C . LEU A 1 213 ? -0.363 -0.119 -6.908 1.00 97.94 213 LEU A C 1
ATOM 1619 O O . LEU A 1 213 ? -1.281 -0.444 -7.660 1.00 97.94 213 LEU A O 1
ATOM 1623 N N . LEU A 1 214 ? 0.491 0.867 -7.206 1.00 98.25 214 LEU A N 1
ATOM 1624 C CA . LEU A 1 214 ? 0.438 1.635 -8.456 1.00 98.25 214 LEU A CA 1
ATOM 1625 C C . LEU A 1 214 ? 0.637 0.734 -9.680 1.00 98.25 214 LEU A C 1
ATOM 1627 O O . LEU A 1 214 ? -0.123 0.830 -10.642 1.00 98.25 214 LEU A O 1
ATOM 1631 N N . LEU A 1 215 ? 1.620 -0.167 -9.631 1.00 98.38 215 LEU A N 1
ATOM 1632 C CA . LEU A 1 215 ? 1.886 -1.121 -10.705 1.00 98.38 215 LEU A CA 1
ATOM 1633 C C . LEU A 1 215 ? 0.716 -2.086 -10.921 1.00 98.38 215 LEU A C 1
ATOM 1635 O O . LEU A 1 215 ? 0.303 -2.283 -12.062 1.00 98.38 215 LEU A O 1
ATOM 1639 N N . HIS A 1 216 ? 0.144 -2.641 -9.847 1.00 97.69 216 HIS A N 1
ATOM 1640 C CA . HIS A 1 216 ? -1.021 -3.530 -9.958 1.00 97.69 216 HIS A CA 1
ATOM 1641 C C . HIS A 1 216 ? -2.248 -2.821 -10.527 1.00 97.69 216 HIS A C 1
ATOM 1643 O O . HIS A 1 216 ? -2.918 -3.374 -11.397 1.00 97.69 216 HIS A O 1
ATOM 1649 N N . GLU A 1 217 ? -2.532 -1.590 -10.095 1.00 98.00 217 GLU A N 1
ATOM 1650 C CA . GLU A 1 217 ? -3.632 -0.799 -10.660 1.00 98.00 217 GLU A CA 1
ATOM 1651 C C . GLU A 1 217 ? -3.394 -0.466 -12.142 1.00 98.00 217 GLU A C 1
ATOM 1653 O O . GLU A 1 217 ? -4.335 -0.467 -12.932 1.00 98.00 217 GLU A O 1
ATOM 1658 N N . ALA A 1 218 ? -2.139 -0.265 -12.553 1.00 98.25 218 ALA A N 1
ATOM 1659 C CA . ALA A 1 218 ? -1.761 -0.089 -13.955 1.00 98.25 218 ALA A CA 1
ATOM 1660 C C . ALA A 1 218 ? -1.747 -1.398 -14.778 1.00 98.25 218 ALA A C 1
ATOM 1662 O O . ALA A 1 218 ? -1.473 -1.365 -15.977 1.00 98.25 218 ALA A O 1
ATOM 1663 N N . GLY A 1 219 ? -2.076 -2.541 -14.165 1.00 97.44 219 GLY A N 1
ATOM 1664 C CA . GLY A 1 219 ? -2.176 -3.841 -14.829 1.00 97.44 219 GLY A CA 1
ATOM 1665 C C . GLY A 1 219 ? -0.866 -4.626 -14.909 1.00 97.44 219 GLY A C 1
ATOM 1666 O O . GLY A 1 219 ? -0.832 -5.672 -15.560 1.00 97.44 219 GLY A O 1
ATOM 1667 N N . PHE A 1 220 ? 0.193 -4.164 -14.243 1.00 97.62 220 PHE A N 1
ATOM 1668 C CA . PHE A 1 220 ? 1.462 -4.875 -14.170 1.00 97.62 220 PHE A CA 1
ATOM 1669 C C . PHE A 1 220 ? 1.443 -5.916 -13.063 1.00 97.62 220 PHE A C 1
ATOM 1671 O O . PHE A 1 220 ? 1.025 -5.670 -11.929 1.00 97.62 220 PHE A O 1
ATOM 1678 N N . GLU A 1 221 ? 1.985 -7.085 -13.374 1.00 96.31 221 GLU A N 1
ATOM 1679 C CA . GLU A 1 221 ? 2.303 -8.050 -12.341 1.00 96.31 221 GLU A CA 1
ATOM 1680 C C . GLU A 1 221 ? 3.528 -7.562 -11.560 1.00 96.31 221 GLU A C 1
ATOM 1682 O O . GLU A 1 221 ? 4.580 -7.304 -12.142 1.00 96.31 221 GLU A O 1
ATOM 1687 N N . SER A 1 222 ? 3.417 -7.446 -10.239 1.00 96.88 222 SER A N 1
ATOM 1688 C CA . SER A 1 222 ? 4.554 -7.073 -9.397 1.00 96.88 222 SER A CA 1
ATOM 1689 C C . SER A 1 222 ? 4.479 -7.675 -7.996 1.00 96.88 222 SER A C 1
ATOM 1691 O O . SER A 1 222 ? 3.399 -8.036 -7.517 1.00 96.88 222 SER A O 1
ATOM 1693 N N . CYS A 1 223 ? 5.631 -7.794 -7.342 1.00 96.44 223 CYS A N 1
ATOM 1694 C CA . CYS A 1 223 ? 5.777 -8.353 -6.008 1.00 96.44 223 CYS A CA 1
ATOM 1695 C C . CYS A 1 223 ? 6.469 -7.363 -5.070 1.00 96.44 223 CYS A C 1
ATOM 1697 O O . CYS A 1 223 ? 7.543 -6.862 -5.396 1.00 96.44 223 CYS A O 1
ATOM 1699 N N . TYR A 1 224 ? 5.890 -7.152 -3.889 1.00 96.88 224 TYR A N 1
ATOM 1700 C CA . TYR A 1 224 ? 6.578 -6.505 -2.779 1.00 96.88 224 TYR A CA 1
ATOM 1701 C C . TYR A 1 224 ? 7.638 -7.464 -2.248 1.00 96.88 224 TYR A C 1
ATOM 1703 O O . TYR A 1 224 ? 7.321 -8.602 -1.875 1.00 96.88 224 TYR A O 1
ATOM 1711 N N . VAL A 1 225 ? 8.881 -7.006 -2.195 1.00 96.00 225 VAL A N 1
ATOM 1712 C CA . VAL A 1 225 ? 9.990 -7.772 -1.637 1.00 96.00 225 VAL A CA 1
ATOM 1713 C C . VAL A 1 225 ? 10.729 -6.947 -0.605 1.00 96.00 225 VAL A C 1
ATOM 1715 O O . VAL A 1 225 ? 10.813 -5.724 -0.696 1.00 96.00 225 VAL A O 1
ATOM 1718 N N . ASN A 1 226 ? 11.265 -7.628 0.395 1.00 94.56 226 ASN A N 1
ATOM 1719 C CA . ASN A 1 226 ? 12.071 -6.977 1.406 1.00 94.56 226 ASN A CA 1
ATOM 1720 C C . ASN A 1 226 ? 13.113 -7.927 1.989 1.00 94.56 226 ASN A C 1
ATOM 1722 O O . ASN A 1 226 ? 13.068 -9.151 1.817 1.00 94.56 226 ASN A O 1
ATOM 1726 N N . ASN A 1 227 ? 14.013 -7.329 2.749 1.00 93.00 227 ASN A N 1
ATOM 1727 C CA . ASN A 1 227 ? 14.847 -7.985 3.737 1.00 93.00 227 ASN A CA 1
ATOM 1728 C C . ASN A 1 227 ? 14.716 -7.207 5.070 1.00 93.00 227 ASN A C 1
ATOM 1730 O O . ASN A 1 227 ? 13.807 -6.379 5.203 1.00 93.00 227 ASN A O 1
ATOM 1734 N N . PRO A 1 228 ? 15.506 -7.518 6.112 1.00 89.56 228 PRO A N 1
ATOM 1735 C CA . PRO A 1 228 ? 15.420 -6.801 7.384 1.00 89.56 228 PRO A CA 1
ATOM 1736 C C . PRO A 1 228 ? 15.745 -5.303 7.315 1.00 89.56 228 PRO A C 1
ATOM 1738 O O . PRO A 1 228 ? 15.313 -4.580 8.209 1.00 89.56 228 PRO A O 1
ATOM 1741 N N . ASP A 1 229 ? 16.492 -4.867 6.300 1.00 88.00 229 ASP A N 1
ATOM 1742 C CA . ASP A 1 229 ? 17.071 -3.525 6.220 1.00 88.00 229 ASP A CA 1
ATOM 1743 C C . ASP A 1 229 ? 16.394 -2.652 5.147 1.00 88.00 229 ASP A C 1
ATOM 1745 O O . ASP A 1 229 ? 16.384 -1.428 5.270 1.00 88.00 229 ASP A O 1
ATOM 1749 N N . HIS A 1 230 ? 15.794 -3.259 4.116 1.00 92.62 230 HIS A N 1
ATOM 1750 C CA . HIS A 1 230 ? 15.255 -2.547 2.959 1.00 92.62 230 HIS A CA 1
ATOM 1751 C C . HIS A 1 230 ? 14.056 -3.246 2.299 1.00 92.62 230 HIS A C 1
ATOM 1753 O O . HIS A 1 230 ? 13.867 -4.459 2.430 1.00 92.62 230 HIS A O 1
ATOM 1759 N N . ALA A 1 231 ? 13.251 -2.478 1.561 1.00 94.31 231 ALA A N 1
ATOM 1760 C CA . ALA A 1 231 ? 12.071 -2.942 0.833 1.00 94.31 231 ALA A CA 1
ATOM 1761 C C . ALA A 1 231 ? 11.943 -2.252 -0.532 1.00 94.31 231 ALA A C 1
ATOM 1763 O O . ALA A 1 231 ? 12.217 -1.062 -0.657 1.00 94.31 231 ALA A O 1
ATOM 1764 N N . TRP A 1 232 ? 11.507 -3.000 -1.548 1.00 95.56 232 TRP A N 1
ATOM 1765 C CA . TRP A 1 232 ? 11.313 -2.522 -2.923 1.00 95.56 232 TRP A CA 1
ATOM 1766 C C . TRP A 1 232 ? 10.343 -3.445 -3.689 1.00 95.56 232 TRP A C 1
ATOM 1768 O O . TRP A 1 232 ? 9.644 -4.273 -3.094 1.00 95.56 232 TRP A O 1
ATOM 1778 N N . VAL A 1 233 ? 10.267 -3.309 -5.019 1.00 97.12 233 VAL A N 1
ATOM 1779 C CA . VAL A 1 233 ? 9.356 -4.094 -5.865 1.00 97.12 233 VAL A CA 1
ATOM 1780 C C . VAL A 1 233 ? 10.101 -4.858 -6.958 1.00 97.12 233 VAL A C 1
ATOM 1782 O O . VAL A 1 233 ? 11.052 -4.358 -7.544 1.00 97.12 233 VAL A O 1
ATOM 1785 N N . ILE A 1 234 ? 9.641 -6.067 -7.275 1.00 97.62 234 ILE A N 1
ATOM 1786 C CA . ILE A 1 234 ? 9.984 -6.763 -8.525 1.00 97.62 234 ILE A CA 1
ATOM 1787 C C . ILE A 1 234 ? 8.772 -6.700 -9.453 1.00 97.62 234 ILE A C 1
ATOM 1789 O O . ILE A 1 234 ? 7.676 -7.070 -9.037 1.00 97.62 234 ILE A O 1
ATOM 1793 N N . ALA A 1 235 ? 8.939 -6.261 -10.696 1.00 97.88 235 ALA A N 1
ATOM 1794 C CA . ALA A 1 235 ? 7.849 -6.067 -11.651 1.00 97.88 235 ALA A CA 1
ATOM 1795 C C . ALA A 1 235 ? 8.092 -6.827 -12.958 1.00 97.88 235 ALA A C 1
ATOM 1797 O O . ALA A 1 235 ? 9.225 -6.905 -13.425 1.00 97.88 235 ALA A O 1
ATOM 1798 N N . ASN A 1 236 ? 7.021 -7.369 -13.543 1.00 97.56 236 ASN A N 1
ATOM 1799 C CA . ASN A 1 236 ? 7.017 -7.876 -14.910 1.00 97.56 236 ASN A CA 1
ATOM 1800 C C . ASN A 1 236 ? 6.741 -6.717 -15.874 1.00 97.56 236 ASN A C 1
ATOM 1802 O O . ASN A 1 236 ? 5.671 -6.110 -15.810 1.00 97.56 236 ASN A O 1
ATOM 1806 N N . ILE A 1 237 ? 7.690 -6.429 -16.757 1.00 97.50 237 ILE A N 1
ATOM 1807 C CA . ILE A 1 237 ? 7.656 -5.330 -17.720 1.00 97.50 237 ILE A CA 1
ATOM 1808 C C . ILE A 1 237 ? 7.918 -5.941 -19.098 1.00 97.50 237 ILE A C 1
ATOM 1810 O O . ILE A 1 237 ? 9.013 -6.435 -19.360 1.00 97.50 237 ILE A O 1
ATOM 1814 N N . GLY A 1 238 ? 6.891 -5.992 -19.951 1.00 94.62 238 GLY A N 1
ATOM 1815 C CA . GLY A 1 238 ? 6.977 -6.591 -21.289 1.00 94.62 238 GLY A CA 1
ATOM 1816 C C . GLY A 1 238 ? 7.441 -8.054 -21.340 1.00 94.62 238 GLY A C 1
ATOM 1817 O O . GLY A 1 238 ? 7.957 -8.487 -22.362 1.00 94.62 238 GLY A O 1
ATOM 1818 N N . GLY A 1 239 ? 7.248 -8.837 -20.271 1.00 95.62 239 GLY A N 1
ATOM 1819 C CA . GLY A 1 239 ? 7.677 -10.241 -20.193 1.00 95.62 239 GLY A CA 1
ATOM 1820 C C . GLY A 1 239 ? 8.977 -10.469 -19.421 1.00 95.62 239 GLY A C 1
ATOM 1821 O O . GLY A 1 239 ? 9.303 -11.623 -19.135 1.00 95.62 239 GLY A O 1
ATOM 1822 N N . HIS A 1 240 ? 9.659 -9.398 -19.020 1.00 96.75 240 HIS A N 1
ATOM 1823 C CA . HIS A 1 240 ? 10.900 -9.428 -18.253 1.00 96.75 240 HIS A CA 1
ATOM 1824 C C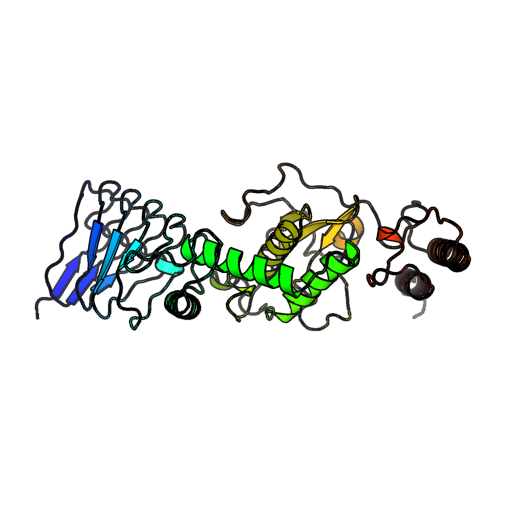 . HIS A 1 240 ? 10.651 -9.061 -16.797 1.00 96.75 240 HIS A C 1
ATOM 1826 O O . HIS A 1 240 ? 9.842 -8.183 -16.508 1.00 96.75 240 HIS A O 1
ATOM 1832 N N . TYR A 1 241 ? 11.353 -9.711 -15.871 1.00 97.75 241 TYR A N 1
ATOM 1833 C CA . TYR A 1 241 ? 11.307 -9.326 -14.463 1.00 97.75 241 TYR A CA 1
ATOM 1834 C C . TYR A 1 241 ? 12.487 -8.436 -14.116 1.00 97.75 241 TYR A C 1
ATOM 1836 O O . TYR A 1 241 ? 13.633 -8.815 -14.351 1.00 97.75 241 TYR A O 1
ATOM 1844 N N . PHE A 1 242 ? 12.193 -7.303 -13.486 1.00 97.81 242 PHE A N 1
ATOM 1845 C CA . PHE A 1 242 ? 13.206 -6.405 -12.957 1.00 97.81 242 PHE A CA 1
ATOM 1846 C C . PHE A 1 242 ? 12.882 -5.952 -11.544 1.00 97.81 242 PHE A C 1
ATOM 1848 O O . PHE A 1 242 ? 11.718 -5.811 -11.162 1.00 97.81 242 PHE A O 1
ATOM 1855 N N . HIS A 1 243 ? 13.932 -5.646 -10.798 1.00 97.06 243 HIS A N 1
ATOM 1856 C CA . HIS A 1 243 ? 13.845 -4.851 -9.592 1.00 97.06 243 HIS A CA 1
ATOM 1857 C C . HIS A 1 243 ? 13.558 -3.388 -9.948 1.00 97.06 243 HIS A C 1
ATOM 1859 O O . HIS A 1 243 ? 14.197 -2.812 -10.830 1.00 97.06 243 HIS A O 1
ATOM 1865 N N . VAL A 1 244 ? 12.594 -2.801 -9.247 1.00 96.19 244 VAL A N 1
ATOM 1866 C CA . VAL A 1 244 ? 12.162 -1.408 -9.342 1.00 96.19 244 VAL A CA 1
ATOM 1867 C C . VAL A 1 244 ? 12.137 -0.849 -7.922 1.00 96.19 244 VAL A C 1
ATOM 1869 O O . VAL A 1 244 ? 11.236 -1.162 -7.138 1.00 96.19 244 VAL A O 1
ATOM 1872 N N . ASP A 1 245 ? 13.153 -0.062 -7.579 1.00 93.50 245 ASP A N 1
ATOM 1873 C CA . ASP A 1 245 ? 13.329 0.502 -6.241 1.00 93.50 245 ASP A CA 1
ATOM 1874 C C . ASP A 1 245 ? 13.310 2.038 -6.270 1.00 93.50 245 ASP A C 1
ATOM 1876 O O . ASP A 1 245 ? 14.308 2.655 -6.632 1.00 93.50 245 ASP A O 1
ATOM 1880 N N . PRO A 1 246 ? 12.185 2.657 -5.876 1.00 88.94 246 PRO A N 1
ATOM 1881 C CA . PRO A 1 246 ? 12.014 4.108 -5.916 1.00 88.94 246 PRO A CA 1
ATOM 1882 C C . PRO A 1 246 ? 12.602 4.847 -4.710 1.00 88.94 246 PRO A C 1
ATOM 1884 O O . PRO A 1 246 ? 12.531 6.072 -4.649 1.00 88.94 246 PRO A O 1
ATOM 1887 N N . THR A 1 247 ? 13.129 4.131 -3.715 1.00 82.50 247 THR A N 1
ATOM 1888 C CA . THR A 1 247 ? 13.365 4.696 -2.381 1.00 82.50 247 THR A CA 1
ATOM 1889 C C . THR A 1 247 ? 14.512 5.717 -2.354 1.00 82.50 247 THR A C 1
ATOM 1891 O O . THR A 1 247 ? 14.502 6.615 -1.520 1.00 82.50 247 THR A O 1
ATOM 1894 N N . TRP A 1 248 ? 15.514 5.570 -3.226 1.00 72.00 248 TRP A N 1
ATOM 1895 C CA . TRP A 1 248 ? 16.750 6.375 -3.206 1.00 72.00 248 TRP A CA 1
ATOM 1896 C C . TRP A 1 248 ? 16.815 7.382 -4.367 1.00 72.00 248 TRP A C 1
ATOM 1898 O O . TRP A 1 248 ? 17.779 8.138 -4.480 1.00 72.00 248 TRP A O 1
ATOM 1908 N N . ASP A 1 249 ? 15.769 7.414 -5.197 1.00 67.00 249 ASP A N 1
ATOM 1909 C CA . ASP A 1 249 ? 15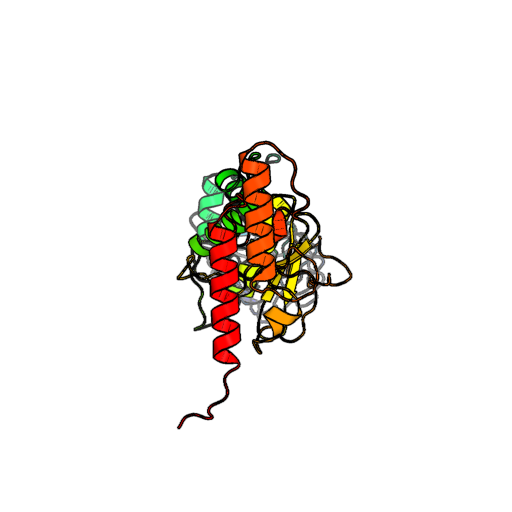.647 8.276 -6.377 1.00 67.00 249 ASP A CA 1
ATOM 1910 C C . ASP A 1 249 ? 14.756 9.515 -6.081 1.00 67.00 249 ASP A C 1
ATOM 1912 O O . ASP A 1 249 ? 14.346 10.252 -6.980 1.00 67.00 249 ASP A O 1
ATOM 1916 N N . ASP A 1 250 ? 14.445 9.776 -4.804 1.00 60.00 250 ASP A N 1
ATOM 1917 C CA . ASP A 1 250 ? 13.453 10.754 -4.327 1.00 60.00 250 ASP A CA 1
ATOM 1918 C C . ASP A 1 250 ? 13.911 12.227 -4.343 1.00 60.00 250 ASP A C 1
ATOM 1920 O O . ASP A 1 250 ? 13.106 13.146 -4.175 1.00 60.00 250 ASP A O 1
ATOM 1924 N N . LEU A 1 251 ? 15.197 12.476 -4.605 1.00 53.03 251 LEU A N 1
ATOM 1925 C CA . LEU A 1 251 ? 15.779 13.822 -4.697 1.00 53.03 251 LEU A CA 1
ATOM 1926 C C . LEU A 1 251 ? 16.409 14.134 -6.059 1.00 53.03 251 LEU A C 1
ATOM 1928 O O . LEU A 1 251 ? 16.745 15.294 -6.322 1.00 53.03 251 LEU A O 1
ATOM 1932 N N . ASP A 1 252 ? 16.547 13.132 -6.929 1.00 55.09 252 ASP A N 1
ATOM 1933 C CA . ASP A 1 252 ? 17.129 13.293 -8.256 1.00 55.09 252 ASP A CA 1
ATOM 1934 C C . ASP A 1 252 ? 16.614 12.226 -9.239 1.00 55.09 252 ASP A C 1
ATOM 1936 O O . ASP A 1 252 ? 17.315 11.272 -9.564 1.00 55.09 252 ASP A O 1
ATOM 1940 N N . VAL A 1 253 ? 15.416 12.442 -9.804 1.00 59.84 253 VAL A N 1
ATOM 1941 C CA . VAL A 1 253 ? 14.841 11.626 -10.905 1.00 59.84 253 VAL A CA 1
ATOM 1942 C C . VAL A 1 253 ? 15.667 11.665 -12.208 1.00 59.84 253 VAL A C 1
ATOM 1944 O O . VAL A 1 253 ? 15.178 11.328 -13.286 1.00 59.84 253 VAL A O 1
ATOM 1947 N N . THR A 1 254 ? 16.910 12.149 -12.162 1.00 54.81 254 THR A N 1
ATOM 1948 C CA . THR A 1 254 ? 17.862 12.051 -13.269 1.00 54.81 254 THR A CA 1
ATOM 1949 C C . THR A 1 254 ? 18.811 10.860 -13.136 1.00 54.81 254 THR A C 1
ATOM 1951 O O . THR A 1 254 ? 19.438 10.491 -14.134 1.00 54.81 254 THR A O 1
ATOM 1954 N N . ILE A 1 255 ? 18.883 10.230 -11.958 1.00 64.44 255 ILE A N 1
ATOM 1955 C CA . ILE A 1 255 ? 19.733 9.072 -11.673 1.00 64.44 255 ILE A CA 1
ATOM 1956 C C . ILE A 1 255 ? 18.820 7.882 -11.349 1.00 64.44 255 ILE A C 1
ATOM 1958 O O . ILE A 1 255 ? 18.011 7.950 -10.440 1.00 64.44 255 ILE A O 1
ATOM 1962 N N . TYR A 1 256 ? 18.929 6.818 -12.148 1.00 82.50 256 TYR A N 1
ATOM 1963 C CA . TYR A 1 256 ? 18.101 5.606 -12.079 1.00 82.50 256 TYR A CA 1
ATOM 1964 C C . TYR A 1 256 ? 18.968 4.429 -11.623 1.00 82.50 256 TYR A C 1
ATOM 1966 O O . TYR A 1 256 ? 19.210 3.477 -12.372 1.00 82.50 256 TYR A O 1
ATOM 1974 N N . ASP A 1 257 ? 19.536 4.532 -10.423 1.00 81.69 257 ASP A N 1
ATOM 1975 C CA . ASP A 1 257 ? 20.559 3.585 -9.970 1.00 81.69 257 ASP A CA 1
ATOM 1976 C C . ASP A 1 257 ? 19.965 2.210 -9.649 1.00 81.69 257 ASP A C 1
ATOM 1978 O O . ASP A 1 257 ? 20.607 1.193 -9.931 1.00 81.69 257 ASP A O 1
ATOM 1982 N N . TRP A 1 258 ? 18.718 2.169 -9.173 1.00 88.75 258 TRP A N 1
ATOM 1983 C CA . TRP A 1 258 ? 18.030 0.948 -8.732 1.00 88.75 258 TRP A CA 1
ATOM 1984 C C . TRP A 1 258 ? 16.749 0.637 -9.521 1.00 88.75 258 TRP A C 1
ATOM 1986 O O . TRP A 1 258 ? 15.985 -0.268 -9.174 1.00 88.75 258 TRP A O 1
ATOM 1996 N N . PHE A 1 259 ? 16.535 1.352 -10.623 1.00 92.88 259 PHE A N 1
ATOM 1997 C CA . PHE A 1 259 ? 15.422 1.140 -11.536 1.00 92.88 259 PHE A CA 1
ATOM 1998 C C . PHE A 1 259 ? 15.784 0.118 -12.622 1.00 92.88 259 PHE A C 1
ATOM 2000 O O . PHE A 1 259 ? 16.843 0.190 -13.244 1.00 92.88 259 PHE A O 1
ATOM 2007 N N . MET A 1 260 ? 14.885 -0.841 -12.848 1.00 94.62 260 MET A N 1
ATOM 2008 C CA . MET A 1 260 ? 15.007 -1.910 -13.843 1.00 94.62 260 MET A CA 1
ATOM 2009 C C . MET A 1 260 ? 16.319 -2.719 -13.754 1.00 94.62 260 MET A C 1
ATOM 2011 O O . MET A 1 260 ? 16.999 -2.960 -14.752 1.00 94.62 260 MET A O 1
ATOM 2015 N N . ARG A 1 261 ? 16.689 -3.151 -12.540 1.00 93.69 261 ARG A N 1
ATOM 2016 C CA . ARG A 1 261 ? 17.888 -3.975 -12.292 1.00 93.69 261 ARG A CA 1
ATOM 2017 C C . ARG A 1 261 ? 17.588 -5.471 -12.273 1.00 93.69 261 ARG A C 1
ATOM 2019 O O . ARG A 1 261 ? 16.524 -5.904 -11.837 1.00 93.69 261 ARG A O 1
ATOM 2026 N N . SER A 1 262 ? 18.562 -6.264 -12.698 1.00 94.56 262 SER A N 1
ATOM 2027 C CA . SER A 1 262 ? 18.588 -7.719 -12.502 1.00 94.56 262 SER A CA 1
ATOM 2028 C C . SER A 1 262 ? 19.052 -8.123 -11.099 1.00 94.56 262 SER A C 1
ATOM 2030 O O . SER A 1 262 ? 19.581 -7.310 -10.333 1.00 94.56 262 SER A O 1
ATOM 2032 N N . ASP A 1 263 ? 18.902 -9.412 -10.785 1.00 94.94 263 ASP A N 1
ATOM 2033 C CA . ASP A 1 263 ? 19.305 -10.016 -9.517 1.00 94.94 263 ASP A CA 1
ATOM 2034 C C . ASP A 1 263 ? 20.801 -9.813 -9.222 1.00 94.94 263 ASP A C 1
ATOM 2036 O O . ASP A 1 263 ? 21.176 -9.666 -8.060 1.00 94.94 263 ASP A O 1
ATOM 2040 N N . ASP A 1 264 ? 21.680 -9.881 -10.225 1.00 91.69 264 ASP A N 1
ATOM 2041 C CA . ASP A 1 264 ? 23.126 -9.735 -10.035 1.00 91.69 264 ASP A CA 1
ATOM 2042 C C . ASP A 1 264 ? 23.559 -8.268 -9.990 1.00 91.69 264 ASP A C 1
ATOM 2044 O O . ASP A 1 264 ? 24.433 -7.927 -9.191 1.00 91.69 264 ASP A O 1
ATOM 2048 N N . GLN A 1 265 ? 22.911 -7.395 -10.766 1.00 89.75 265 GLN A N 1
ATOM 2049 C CA . GLN A 1 265 ? 23.178 -5.956 -10.727 1.00 89.75 265 GLN A CA 1
ATOM 2050 C C . GLN A 1 265 ? 22.785 -5.337 -9.384 1.00 89.75 265 GLN A C 1
ATOM 2052 O O . GLN A 1 265 ? 23.521 -4.502 -8.859 1.00 89.75 265 GLN A O 1
ATOM 2057 N N . ILE A 1 266 ? 21.659 -5.754 -8.797 1.00 89.56 266 ILE A N 1
ATOM 2058 C CA . ILE A 1 266 ? 21.187 -5.149 -7.549 1.00 89.56 266 ILE A CA 1
ATOM 2059 C C . ILE A 1 266 ? 22.029 -5.569 -6.329 1.00 89.56 266 ILE A C 1
ATOM 2061 O O . ILE A 1 266 ? 22.269 -4.772 -5.430 1.00 89.56 266 ILE A O 1
ATOM 2065 N N . ARG A 1 267 ? 22.585 -6.789 -6.329 1.00 89.19 267 ARG A N 1
ATOM 2066 C CA . ARG A 1 267 ? 23.381 -7.362 -5.218 1.00 89.19 267 ARG A CA 1
ATOM 2067 C C . ARG A 1 267 ? 24.736 -6.696 -4.969 1.00 89.19 267 ARG A C 1
ATOM 2069 O O . ARG A 1 267 ? 25.470 -7.120 -4.078 1.00 89.19 267 ARG A O 1
ATOM 2076 N 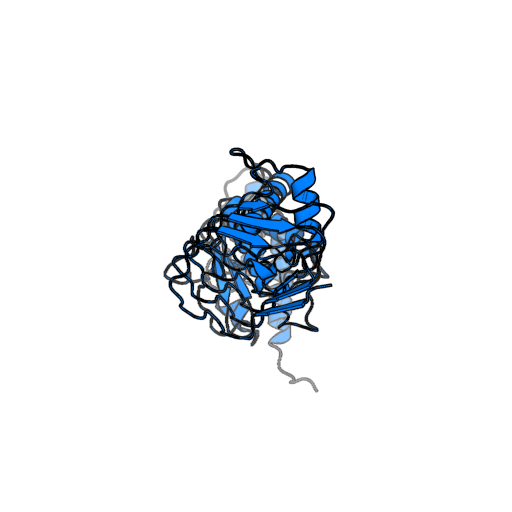N . ILE A 1 268 ? 25.109 -5.694 -5.760 1.00 80.06 268 ILE A N 1
ATOM 2077 C CA . ILE A 1 268 ? 26.347 -4.934 -5.552 1.00 80.06 268 ILE A CA 1
ATOM 2078 C C . ILE A 1 268 ? 26.257 -4.099 -4.259 1.00 80.06 268 ILE A C 1
ATOM 2080 O O . ILE A 1 268 ? 27.286 -3.823 -3.639 1.00 80.06 268 ILE A O 1
ATOM 2084 N N . ASN A 1 269 ? 25.044 -3.754 -3.815 1.00 79.00 269 ASN A N 1
ATOM 2085 C CA . ASN A 1 269 ? 24.785 -3.098 -2.537 1.00 79.00 269 ASN A CA 1
ATOM 2086 C C . ASN A 1 269 ? 24.416 -4.120 -1.448 1.00 79.00 269 ASN A C 1
ATOM 2088 O O . ASN A 1 269 ? 23.667 -5.068 -1.685 1.00 79.00 269 ASN A O 1
ATOM 2092 N N . SER A 1 270 ? 24.943 -3.912 -0.237 1.00 79.81 270 SER A N 1
ATOM 2093 C CA . SER A 1 270 ? 24.618 -4.718 0.941 1.00 79.81 270 SER A CA 1
ATOM 2094 C C . SER A 1 270 ? 23.136 -4.694 1.301 1.00 79.81 270 SER A C 1
ATOM 2096 O O . SER A 1 270 ? 22.643 -5.687 1.830 1.00 79.81 270 SER A O 1
ATOM 2098 N N . ASP A 1 271 ? 22.433 -3.608 0.984 1.00 82.12 271 ASP A N 1
ATOM 2099 C CA . ASP A 1 271 ? 21.023 -3.420 1.338 1.00 82.12 271 ASP A CA 1
ATOM 2100 C C . ASP A 1 271 ? 20.085 -4.242 0.436 1.00 82.12 271 ASP A C 1
ATOM 2102 O O . ASP A 1 271 ? 18.942 -4.506 0.797 1.00 82.12 271 ASP A O 1
ATOM 2106 N N . HIS A 1 272 ? 20.585 -4.756 -0.694 1.00 85.50 272 HIS A N 1
ATOM 2107 C CA . HIS A 1 272 ? 19.863 -5.638 -1.622 1.00 85.50 272 HIS A CA 1
ATOM 2108 C C . HIS A 1 272 ? 20.382 -7.082 -1.566 1.00 85.50 272 HIS A C 1
ATOM 2110 O O . HIS A 1 272 ? 20.456 -7.800 -2.570 1.00 85.50 272 HIS A O 1
ATOM 2116 N N . MET A 1 273 ? 20.759 -7.531 -0.370 1.00 84.06 273 MET A N 1
ATOM 2117 C CA . MET A 1 273 ? 21.257 -8.883 -0.133 1.00 84.06 273 MET A CA 1
ATOM 2118 C C . MET A 1 273 ? 20.172 -9.790 0.420 1.00 84.06 273 MET A C 1
ATOM 2120 O O . MET A 1 273 ? 19.742 -9.617 1.554 1.00 84.06 273 MET A O 1
ATOM 2124 N N . GLU A 1 274 ? 19.811 -10.807 -0.371 1.00 87.75 274 GLU A N 1
ATOM 2125 C CA . GLU A 1 274 ? 18.738 -11.761 -0.052 1.00 87.75 274 GLU A CA 1
ATOM 2126 C C . GLU A 1 274 ? 17.376 -11.054 0.081 1.00 87.75 274 GLU A C 1
ATOM 2128 O O . GLU A 1 274 ? 17.267 -9.932 0.556 1.00 87.75 274 GLU A O 1
ATOM 2133 N N . TRP A 1 275 ? 16.307 -11.666 -0.414 1.00 93.94 275 TRP A N 1
ATOM 2134 C CA . TRP A 1 275 ? 14.979 -11.061 -0.338 1.00 93.94 275 TRP A CA 1
ATOM 2135 C C . TRP A 1 275 ? 13.908 -12.131 -0.376 1.00 93.94 275 TRP A C 1
ATOM 2137 O O . TRP A 1 275 ? 14.101 -13.222 -0.923 1.00 93.94 275 TRP A O 1
ATOM 2147 N N . GLU A 1 276 ? 12.759 -11.799 0.189 1.00 94.50 276 GLU A N 1
ATOM 2148 C CA . GLU A 1 276 ? 11.569 -12.631 0.149 1.00 94.50 276 GLU A CA 1
ATOM 2149 C C . GLU A 1 276 ? 10.350 -11.798 -0.230 1.00 94.50 276 GLU A C 1
ATOM 2151 O O . GLU A 1 276 ? 10.294 -10.595 0.022 1.00 94.50 276 GLU A O 1
ATOM 2156 N N . ILE A 1 277 ? 9.365 -12.453 -0.843 1.00 95.62 277 ILE A N 1
ATOM 2157 C CA . ILE A 1 277 ? 8.052 -11.847 -1.035 1.00 95.62 277 ILE A CA 1
ATOM 2158 C C . ILE A 1 277 ? 7.342 -11.786 0.314 1.00 95.62 277 ILE A C 1
ATOM 2160 O O . ILE A 1 277 ? 7.302 -12.774 1.054 1.00 95.62 277 ILE A O 1
ATOM 2164 N N . ARG A 1 278 ? 6.702 -10.650 0.596 1.00 93.31 278 ARG A N 1
ATOM 2165 C CA . ARG A 1 278 ? 5.788 -10.505 1.732 1.00 93.31 278 ARG A CA 1
ATOM 2166 C C . ARG A 1 278 ? 4.449 -9.931 1.310 1.00 93.31 278 ARG A C 1
ATOM 2168 O O . ARG A 1 278 ? 4.329 -9.255 0.298 1.00 93.31 278 ARG A O 1
ATOM 2175 N N . THR A 1 279 ? 3.448 -10.180 2.148 1.00 94.25 279 THR A N 1
ATOM 2176 C CA . THR A 1 279 ? 2.158 -9.488 2.127 1.00 94.25 279 THR A CA 1
ATOM 2177 C C . THR A 1 279 ? 2.186 -8.430 3.229 1.00 94.25 279 THR A C 1
ATOM 2179 O O . THR A 1 279 ? 1.888 -8.759 4.379 1.00 94.25 279 THR A O 1
ATOM 2182 N N . PRO A 1 280 ? 2.624 -7.195 2.922 1.00 91.56 280 PRO A N 1
ATOM 2183 C CA . PRO A 1 280 ? 2.819 -6.152 3.929 1.00 91.56 280 PRO A CA 1
ATOM 2184 C C . PRO A 1 280 ? 1.509 -5.645 4.550 1.00 91.56 280 PRO A C 1
ATOM 2186 O O . PRO A 1 280 ? 1.533 -5.130 5.666 1.00 91.56 280 PRO A O 1
ATOM 2189 N N . SER A 1 281 ? 0.383 -5.814 3.851 1.00 92.62 281 SER A N 1
ATOM 2190 C CA . SER A 1 281 ? -0.955 -5.475 4.340 1.00 92.62 281 SER A CA 1
ATOM 2191 C C . SER A 1 281 ? -2.041 -6.247 3.584 1.00 92.62 281 SER A C 1
ATOM 2193 O O . SER A 1 281 ? -1.771 -6.938 2.593 1.00 92.62 281 SER A O 1
ATOM 2195 N N . SER A 1 282 ? -3.294 -6.102 4.006 1.00 93.19 282 SER A N 1
ATOM 2196 C CA . SER A 1 282 ? -4.463 -6.680 3.332 1.00 93.19 282 SER A CA 1
ATOM 2197 C C . SER A 1 282 ? -4.651 -6.204 1.883 1.00 93.19 282 SER A C 1
ATOM 2199 O O . SER A 1 282 ? -5.155 -6.976 1.057 1.00 93.19 282 SER A O 1
ATOM 2201 N N . LEU A 1 283 ? -4.196 -4.991 1.541 1.00 95.00 283 LEU A N 1
ATOM 2202 C CA . LEU A 1 283 ? -4.204 -4.481 0.162 1.00 95.00 283 LEU A CA 1
ATOM 2203 C C . LEU A 1 283 ? -3.240 -5.241 -0.753 1.00 95.00 283 LEU A C 1
ATOM 2205 O O . LEU A 1 283 ? -3.452 -5.295 -1.958 1.00 95.00 283 LEU A O 1
ATOM 2209 N N . HIS A 1 284 ? -2.236 -5.894 -0.177 1.00 95.81 284 HIS A N 1
ATOM 2210 C CA . HIS A 1 284 ? -1.180 -6.602 -0.888 1.00 95.81 284 HIS A CA 1
ATOM 2211 C C . HIS A 1 284 ? -1.400 -8.118 -0.859 1.00 95.81 284 HIS A C 1
ATOM 2213 O O . HIS A 1 284 ? -0.458 -8.903 -0.836 1.00 95.81 284 HIS A O 1
ATOM 2219 N N . SER A 1 285 ? -2.648 -8.577 -0.816 1.00 93.50 285 SER A N 1
ATOM 2220 C CA . SER A 1 285 ? -2.967 -10.013 -0.776 1.00 93.50 285 SER A CA 1
ATOM 2221 C C . SER A 1 285 ? -2.776 -10.732 -2.123 1.00 93.50 285 SER A C 1
ATOM 2223 O O . SER A 1 285 ? -2.892 -11.954 -2.188 1.00 93.50 285 SER A O 1
ATOM 2225 N N . PHE A 1 286 ? -2.444 -9.997 -3.189 1.00 93.31 286 PHE A N 1
ATOM 2226 C CA . PHE A 1 286 ? -2.233 -10.500 -4.553 1.00 93.31 286 PHE A CA 1
ATOM 2227 C C . PHE A 1 286 ? -0.830 -11.090 -4.818 1.00 93.31 286 PHE A C 1
ATOM 2229 O O . PHE A 1 286 ? -0.535 -11.485 -5.945 1.00 93.31 286 PHE A O 1
ATOM 2236 N N . GLN A 1 287 ? 0.050 -11.119 -3.814 1.00 90.56 287 GLN A N 1
ATOM 2237 C CA . GLN A 1 287 ? 1.465 -11.493 -3.953 1.00 90.56 287 GLN A CA 1
ATOM 2238 C C . GLN A 1 287 ? 1.658 -12.945 -4.409 1.00 90.56 287 GLN A C 1
ATOM 2240 O O . GLN A 1 287 ? 0.868 -13.835 -4.078 1.00 90.56 287 GLN A O 1
ATOM 2245 N N . LYS A 1 288 ? 2.746 -13.204 -5.143 1.00 81.25 288 LYS A N 1
ATOM 2246 C CA . LYS A 1 288 ? 3.109 -14.556 -5.590 1.00 81.25 288 LYS A CA 1
ATOM 2247 C C . LYS A 1 288 ? 3.612 -15.437 -4.445 1.00 81.25 288 LYS A C 1
ATOM 2249 O O . LYS A 1 288 ? 4.151 -14.962 -3.455 1.00 81.25 288 LYS A O 1
ATOM 2254 N N . GLY A 1 289 ? 3.477 -16.754 -4.627 1.00 80.31 289 GLY A N 1
ATOM 2255 C CA . GLY A 1 289 ? 4.031 -17.753 -3.705 1.00 80.31 289 GLY A CA 1
ATOM 2256 C C . GLY A 1 289 ? 5.527 -18.039 -3.895 1.00 80.31 289 GLY A C 1
ATOM 2257 O O . GLY A 1 289 ? 6.141 -18.617 -3.004 1.00 80.31 289 GLY A O 1
ATOM 2258 N N . GLU A 1 290 ? 6.109 -17.649 -5.035 1.00 89.06 290 GLU A N 1
ATOM 2259 C CA . GLU A 1 290 ? 7.535 -17.803 -5.349 1.00 89.06 290 GLU A CA 1
ATOM 2260 C C . GLU A 1 290 ? 8.084 -16.501 -5.940 1.00 89.06 290 GLU A C 1
ATOM 2262 O O . GLU A 1 290 ? 7.420 -15.863 -6.763 1.00 89.06 290 GLU A O 1
ATOM 2267 N N . THR A 1 291 ? 9.297 -16.125 -5.533 1.00 91.25 291 THR A N 1
ATOM 2268 C CA . THR A 1 291 ? 9.990 -14.928 -6.020 1.00 91.25 291 THR A CA 1
ATOM 2269 C C . THR A 1 291 ? 10.412 -15.100 -7.484 1.00 91.25 291 THR A C 1
ATOM 2271 O O . THR A 1 291 ? 11.133 -16.059 -7.785 1.00 91.25 291 THR A O 1
ATOM 2274 N N . PRO A 1 292 ? 10.000 -14.201 -8.402 1.00 93.94 292 PRO A N 1
ATOM 2275 C CA . PRO A 1 292 ? 10.501 -14.199 -9.772 1.00 93.94 292 PRO A CA 1
ATOM 2276 C C . PRO A 1 292 ? 12.020 -14.017 -9.813 1.00 93.94 292 PRO A C 1
ATOM 2278 O O . PRO A 1 292 ? 12.596 -13.380 -8.935 1.00 93.94 292 PRO A O 1
ATOM 2281 N N . LYS A 1 293 ? 12.662 -14.575 -10.842 1.00 94.12 293 LYS A N 1
ATOM 2282 C CA . LYS A 1 293 ? 14.085 -14.341 -11.110 1.00 94.12 293 LYS A CA 1
ATOM 2283 C C . LYS A 1 293 ? 14.225 -13.191 -12.093 1.00 94.12 293 LYS A C 1
ATOM 2285 O O . LYS A 1 293 ? 13.613 -13.260 -13.157 1.00 94.12 293 LYS A O 1
ATOM 2290 N N . CYS A 1 294 ? 15.060 -12.212 -11.775 1.00 95.62 294 CYS A N 1
ATOM 2291 C CA . CYS A 1 294 ? 15.366 -11.101 -12.668 1.00 95.62 294 CYS A CA 1
ATOM 2292 C C . CYS A 1 294 ? 16.708 -11.390 -13.352 1.00 95.62 294 CYS A C 1
ATOM 2294 O O . CYS A 1 294 ? 17.762 -11.054 -12.816 1.00 95.62 294 CYS A O 1
ATOM 2296 N N . THR A 1 295 ? 16.692 -12.103 -14.482 1.00 94.75 295 THR A N 1
ATOM 2297 C CA . THR A 1 295 ? 17.925 -12.510 -15.191 1.00 94.75 295 THR A CA 1
ATOM 2298 C C . THR A 1 295 ? 18.288 -11.626 -16.371 1.00 94.75 295 THR A C 1
ATOM 2300 O O . THR A 1 295 ? 19.428 -11.678 -16.815 1.00 94.75 295 THR A O 1
ATOM 2303 N N . ASP A 1 296 ? 17.329 -10.868 -16.895 1.00 95.81 296 ASP A N 1
ATOM 2304 C CA . ASP A 1 296 ? 17.541 -10.042 -18.078 1.00 95.81 296 ASP A CA 1
ATOM 2305 C C . ASP A 1 296 ? 18.237 -8.733 -17.697 1.00 95.81 296 ASP A C 1
ATOM 2307 O O . ASP A 1 296 ? 17.989 -8.166 -16.628 1.00 95.81 296 ASP A O 1
ATOM 2311 N N . HIS A 1 297 ? 19.114 -8.245 -18.571 1.00 94.62 297 HIS A N 1
ATOM 2312 C CA . HIS A 1 297 ? 19.839 -6.992 -18.383 1.00 94.62 297 HIS A CA 1
ATOM 2313 C C . HIS A 1 297 ? 19.305 -5.946 -19.349 1.00 94.62 297 HIS A C 1
ATOM 2315 O O . HIS A 1 297 ? 19.337 -6.143 -20.561 1.00 94.62 297 HIS A O 1
ATOM 2321 N N . MET A 1 298 ? 18.856 -4.804 -18.822 1.00 94.94 298 MET A N 1
ATOM 2322 C CA . MET A 1 298 ? 18.599 -3.638 -19.667 1.00 94.94 298 MET A CA 1
ATOM 2323 C C . MET A 1 298 ? 19.847 -3.333 -20.498 1.00 94.94 298 MET A C 1
ATOM 2325 O O . MET A 1 298 ? 20.955 -3.288 -19.960 1.00 94.94 298 MET A O 1
ATOM 2329 N N . GLY A 1 299 ? 19.661 -3.131 -21.799 1.00 94.94 299 GLY A N 1
ATOM 2330 C CA . GLY A 1 299 ? 20.734 -2.856 -22.747 1.00 94.94 299 GLY A CA 1
ATOM 2331 C C . GLY A 1 299 ? 21.463 -4.086 -23.282 1.00 94.94 299 GLY A C 1
ATOM 2332 O O . GLY A 1 299 ? 22.234 -3.907 -24.213 1.00 94.94 299 GLY A O 1
ATOM 2333 N N . ASP A 1 300 ? 21.235 -5.299 -22.765 1.00 96.25 300 ASP A N 1
ATOM 2334 C CA . ASP A 1 300 ? 21.737 -6.538 -23.382 1.00 96.25 300 ASP A CA 1
ATOM 2335 C C . ASP A 1 300 ? 20.748 -6.991 -24.458 1.00 96.25 300 ASP A C 1
ATOM 2337 O O . ASP A 1 300 ? 19.776 -7.701 -24.195 1.00 96.25 300 ASP A O 1
ATOM 2341 N N . VAL A 1 301 ? 20.964 -6.529 -25.687 1.00 96.56 301 VAL A N 1
ATOM 2342 C CA . VAL A 1 301 ? 20.042 -6.787 -26.803 1.00 96.56 301 VAL A CA 1
ATOM 2343 C C . VAL A 1 301 ? 20.456 -7.992 -27.643 1.00 96.56 301 VAL A C 1
ATOM 2345 O O . VAL A 1 301 ? 19.693 -8.429 -28.506 1.00 96.56 301 VAL A O 1
ATOM 2348 N N . ASN A 1 302 ? 21.649 -8.542 -27.404 1.00 94.62 302 ASN A N 1
ATOM 2349 C CA . ASN A 1 302 ? 22.141 -9.747 -28.074 1.00 94.62 302 ASN A CA 1
ATOM 2350 C C . ASN A 1 302 ? 22.110 -11.005 -27.181 1.00 94.62 302 ASN A C 1
ATOM 2352 O O . ASN A 1 302 ? 22.381 -12.104 -27.679 1.00 94.62 302 ASN A O 1
ATOM 2356 N N . ASN A 1 303 ? 21.685 -10.859 -25.921 1.00 92.56 303 ASN A N 1
ATOM 2357 C CA . ASN A 1 303 ? 21.453 -11.919 -24.943 1.00 92.56 303 ASN A CA 1
ATOM 2358 C C . ASN A 1 303 ? 22.715 -12.744 -24.646 1.00 92.56 303 ASN A C 1
ATOM 2360 O O . ASN A 1 303 ? 22.679 -13.982 -24.591 1.00 92.56 303 ASN A O 1
ATOM 2364 N N . ASP A 1 304 ? 23.854 -12.066 -24.501 1.00 92.94 304 ASP A N 1
ATOM 2365 C CA . ASP A 1 304 ? 25.113 -12.685 -24.082 1.00 92.94 304 ASP A CA 1
ATOM 2366 C C . ASP A 1 304 ? 25.469 -12.430 -22.605 1.00 92.94 304 ASP A C 1
ATOM 2368 O O . ASP A 1 304 ? 26.503 -12.918 -22.129 1.00 92.94 304 ASP A O 1
ATOM 2372 N N . MET A 1 305 ? 24.553 -11.791 -21.864 1.00 88.62 305 MET A N 1
ATOM 2373 C CA . MET A 1 305 ? 24.647 -11.389 -20.455 1.00 88.62 305 MET A CA 1
ATOM 2374 C C . MET A 1 305 ? 25.736 -10.340 -20.193 1.00 88.62 305 MET A C 1
ATOM 2376 O O . MET A 1 305 ? 26.231 -10.221 -19.066 1.00 88.62 305 MET A O 1
ATOM 2380 N N . ILE A 1 306 ? 26.180 -9.618 -21.226 1.00 89.38 306 ILE A N 1
ATOM 2381 C CA . ILE A 1 306 ? 27.210 -8.586 -21.128 1.00 89.38 306 ILE A CA 1
ATOM 2382 C C . ILE A 1 306 ? 26.745 -7.342 -21.879 1.00 89.38 306 ILE A C 1
ATOM 2384 O O . ILE A 1 306 ? 26.869 -7.262 -23.089 1.00 89.38 306 ILE A O 1
ATOM 2388 N N . VAL A 1 307 ? 26.353 -6.308 -21.135 1.00 92.31 307 VAL A N 1
ATOM 2389 C CA . VAL A 1 307 ? 26.067 -4.984 -21.708 1.00 92.31 307 VAL A CA 1
ATOM 2390 C C . VAL A 1 307 ? 27.378 -4.309 -22.140 1.00 92.31 307 VAL A C 1
ATOM 2392 O O . VAL A 1 307 ? 28.154 -3.834 -21.299 1.00 92.31 307 VAL A O 1
ATOM 2395 N N . ASP A 1 308 ? 27.661 -4.283 -23.445 1.00 94.69 308 ASP A N 1
ATOM 2396 C CA . ASP A 1 308 ? 28.881 -3.705 -24.013 1.00 94.69 308 ASP A CA 1
ATOM 2397 C C . ASP A 1 308 ? 28.680 -2.922 -25.331 1.00 94.69 308 ASP A C 1
ATOM 2399 O O . ASP A 1 308 ? 27.587 -2.515 -25.724 1.00 94.69 308 ASP A O 1
ATOM 2403 N N . ALA A 1 309 ? 29.783 -2.592 -26.010 1.00 95.81 309 ALA A N 1
ATOM 2404 C CA . ALA A 1 309 ? 29.747 -1.812 -27.247 1.00 95.81 309 ALA A CA 1
ATOM 2405 C C . ALA A 1 309 ? 29.087 -2.542 -28.438 1.00 95.81 309 ALA A C 1
ATOM 2407 O O . ALA A 1 309 ? 28.741 -1.892 -29.433 1.00 95.81 309 ALA A O 1
ATOM 2408 N N . ARG A 1 310 ? 28.947 -3.871 -28.376 1.00 96.88 310 ARG A N 1
ATOM 2409 C CA . ARG A 1 310 ? 28.220 -4.667 -29.370 1.00 96.88 310 ARG A CA 1
ATOM 2410 C C . ARG A 1 310 ? 26.730 -4.398 -29.263 1.00 96.88 310 ARG A C 1
ATOM 2412 O O . ARG A 1 310 ? 26.145 -4.064 -30.285 1.00 96.88 310 ARG A O 1
ATOM 2419 N N . ASP A 1 311 ? 26.171 -4.373 -28.058 1.00 97.81 311 ASP A N 1
ATOM 2420 C CA . ASP A 1 311 ? 24.764 -4.027 -27.844 1.00 97.81 311 ASP A CA 1
ATOM 2421 C C . ASP A 1 311 ? 24.425 -2.646 -28.382 1.00 97.81 311 ASP A C 1
ATOM 2423 O O . ASP A 1 311 ? 23.481 -2.478 -29.144 1.00 97.81 311 ASP A O 1
ATOM 2427 N N . ALA A 1 312 ? 25.265 -1.651 -28.092 1.00 97.62 312 ALA A N 1
ATOM 2428 C CA . ALA A 1 312 ? 25.085 -0.316 -28.650 1.00 97.62 312 ALA A CA 1
ATOM 2429 C C . ALA A 1 312 ? 25.106 -0.309 -30.192 1.00 97.62 312 ALA A C 1
ATOM 2431 O O . ALA A 1 312 ? 24.387 0.463 -30.828 1.00 97.62 312 ALA A O 1
ATOM 2432 N N . SER A 1 313 ? 25.926 -1.166 -30.809 1.00 97.69 313 SER A N 1
ATOM 2433 C CA . SER A 1 313 ? 25.973 -1.312 -32.269 1.00 97.69 313 SER A CA 1
ATOM 2434 C C . SER A 1 313 ? 24.717 -1.998 -32.817 1.00 97.69 313 SER A C 1
ATOM 2436 O O . SER A 1 313 ? 24.231 -1.615 -33.885 1.00 97.69 313 SER A O 1
ATOM 2438 N N . ASP A 1 314 ? 24.175 -2.970 -32.087 1.00 98.00 314 ASP A N 1
ATOM 2439 C CA . ASP A 1 314 ? 22.951 -3.690 -32.438 1.00 98.00 314 ASP A CA 1
ATOM 2440 C C . ASP A 1 314 ? 21.715 -2.786 -32.292 1.00 98.00 314 ASP A C 1
ATOM 2442 O O . ASP A 1 314 ? 20.908 -2.712 -33.221 1.00 98.00 314 ASP A O 1
ATOM 2446 N N . ILE A 1 315 ? 21.632 -1.980 -31.224 1.00 97.94 315 ILE A N 1
ATOM 2447 C CA . ILE A 1 315 ? 20.615 -0.925 -31.048 1.00 97.94 315 ILE A CA 1
ATOM 2448 C C . ILE A 1 315 ? 20.651 0.053 -32.229 1.00 97.94 315 ILE A C 1
ATOM 2450 O O . ILE A 1 315 ? 19.624 0.300 -32.860 1.00 97.94 315 ILE A O 1
ATOM 2454 N N . LEU A 1 316 ? 21.829 0.577 -32.597 1.00 97.94 316 LEU A N 1
ATOM 2455 C CA . LEU A 1 316 ? 21.959 1.490 -33.743 1.00 97.94 316 LEU A CA 1
ATOM 2456 C C . LEU A 1 316 ? 21.559 0.834 -35.069 1.00 97.94 316 LEU A C 1
ATOM 2458 O O . LEU A 1 316 ? 21.011 1.507 -35.946 1.00 97.94 316 LEU A O 1
ATOM 2462 N N . THR A 1 317 ? 21.839 -0.460 -35.227 1.00 97.31 317 THR A N 1
ATOM 2463 C CA . THR A 1 317 ? 21.451 -1.225 -36.417 1.00 97.31 317 THR A CA 1
ATOM 2464 C C . THR A 1 317 ? 19.934 -1.351 -36.498 1.00 97.31 317 THR A C 1
ATOM 2466 O O . THR A 1 317 ? 19.358 -0.997 -37.529 1.00 97.31 317 THR A O 1
ATOM 2469 N N . GLY A 1 318 ? 19.278 -1.761 -35.410 1.00 96.44 318 GLY A N 1
ATOM 2470 C CA . GLY A 1 318 ? 17.819 -1.842 -35.345 1.00 96.44 318 GLY A CA 1
ATOM 2471 C C . GLY A 1 318 ? 17.151 -0.479 -35.534 1.00 96.44 318 GLY A C 1
ATOM 2472 O O . GLY A 1 318 ? 16.242 -0.355 -36.353 1.00 96.44 318 GLY A O 1
ATOM 2473 N N . TYR A 1 319 ? 17.664 0.575 -34.893 1.00 96.56 319 TYR A N 1
ATOM 2474 C CA . TYR A 1 319 ? 17.193 1.948 -35.099 1.00 96.56 319 TYR A CA 1
ATOM 2475 C C . TYR A 1 319 ? 17.287 2.383 -36.573 1.00 96.56 319 TYR A C 1
ATOM 2477 O O . TYR A 1 319 ? 16.347 2.970 -37.119 1.00 96.56 319 TYR A O 1
ATOM 2485 N N . ALA A 1 320 ? 18.397 2.075 -37.255 1.00 96.69 320 ALA A N 1
ATOM 2486 C CA . ALA A 1 320 ? 18.571 2.402 -38.669 1.00 96.69 320 ALA A CA 1
ATOM 2487 C C . ALA A 1 320 ? 17.581 1.650 -39.576 1.00 96.69 320 ALA A C 1
ATOM 2489 O O . ALA A 1 320 ? 17.074 2.242 -40.531 1.00 96.69 320 ALA A O 1
ATOM 2490 N N . MET A 1 321 ? 17.283 0.382 -39.270 1.00 95.88 321 MET A N 1
ATOM 2491 C CA . MET A 1 321 ? 16.272 -0.420 -39.973 1.00 95.88 321 MET A CA 1
ATOM 2492 C C . MET A 1 321 ? 14.865 0.162 -39.773 1.00 95.88 321 MET A C 1
ATOM 2494 O O . MET A 1 321 ? 14.180 0.487 -40.745 1.00 95.88 321 MET A O 1
ATOM 2498 N N . MET A 1 322 ? 14.478 0.423 -38.523 1.00 94.50 322 MET A N 1
ATOM 2499 C CA . MET A 1 322 ? 13.176 1.011 -38.185 1.00 94.50 322 MET A CA 1
ATOM 2500 C C . MET A 1 322 ? 12.984 2.396 -38.819 1.00 94.50 322 MET A C 1
ATOM 2502 O O . MET A 1 322 ? 11.894 2.729 -39.284 1.00 94.50 322 MET A O 1
ATOM 2506 N N . SER A 1 323 ? 14.056 3.189 -38.928 1.00 94.38 323 SER A N 1
ATOM 2507 C CA . SER A 1 323 ? 14.034 4.521 -39.550 1.00 94.38 323 SER A CA 1
ATOM 2508 C C . SER A 1 323 ? 13.707 4.506 -41.049 1.00 94.38 323 SER A C 1
ATOM 2510 O O . SER A 1 323 ? 13.262 5.523 -41.589 1.00 94.38 323 SER A O 1
ATOM 2512 N N . VAL A 1 324 ? 13.927 3.382 -41.739 1.00 95.69 324 VAL A N 1
ATOM 2513 C CA . VAL A 1 324 ? 13.559 3.199 -43.155 1.00 95.69 324 VAL A CA 1
ATOM 2514 C C . VAL A 1 324 ? 12.284 2.369 -43.344 1.00 95.69 324 VAL A C 1
ATOM 2516 O O . VAL A 1 324 ? 11.867 2.159 -44.484 1.00 95.69 324 VAL A O 1
ATOM 2519 N N . GLY A 1 325 ? 11.625 1.982 -42.247 1.00 92.94 325 GLY A N 1
ATOM 2520 C CA . GLY A 1 325 ? 10.390 1.199 -42.243 1.00 92.94 325 GLY A CA 1
ATOM 2521 C C . GLY A 1 325 ? 10.592 -0.316 -42.319 1.00 92.94 325 GLY A C 1
ATOM 2522 O O . GLY A 1 325 ? 9.624 -1.015 -42.614 1.00 92.94 325 GLY A O 1
ATOM 2523 N N . ASP A 1 326 ? 11.812 -0.804 -42.079 1.00 94.81 326 ASP A N 1
ATOM 2524 C CA . ASP A 1 326 ? 12.098 -2.233 -41.937 1.00 94.81 326 ASP A CA 1
ATOM 2525 C C . ASP A 1 326 ? 11.871 -2.688 -40.482 1.00 94.81 326 ASP A C 1
ATOM 2527 O O . ASP A 1 326 ? 11.996 -1.899 -39.542 1.00 94.81 326 ASP A O 1
ATOM 2531 N N . ASP A 1 327 ? 11.552 -3.971 -40.298 1.00 91.12 327 ASP A N 1
ATOM 2532 C CA . ASP A 1 327 ? 11.379 -4.584 -38.976 1.00 91.12 327 ASP A CA 1
ATOM 2533 C C . ASP A 1 327 ? 12.736 -4.806 -38.280 1.00 91.12 327 ASP A C 1
ATOM 2535 O O . ASP A 1 327 ? 13.744 -5.071 -38.936 1.00 91.12 327 ASP A O 1
ATOM 2539 N N . SER A 1 328 ? 12.753 -4.739 -36.947 1.00 91.69 328 SER A N 1
ATOM 2540 C CA . SER A 1 328 ? 13.918 -5.029 -36.101 1.00 91.69 328 SER A CA 1
ATOM 2541 C C . SER A 1 328 ? 13.629 -6.232 -35.201 1.00 91.69 328 SER A C 1
ATOM 2543 O O . SER A 1 328 ? 12.510 -6.370 -34.712 1.00 91.69 328 SER A O 1
ATOM 2545 N N . ASP A 1 329 ? 14.642 -7.068 -34.957 1.00 91.88 329 ASP A N 1
ATOM 2546 C CA . ASP A 1 329 ? 14.570 -8.202 -34.019 1.00 91.88 329 ASP A CA 1
ATOM 2547 C C . ASP A 1 329 ? 14.906 -7.796 -32.566 1.00 91.88 329 ASP A C 1
ATOM 2549 O O . ASP A 1 329 ? 14.972 -8.654 -31.687 1.00 91.88 329 ASP A O 1
ATOM 2553 N N . LEU A 1 330 ? 15.152 -6.504 -32.309 1.00 95.75 330 LEU A N 1
ATOM 2554 C CA . LEU A 1 330 ? 15.446 -6.001 -30.966 1.00 95.75 330 LEU A CA 1
ATOM 2555 C C . LEU A 1 330 ? 14.253 -6.197 -30.029 1.00 95.75 330 LEU A C 1
ATOM 2557 O O . LEU A 1 330 ? 13.114 -5.884 -30.384 1.00 95.75 330 LEU A O 1
ATOM 2561 N N . ASP A 1 331 ? 14.541 -6.631 -28.803 1.00 96.44 331 ASP A N 1
ATOM 2562 C CA . ASP A 1 331 ? 13.558 -6.588 -27.730 1.00 96.44 331 ASP A CA 1
ATOM 2563 C C . ASP A 1 331 ? 13.270 -5.122 -27.352 1.00 96.44 331 ASP A C 1
ATOM 2565 O O . ASP A 1 331 ? 14.200 -4.389 -26.997 1.00 96.44 331 ASP A O 1
ATOM 2569 N N . PRO A 1 332 ? 12.010 -4.659 -27.433 1.00 94.69 332 PRO A N 1
ATOM 2570 C CA . PRO A 1 332 ? 11.688 -3.256 -27.222 1.00 94.69 332 PRO A CA 1
ATOM 2571 C C . PRO A 1 332 ? 11.814 -2.799 -25.768 1.00 94.69 332 PRO A C 1
ATOM 2573 O O . PRO A 1 332 ? 11.898 -1.597 -25.542 1.00 94.69 332 PRO A O 1
ATOM 2576 N N . VAL A 1 333 ? 11.816 -3.714 -24.792 1.00 96.75 333 VAL A N 1
ATOM 2577 C CA . VAL A 1 333 ? 12.068 -3.377 -23.386 1.00 96.75 333 VAL A CA 1
ATOM 2578 C C . VAL A 1 333 ? 13.564 -3.230 -23.164 1.00 96.75 333 VAL A C 1
ATOM 2580 O O . VAL A 1 333 ? 13.999 -2.200 -22.663 1.00 96.75 333 VAL A O 1
ATOM 2583 N N . LEU A 1 334 ? 14.359 -4.226 -23.567 1.00 97.12 334 LEU A N 1
ATOM 2584 C CA . LEU A 1 334 ? 15.803 -4.219 -23.305 1.00 97.12 334 LEU A CA 1
ATOM 2585 C C . LEU A 1 334 ? 16.540 -3.131 -24.095 1.00 97.12 334 LEU A C 1
ATOM 2587 O O . LEU A 1 334 ? 17.545 -2.611 -23.612 1.00 97.12 334 LEU A O 1
ATOM 2591 N N . ALA A 1 335 ? 16.053 -2.781 -25.289 1.00 97.12 335 ALA A N 1
ATOM 2592 C CA . ALA A 1 335 ? 16.675 -1.776 -26.148 1.00 97.12 335 ALA A CA 1
ATOM 2593 C C . ALA A 1 335 ? 16.347 -0.318 -25.764 1.00 97.12 335 ALA A C 1
ATOM 2595 O O . ALA A 1 335 ? 17.120 0.566 -26.129 1.00 97.12 335 ALA A O 1
ATOM 2596 N N . ASP A 1 336 ? 15.249 -0.064 -25.040 1.00 96.50 336 ASP A N 1
ATOM 2597 C CA . ASP A 1 336 ? 14.839 1.259 -24.524 1.00 96.50 336 ASP A CA 1
ATOM 2598 C C . ASP A 1 336 ? 15.593 1.576 -23.219 1.00 96.50 336 ASP A C 1
ATOM 2600 O O . ASP A 1 336 ? 15.037 1.617 -22.118 1.00 96.50 336 ASP A O 1
ATOM 2604 N N . TYR A 1 337 ? 16.916 1.705 -23.332 1.00 94.44 337 TYR A N 1
ATOM 2605 C CA . TYR A 1 337 ? 17.836 1.840 -22.202 1.00 94.44 337 TYR A CA 1
ATOM 2606 C C . TYR A 1 337 ? 17.700 3.183 -21.478 1.00 94.44 337 TYR A C 1
ATOM 2608 O O . TYR A 1 337 ? 18.088 3.320 -20.315 1.00 94.44 337 TYR A O 1
ATOM 2616 N N . ASP A 1 338 ? 17.197 4.212 -22.158 1.00 92.31 338 ASP A N 1
ATOM 2617 C CA . ASP A 1 338 ? 16.924 5.504 -21.544 1.00 92.31 338 ASP A CA 1
ATOM 2618 C C . ASP A 1 338 ? 15.501 5.644 -20.976 1.00 92.31 338 ASP A C 1
ATOM 2620 O O . ASP A 1 338 ? 15.224 6.648 -20.302 1.00 92.31 338 ASP A O 1
ATOM 2624 N N . PHE A 1 339 ? 14.679 4.605 -21.169 1.00 93.56 339 PHE A N 1
ATOM 2625 C CA . PHE A 1 339 ? 13.319 4.431 -20.670 1.00 93.56 339 PHE A CA 1
ATOM 2626 C C . PHE A 1 339 ? 12.310 5.445 -21.231 1.00 93.56 339 PHE A C 1
ATOM 2628 O O . PHE A 1 339 ? 11.309 5.771 -20.577 1.00 93.56 339 PHE A O 1
ATOM 2635 N N . ASN A 1 340 ? 12.586 6.020 -22.402 1.00 92.75 340 ASN A N 1
ATOM 2636 C CA . ASN A 1 340 ? 11.760 7.062 -22.996 1.00 92.75 340 ASN A CA 1
ATOM 2637 C C . ASN A 1 340 ? 10.670 6.515 -23.935 1.00 92.75 340 ASN A C 1
ATOM 2639 O O . ASN A 1 340 ? 9.814 7.297 -24.356 1.00 92.75 340 ASN A O 1
ATOM 2643 N N . GLY A 1 341 ? 10.652 5.210 -24.226 1.00 92.50 341 GLY A N 1
ATOM 2644 C CA . GLY A 1 341 ? 9.707 4.548 -25.131 1.00 92.50 341 GLY A CA 1
ATOM 2645 C C . GLY A 1 341 ? 10.111 4.559 -26.606 1.00 92.50 341 GLY A C 1
ATOM 2646 O O . GLY A 1 341 ? 9.297 4.211 -27.469 1.00 92.50 341 GLY A O 1
ATOM 2647 N N . HIS A 1 342 ? 11.332 4.978 -26.922 1.00 93.25 342 HIS A N 1
ATOM 2648 C CA . HIS A 1 342 ? 11.878 5.043 -28.269 1.00 93.25 342 HIS A CA 1
ATOM 2649 C C . HIS A 1 342 ? 13.240 4.370 -28.298 1.00 93.25 342 HIS A C 1
ATOM 2651 O O . HIS A 1 342 ? 14.099 4.689 -27.498 1.00 93.25 342 HIS A O 1
ATOM 2657 N N . ILE A 1 343 ? 13.438 3.486 -29.274 1.00 95.88 343 ILE A N 1
ATOM 2658 C CA . ILE A 1 343 ? 14.738 2.870 -29.532 1.00 95.88 343 ILE A CA 1
ATOM 2659 C C . ILE A 1 343 ? 15.473 3.758 -30.530 1.00 95.88 343 ILE A C 1
ATOM 2661 O O . ILE A 1 343 ? 15.112 3.789 -31.714 1.00 95.88 343 ILE A O 1
ATOM 2665 N N . ASP A 1 344 ? 16.482 4.491 -30.074 1.00 96.25 344 ASP A N 1
ATOM 2666 C CA . ASP A 1 344 ? 17.263 5.387 -30.912 1.00 96.25 344 ASP A CA 1
ATOM 2667 C C . ASP A 1 344 ? 18.759 5.461 -30.536 1.00 96.25 344 ASP A C 1
ATOM 2669 O O . ASP A 1 344 ? 19.345 4.592 -29.886 1.00 96.25 344 ASP A O 1
ATOM 2673 N N . ALA A 1 345 ? 19.455 6.466 -31.070 1.00 96.31 345 ALA A N 1
ATOM 2674 C CA . ALA A 1 345 ? 20.888 6.630 -30.845 1.00 96.31 345 ALA A CA 1
ATOM 2675 C C . ALA A 1 345 ? 21.244 7.049 -29.404 1.00 96.31 345 ALA A C 1
ATOM 2677 O O . ALA A 1 345 ? 22.413 6.940 -29.015 1.00 96.31 345 ALA A O 1
ATOM 2678 N N . ILE A 1 346 ? 20.284 7.555 -28.626 1.00 96.56 346 ILE A N 1
ATOM 2679 C CA . ILE A 1 346 ? 20.450 7.917 -27.218 1.00 96.56 346 ILE A CA 1
ATOM 2680 C C . ILE A 1 346 ? 20.611 6.647 -26.383 1.00 96.56 346 ILE A C 1
ATOM 2682 O O . ILE A 1 346 ? 21.550 6.602 -25.584 1.00 96.56 346 ILE A O 1
ATOM 2686 N N . ASP A 1 347 ? 19.821 5.601 -26.631 1.00 96.81 347 ASP A N 1
ATOM 2687 C CA . ASP A 1 347 ? 19.944 4.308 -25.941 1.00 96.81 347 ASP A CA 1
ATOM 2688 C C . ASP A 1 347 ? 21.332 3.711 -26.128 1.00 96.81 347 ASP A C 1
ATOM 2690 O O . ASP A 1 347 ? 22.056 3.461 -25.164 1.00 96.81 347 ASP A O 1
ATOM 2694 N N . ALA A 1 348 ? 21.771 3.609 -27.385 1.00 97.12 348 ALA A N 1
ATOM 2695 C CA . ALA A 1 348 ? 23.112 3.148 -27.723 1.00 97.12 348 ALA A CA 1
ATOM 2696 C C . ALA A 1 348 ? 24.206 3.992 -27.045 1.00 97.12 348 ALA A C 1
ATOM 2698 O O . ALA A 1 348 ? 25.215 3.467 -26.566 1.00 97.12 348 ALA A O 1
ATOM 2699 N N . SER A 1 349 ? 24.016 5.313 -26.975 1.00 96.38 349 SER A N 1
ATOM 2700 C CA . SER A 1 349 ? 24.966 6.213 -26.314 1.00 96.38 349 SER A CA 1
ATOM 2701 C C . SER A 1 349 ? 25.011 6.000 -24.799 1.00 96.38 349 SER A C 1
ATOM 2703 O O . SER A 1 349 ? 26.093 6.079 -24.207 1.00 96.38 349 SER A O 1
ATOM 2705 N N . LYS A 1 350 ? 23.872 5.719 -24.158 1.00 93.25 350 LYS A N 1
ATOM 2706 C CA . LYS A 1 350 ? 23.814 5.412 -22.725 1.00 93.25 350 LYS A CA 1
ATOM 2707 C C . LYS A 1 350 ? 24.417 4.043 -22.410 1.00 93.25 350 LYS A C 1
ATOM 2709 O O . LYS A 1 350 ? 25.236 3.975 -21.496 1.00 93.25 350 LYS A O 1
ATOM 2714 N N . VAL A 1 351 ? 24.145 3.018 -23.221 1.00 94.88 351 VAL A N 1
ATOM 2715 C CA . VAL A 1 351 ? 24.807 1.702 -23.127 1.00 94.88 351 VAL A CA 1
ATOM 2716 C C . VAL A 1 351 ? 26.330 1.859 -23.176 1.00 94.88 351 VAL A C 1
ATOM 2718 O O . VAL A 1 351 ? 27.041 1.380 -22.294 1.00 94.88 351 VAL A O 1
ATOM 2721 N N . LEU A 1 352 ? 26.855 2.624 -24.142 1.00 95.19 352 LEU A N 1
ATOM 2722 C CA . LEU A 1 352 ? 28.295 2.905 -24.227 1.00 95.19 352 LEU A CA 1
ATOM 2723 C C . LEU A 1 352 ? 28.826 3.679 -23.019 1.00 95.19 352 LEU A C 1
ATOM 2725 O O . LEU A 1 352 ? 29.960 3.449 -22.594 1.00 95.19 352 LEU A O 1
ATOM 2729 N N . THR A 1 353 ? 28.036 4.612 -22.490 1.00 91.31 353 THR A N 1
ATOM 2730 C CA . THR A 1 353 ? 28.414 5.411 -21.321 1.00 91.31 353 THR A CA 1
ATOM 2731 C C . THR A 1 353 ? 28.584 4.521 -20.095 1.00 91.31 353 THR A C 1
ATOM 2733 O O . THR A 1 353 ? 29.602 4.623 -19.410 1.00 91.31 353 THR A O 1
ATOM 2736 N N . ASP A 1 354 ? 27.639 3.621 -19.840 1.00 86.75 354 ASP A N 1
ATOM 2737 C CA . ASP A 1 354 ? 27.703 2.731 -18.683 1.00 86.75 354 ASP A CA 1
ATOM 2738 C C . ASP A 1 354 ? 28.754 1.633 -18.863 1.00 86.75 354 ASP A C 1
ATOM 2740 O O . ASP A 1 354 ? 29.557 1.415 -17.953 1.00 86.75 354 ASP A O 1
ATOM 2744 N N . TYR A 1 355 ? 28.893 1.062 -20.065 1.00 90.06 355 TYR A N 1
ATOM 2745 C CA . TYR A 1 355 ? 30.001 0.158 -20.388 1.00 90.06 355 TYR A CA 1
ATOM 2746 C C . TYR A 1 355 ? 31.374 0.808 -20.139 1.00 90.06 355 TYR A C 1
ATOM 2748 O O . TYR A 1 355 ? 32.284 0.179 -19.582 1.00 90.06 355 TYR A O 1
ATOM 2756 N N . ALA A 1 356 ? 31.541 2.082 -20.514 1.00 89.50 356 ALA A N 1
ATOM 2757 C CA . ALA A 1 356 ? 32.774 2.825 -20.277 1.00 89.50 356 ALA A CA 1
ATOM 2758 C C . ALA A 1 356 ? 33.043 3.042 -18.779 1.00 89.50 356 ALA A C 1
ATOM 2760 O O . ALA A 1 356 ? 34.186 2.857 -18.351 1.00 89.50 356 ALA A O 1
ATOM 2761 N N . LYS A 1 357 ? 32.018 3.379 -17.980 1.00 84.88 357 LYS A N 1
ATOM 2762 C CA . LYS A 1 357 ? 32.134 3.494 -16.513 1.00 84.88 357 LYS A CA 1
ATOM 2763 C C . LYS A 1 357 ? 32.559 2.163 -15.892 1.00 84.88 357 LYS A C 1
ATOM 2765 O O . LYS A 1 357 ? 33.606 2.096 -15.254 1.00 84.88 357 LYS A O 1
ATOM 2770 N N . SER A 1 358 ? 31.840 1.079 -16.187 1.00 81.44 358 SER A N 1
ATOM 2771 C CA . SER A 1 358 ? 32.149 -0.255 -15.654 1.00 81.44 358 SER A CA 1
ATOM 2772 C C . SER A 1 358 ? 33.529 -0.767 -16.079 1.00 81.44 358 SER A C 1
ATOM 2774 O O . SER A 1 358 ? 34.168 -1.526 -15.350 1.00 81.44 358 SER A O 1
ATOM 2776 N N . SER A 1 359 ? 34.011 -0.370 -17.259 1.00 81.69 359 SER A N 1
ATOM 2777 C CA . SER A 1 359 ? 35.362 -0.700 -17.727 1.00 81.69 359 SER A CA 1
ATOM 2778 C C . SER A 1 359 ? 36.448 0.113 -17.018 1.00 81.69 359 SER A C 1
ATOM 2780 O O . SER A 1 359 ? 37.543 -0.406 -16.795 1.00 81.69 359 SER A O 1
ATOM 2782 N N . ALA A 1 360 ? 36.162 1.366 -16.654 1.00 77.44 360 ALA A N 1
ATOM 2783 C CA . ALA A 1 360 ? 37.080 2.225 -15.912 1.00 77.44 360 ALA A CA 1
ATOM 2784 C C . ALA A 1 360 ? 37.235 1.773 -14.451 1.00 77.44 360 ALA A C 1
ATOM 2786 O O . ALA A 1 360 ? 38.361 1.709 -13.960 1.00 77.44 360 ALA A O 1
ATOM 2787 N N . ASP A 1 361 ? 36.144 1.361 -13.800 1.00 67.31 361 ASP A N 1
ATOM 2788 C CA . ASP A 1 361 ? 36.154 0.867 -12.412 1.00 67.31 361 ASP A CA 1
ATOM 2789 C C . ASP A 1 361 ? 36.888 -0.478 -12.260 1.00 67.31 361 ASP A C 1
ATOM 2791 O O . ASP A 1 361 ? 37.369 -0.833 -11.184 1.00 67.31 361 ASP A O 1
ATOM 2795 N N . LYS A 1 362 ? 37.041 -1.226 -13.361 1.00 58.38 362 LYS A N 1
ATOM 2796 C CA . LYS A 1 362 ? 37.825 -2.470 -13.424 1.00 58.38 362 LYS A CA 1
ATOM 2797 C C . LYS A 1 362 ? 39.335 -2.246 -13.561 1.00 58.38 362 LYS A C 1
ATOM 2799 O O . LYS A 1 362 ? 40.067 -3.236 -13.581 1.00 58.38 362 LYS A O 1
ATOM 2804 N N . ILE A 1 363 ? 39.826 -1.006 -13.662 1.00 48.69 363 ILE A N 1
ATOM 2805 C CA . ILE A 1 363 ? 41.267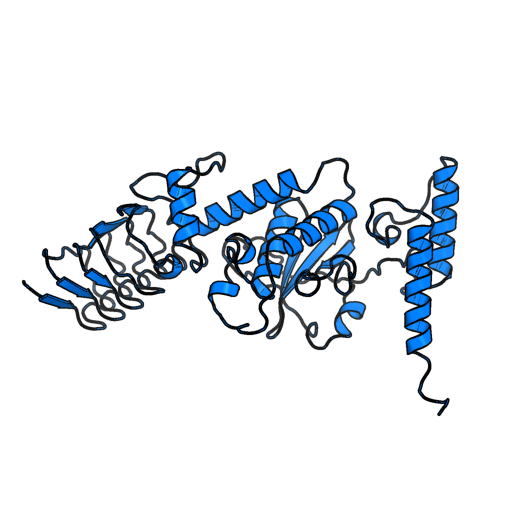 -0.710 -13.639 1.00 48.69 363 ILE A CA 1
ATOM 2806 C C . ILE A 1 363 ? 41.713 -0.673 -12.167 1.00 48.69 363 ILE A C 1
ATOM 2808 O O . ILE A 1 363 ? 41.402 0.290 -11.470 1.00 48.69 363 ILE A O 1
ATOM 2812 N N . PRO A 1 364 ? 42.455 -1.678 -11.661 1.00 44.16 364 PRO A N 1
ATOM 2813 C CA . PRO A 1 364 ? 42.958 -1.638 -10.293 1.00 44.16 364 PRO A CA 1
ATOM 2814 C C . PRO A 1 364 ? 43.924 -0.461 -10.137 1.00 44.16 364 PRO A C 1
ATOM 2816 O O . PRO A 1 364 ? 44.610 -0.106 -11.099 1.00 44.16 364 PRO A O 1
ATOM 2819 N N . GLU A 1 365 ? 44.044 0.073 -8.920 1.00 44.41 365 GLU A N 1
ATOM 2820 C CA . GLU A 1 365 ? 45.139 0.937 -8.454 1.00 44.41 365 GLU A CA 1
ATOM 2821 C C . GLU A 1 365 ? 46.530 0.316 -8.749 1.00 44.41 365 GLU A C 1
ATOM 2823 O O . GLU A 1 365 ? 47.217 -0.202 -7.875 1.00 44.41 365 GLU A O 1
ATOM 2828 N N . MET A 1 366 ? 46.969 0.328 -10.007 1.00 40.69 366 MET A N 1
ATOM 2829 C CA . MET A 1 366 ? 48.313 -0.055 -10.457 1.00 40.69 366 MET A CA 1
ATOM 2830 C C . MET A 1 366 ? 49.050 1.122 -11.103 1.00 40.69 366 MET A C 1
ATOM 2832 O O . MET A 1 366 ? 50.038 0.937 -11.813 1.00 40.69 366 MET A O 1
ATOM 2836 N N . LEU A 1 367 ? 48.583 2.344 -10.858 1.00 43.97 367 LEU A N 1
ATOM 2837 C CA . LEU A 1 367 ? 49.227 3.579 -11.295 1.00 43.97 367 LEU A CA 1
ATOM 2838 C C . LEU A 1 367 ? 49.213 4.622 -10.169 1.00 43.97 367 LEU A C 1
ATOM 2840 O O . LEU A 1 367 ? 48.709 5.722 -10.362 1.00 43.97 367 LEU A O 1
ATOM 2844 N N . LEU A 1 368 ? 49.787 4.281 -9.011 1.00 35.34 368 LEU A N 1
ATOM 2845 C CA . LEU A 1 368 ? 50.355 5.246 -8.061 1.00 35.34 368 LEU A CA 1
ATOM 2846 C C . LEU A 1 368 ? 51.650 4.704 -7.451 1.00 35.34 368 LEU A C 1
ATOM 2848 O O . LEU A 1 368 ? 51.641 3.551 -6.963 1.00 35.34 368 LEU A O 1
#

Sequence (368 aa):
MAFLTIENDAFYRSGIEKLDLPDGDITIGDSAFAYCNALKSISISDKTTIDKKAFDSCTALTDATFRGQTKIANKAFIDCTSLTNINIDLSTPINGGAFTNCTNLTSINGKPVFDSNGNADKDLLRYIEENFSNADDNGIINGYVNYIVKKTVAETITDDMTDVQKVKALHDKLCSLVVFDDSVPLAQENHVDASVFLNDTSVCDGYARAMNLLLHEAGFESCYVNNPDHAWVIANIGGHYFHVDPTWDDLDVTIYDWFMRSDDQIRINSDHMEWEIRTPSSLHSFQKGETPKCTDHMGDVNNDMIVDARDASDILTGYAMMSVGDDSDLDPVLADYDFNGHIDAIDASKVLTDYAKSSADKIPEMLL

Solvent-accessible surface area (backbone atoms only — not comparable to full-atom values): 18852 Å² total; per-residue (Å²): 133,62,74,45,77,45,51,60,45,72,39,48,61,32,83,47,49,67,54,85,61,72,86,39,47,33,39,39,24,41,28,17,35,17,44,14,51,49,22,35,43,42,48,45,36,41,49,25,37,37,28,44,26,19,34,21,39,15,47,41,20,35,39,41,34,48,30,73,67,41,45,58,28,61,32,18,33,20,43,15,44,44,21,33,31,40,33,62,60,86,90,47,76,54,49,31,23,14,35,20,43,11,53,47,24,39,24,50,66,87,38,61,40,50,49,100,84,54,52,68,38,69,74,53,48,56,49,42,68,76,22,32,68,50,26,33,54,14,22,49,49,53,49,49,40,52,42,50,41,55,52,48,43,66,75,60,50,60,90,88,51,42,62,58,29,40,55,49,40,52,45,55,50,52,28,71,46,31,44,70,38,82,88,57,73,80,46,69,43,22,57,20,75,42,11,42,77,65,70,41,53,20,30,36,51,10,47,16,49,44,52,34,52,40,37,45,76,69,70,33,56,53,32,37,32,34,48,99,86,35,37,23,25,39,34,48,50,90,88,41,37,23,33,42,40,55,59,86,31,43,88,43,86,87,53,68,88,47,48,60,27,20,60,73,67,45,47,77,41,80,74,53,56,70,72,44,68,52,63,90,43,77,91,39,70,82,48,66,97,65,78,82,74,23,81,59,48,65,31,31,58,78,73,80,88,61,60,31,69,64,26,23,50,49,40,43,48,35,30,56,32,46,75,74,73,42,86,56,91,62,51,74,68,27,41,22,58,74,45,76,65,58,66,38,68,65,20,21,51,49,38,41,50,52,33,51,52,61,57,55,73,66,56,72,96,79,84,126

Secondary structure (DSSP, 8-state):
--EEEE-TTTTTT----EEEPPSSEEEE-TTTTTT-TT--EEEEPTTEEE-TTTTTT-TT--EEEE-SS-EE-TTTTTT-TT--EEE--TTS---GGGGTT-TT--EETTEESB-TT-PBPHHHHHHHHHH-TT--S-HHHHHHHHHHHHHHHHHH--TTS-HHHHHHHHHHHHHHH-EE--SSTT-GGGGSTTGGGGTSEE-HHHHHHHHHHHHHHTT--EEEEE-SS-EEEEEEETTEEEEE--TT-SS-TT--SSEEE-HHHHTTSGGGSS-EE---SGGGTT--SSPPP----TT--SSSS--SHHHHHHHHHHHHHHHTT----S-TTTT-TTSSS--SHHHHHHHHHHHHHHHHHTS-S---

Foldseek 3Di:
DDEEELEACNQQLHCDQEDDDDADAYEQYHCSQDNNCNHAEYAAHANYEQDACSHHQNCNHQEYEDDHAYHAYACSNANVCNHQEYEDDLVHAEALSVHALVQNPQYYNPHGQADPVLDGDPSVLVSCLRHNLLHANHNNVLSVLLSVLLVLLVVQDDPPFALLLSLLSQLVSLLVQEAEDPPCQPPSSQQGCCNSPSRYHHHQNNSQSSSCSNCVSNVWDKFWKADPQHTFMWTQHLNATFTAGSGPCSPPSPDRQRHRHFLVSQVVDPRSPDMDTDQSYPSSPVHDPDDDGHQDAQLPFVPPSDLELVSLVLLAVQQVCVVVPHHHPGDQRSQPNVSPSDRHNVSSVVSHVVNVVVVVVPDPPPPD

Nearest PDB structures (foldseek):
  8ig0-assembly2_C  TM=7.203E-01  e=3.436E-03  Homo sapiens
  8ig0-assembly1_B  TM=7.221E-01  e=3.436E-03  Homo sapiens
  6s2k-assembly1_A  TM=7.061E-01  e=1.350E-02  Homo sapiens
  4x5y-assembly1_A  TM=6.616E-01  e=7.394E-03  Homo sapiens
  4og7-assembly1_A  TM=6.926E-01  e=1.591E-02  Homo sapiens

Mean predicted aligned error: 5.68 Å

Radius of gyration: 25.74 Å; Cα contacts (8 Å, |Δi|>4): 828; chains: 1; bounding box: 74×36×82 Å